Protein AF-A0A3M7L4L3-F1 (afdb_monomer_lite)

Radius of gyration: 28.76 Å; chains: 1; bounding box: 73×44×80 Å

InterPro domains:
  IPR001223 Glycoside hydrolase family 18, catalytic domain [PF00704] (30-172)
  IPR001223 Glycoside hydrolase family 18, catalytic domain [PF00704] (247-382)
  IPR001223 Glycoside hydrolase family 18, catalytic domain [PS51910] (1-250)
  IPR001579 Glycosyl hydrolase family 18, active site [PS01095] (72-80)
  IPR017853 Glycoside hydrolase superfamily [SSF51445] (16-234)
  IPR017853 Glycoside hydrolase superfamily [SSF51445] (239-391)
  IPR050314 Glycosyl hydrolase family 18 [PTHR11177] (242-382)

Sequence (401 aa):
SQYTAGQTDLANTGLLFEGTSAAQLTAGIQALQSKGTKVMLSIGGASNADRPVEWESWNVKAATDFVQDFGLDGIDIDFEPREPGCKVSQDTGNMACNTDEKFENIISGYRAGLDTLGSGKLLSAALWSSGAWGQAPWTGLGIGSPQTGLSINMLKATGCALDFIHVMSYDAGPNFPYRDAYQAYRSFYPGRILLGMEVAPEAFGGNVLTIDTVYDLGNTVKELGGAGLFLFSFTKRREFGARVQALRSRGTKVMISVGGASTPDNTVSWNSFNAAAAAAFVQDFGLDGIDIDFQPDKPVSPTTGLMTCAVDEQFQNIVLQYRSSLAATGCKLLSAALRSSGAWGQAPYENLGVGSPQTGLSINMLKAVGSNLDFINVLSYNGGPDFNYTAAYQAYKSFFP

pLDDT: mean 85.05, std 12.94, range [43.62, 98.62]

Secondary structure (DSSP, 8-state):
----TT----TTSS---TT--HHHHHHHHHHHHTTT---EEEEE---BTTB---GGG--HHHHHHHHHHTT-SEEEEE---S----EE-TTT--EE-TTHHHHHHHHHHHHHHHHTT-TT-EEEEEEETTTT-SSTTSTTSSTT-TTTTTTHHHHHHHGGG-SEEEEE-SSS-TT--HHHHHHHHHHH--SEEEEEEESSSPSSTT----HHHHHHHHHHHHHTT--EEEEE-S-SHHHHHHHHHHHHTTT---EEEEE--BTTTB---GGG--HHHHHHHHHHHT--EEEEE---SS---TTSS---HHHHHHHHHHHHHHHHHHHTTTS-EEEEEEEGGGG-SSTTSTTTTTT-TTTTHHHHHHHHHGGG-SEEEEE-TT--TT--HHHHHHHHHHH--

Foldseek 3Di:
DQADAPDFDCPPVLDPDPPATLVNLLVVCVVCVVVVHAFEAEQDDDDDPVRPSDLVDDDLQRRLSVCQRSVHQAYEYEDDDPAQQWDQDPVPRAIDTVCLVVVLCVLVSNLVSNVVVPPRRAYEYEAELQCLASGPPRNPPPPPPSNHVVNQRSLQRRLVSHQEYEYQQALQAPPRPSLSSVVSSVVRHVHAYAYEDEAPPTPHRRRGDDVVNVVVSQVSCVVVVHDYYHYHPPDPLVVLLVVQVVCVVVVHAFEEEDDDDDDPPDHPPLVPDDLLVRLVVCQSSVHQYYEYADDDPDFDDQPPLDDDVVSLVSLLVSLVSNLVNNVVRPRGAYEYEAELQCLACDPPRVVPQVRPSNHVNCQSSCQRCVVSHPYYHYPQPPCPPPRDPVVSVVSVVVSRD

Structure (mmCIF, N/CA/C/O backbone):
data_AF-A0A3M7L4L3-F1
#
_entry.id   AF-A0A3M7L4L3-F1
#
loop_
_atom_site.group_PDB
_atom_site.id
_atom_site.type_symbol
_atom_site.label_atom_id
_atom_site.label_alt_id
_atom_site.label_comp_id
_atom_site.label_asym_id
_atom_site.label_entity_id
_atom_site.label_seq_id
_atom_site.pdbx_PDB_ins_code
_atom_site.Cartn_x
_atom_site.Cartn_y
_atom_site.Cartn_z
_atom_site.occupancy
_atom_site.B_iso_or_equiv
_atom_site.auth_seq_id
_atom_site.auth_comp_id
_atom_site.auth_asym_id
_atom_site.auth_atom_id
_atom_site.pdbx_PDB_model_num
ATOM 1 N N . SER A 1 1 ? -21.222 4.690 2.749 1.00 66.12 1 SER A N 1
ATOM 2 C CA . SER A 1 1 ? -21.585 3.631 1.782 1.00 66.12 1 SER A CA 1
ATOM 3 C C . SER A 1 1 ? -23.098 3.558 1.671 1.00 66.12 1 SER A C 1
ATOM 5 O O . SER A 1 1 ? -23.768 3.677 2.694 1.00 66.12 1 SER A O 1
ATOM 7 N N . GLN A 1 2 ? -23.620 3.391 0.454 1.00 83.19 2 GLN A N 1
ATOM 8 C CA . GLN A 1 2 ? -25.046 3.158 0.169 1.00 83.19 2 GLN A CA 1
ATOM 9 C C . GLN A 1 2 ? -25.342 1.688 -0.183 1.00 83.19 2 GLN A C 1
ATOM 11 O O . GLN A 1 2 ? -26.404 1.383 -0.719 1.00 83.19 2 GLN A O 1
ATOM 16 N N . TYR A 1 3 ? -24.403 0.776 0.097 1.00 90.44 3 TYR A N 1
ATOM 17 C CA . TYR A 1 3 ? -24.606 -0.652 -0.134 1.00 90.44 3 TYR A CA 1
ATOM 18 C C . TYR A 1 3 ? -25.837 -1.175 0.614 1.00 90.44 3 TYR A C 1
ATOM 20 O O . TYR A 1 3 ? -26.041 -0.861 1.788 1.00 90.44 3 TYR A O 1
ATOM 28 N N . THR A 1 4 ? -26.628 -1.996 -0.072 1.00 91.88 4 THR A N 1
ATOM 29 C CA . THR A 1 4 ? -27.756 -2.730 0.506 1.00 91.88 4 THR A CA 1
ATOM 30 C C . THR A 1 4 ? -27.499 -4.226 0.384 1.00 91.88 4 THR A C 1
ATOM 32 O O . THR A 1 4 ? -27.005 -4.676 -0.649 1.00 91.88 4 THR A O 1
ATOM 35 N N . ALA A 1 5 ? -27.862 -4.994 1.414 1.00 94.50 5 ALA A N 1
ATOM 36 C CA . ALA A 1 5 ? -27.718 -6.447 1.413 1.00 94.50 5 ALA A CA 1
ATOM 37 C C . ALA A 1 5 ? -28.236 -7.108 0.118 1.00 94.50 5 ALA A C 1
ATOM 39 O O . ALA A 1 5 ? -29.329 -6.800 -0.366 1.00 94.50 5 ALA A O 1
ATOM 40 N N . GLY A 1 6 ? -27.447 -8.031 -0.429 1.00 91.81 6 GLY A N 1
ATOM 41 C CA . GLY A 1 6 ? -27.729 -8.793 -1.645 1.00 91.81 6 GLY A CA 1
ATOM 42 C C . GLY A 1 6 ? -27.529 -8.022 -2.953 1.00 91.81 6 GLY A C 1
ATOM 43 O O . GLY A 1 6 ? -27.750 -8.585 -4.027 1.00 91.81 6 GLY A O 1
ATOM 44 N N . GLN A 1 7 ? -27.116 -6.752 -2.906 1.00 89.62 7 GLN A N 1
ATOM 45 C CA . GLN A 1 7 ? -26.894 -5.951 -4.107 1.00 89.62 7 GLN A CA 1
ATOM 46 C C . GLN A 1 7 ? -25.685 -6.474 -4.901 1.00 89.62 7 GLN A C 1
ATOM 48 O O . GLN A 1 7 ? -24.579 -6.610 -4.376 1.00 89.62 7 GLN A O 1
ATOM 53 N N . THR A 1 8 ? -25.891 -6.738 -6.195 1.00 86.69 8 THR A N 1
ATOM 54 C CA . THR A 1 8 ? -24.857 -7.262 -7.107 1.00 86.69 8 THR A CA 1
ATOM 55 C C . THR A 1 8 ? -24.212 -6.195 -7.988 1.00 86.69 8 THR A C 1
ATOM 57 O O . THR A 1 8 ? -23.113 -6.404 -8.501 1.00 86.69 8 THR A O 1
ATOM 60 N N . ASP A 1 9 ? -24.900 -5.071 -8.197 1.00 86.25 9 ASP A N 1
ATOM 61 C CA . ASP A 1 9 ? -24.345 -3.904 -8.879 1.00 86.25 9 ASP A CA 1
ATOM 62 C C . ASP A 1 9 ? -23.641 -3.014 -7.856 1.00 86.25 9 ASP A C 1
ATOM 64 O O . ASP A 1 9 ? -24.282 -2.455 -6.973 1.00 86.25 9 ASP A O 1
ATOM 68 N N . LEU A 1 10 ? -22.320 -2.896 -7.952 1.00 85.38 10 LEU A N 1
ATOM 69 C CA . LEU A 1 10 ? -21.526 -2.120 -7.001 1.00 85.38 10 LEU A CA 1
ATOM 70 C C . LEU A 1 10 ? -21.399 -0.642 -7.393 1.00 85.38 10 LEU A C 1
ATOM 72 O O . LEU A 1 10 ? -20.798 0.134 -6.643 1.00 85.38 10 LEU A O 1
ATOM 76 N N . ALA A 1 11 ? -21.983 -0.228 -8.523 1.00 81.81 11 ALA A N 1
ATOM 77 C CA . ALA A 1 11 ? -22.023 1.170 -8.923 1.00 81.81 11 ALA A CA 1
ATOM 78 C C . ALA A 1 11 ? -22.742 2.030 -7.871 1.00 81.81 11 ALA A C 1
ATOM 80 O O . ALA A 1 11 ? -23.712 1.610 -7.243 1.00 81.81 11 ALA A O 1
ATOM 81 N N . ASN A 1 12 ? -22.257 3.259 -7.675 1.00 77.44 12 ASN A N 1
ATOM 82 C CA . ASN A 1 12 ? -22.838 4.260 -6.767 1.00 77.44 12 ASN A CA 1
ATOM 83 C C . ASN A 1 12 ? -22.935 3.850 -5.283 1.00 77.44 12 ASN A C 1
ATOM 85 O O . ASN A 1 12 ? -23.496 4.582 -4.475 1.00 77.44 12 ASN A O 1
ATOM 89 N N . THR A 1 13 ? -22.337 2.728 -4.878 1.00 79.62 13 THR A N 1
ATOM 90 C CA . THR A 1 13 ? -22.285 2.312 -3.463 1.00 79.62 13 THR A CA 1
ATOM 91 C C . THR A 1 13 ? -21.320 3.165 -2.628 1.00 79.62 13 THR A C 1
ATOM 93 O O . THR A 1 13 ? -21.368 3.142 -1.395 1.00 79.62 13 THR A O 1
ATOM 96 N N . GLY A 1 14 ? -20.447 3.932 -3.291 1.00 77.25 14 GLY A N 1
ATOM 97 C CA . GLY A 1 14 ? -19.296 4.614 -2.695 1.00 77.25 14 GLY A CA 1
ATOM 98 C C . GLY A 1 14 ? -18.038 3.740 -2.636 1.00 77.25 14 GLY A C 1
ATOM 99 O O . GLY A 1 14 ? -16.997 4.210 -2.193 1.00 77.25 14 GLY A O 1
ATOM 100 N N . LEU A 1 15 ? -18.116 2.484 -3.089 1.00 80.00 15 LEU A N 1
ATOM 101 C CA . LEU A 1 15 ? -16.965 1.596 -3.215 1.00 80.00 15 LEU A CA 1
ATOM 102 C C . LEU A 1 15 ? -16.249 1.830 -4.549 1.00 80.00 15 LEU A C 1
ATOM 104 O O . LEU A 1 15 ? -16.879 1.948 -5.598 1.00 80.00 15 LEU A O 1
ATOM 108 N N . LEU A 1 16 ? -14.917 1.834 -4.523 1.00 73.62 16 LEU A N 1
ATOM 109 C CA . LEU A 1 16 ? -14.073 2.097 -5.694 1.00 73.62 16 LEU A CA 1
ATOM 110 C C . LEU A 1 16 ? -13.772 0.817 -6.500 1.00 73.62 16 LEU A C 1
ATOM 112 O O . LEU A 1 16 ? -12.624 0.528 -6.840 1.00 73.62 16 LEU A O 1
ATOM 116 N N . PHE A 1 17 ? -14.810 0.035 -6.809 1.00 70.88 17 PHE A N 1
ATOM 117 C CA . PHE A 1 17 ? -14.722 -1.165 -7.650 1.00 70.88 17 PHE A CA 1
ATOM 118 C C . PHE A 1 17 ? -15.173 -0.859 -9.086 1.00 70.88 17 PHE A C 1
ATOM 120 O O . PHE A 1 17 ? -16.218 -1.319 -9.537 1.00 70.88 17 PHE A O 1
ATOM 127 N N . GLU A 1 18 ? -14.396 -0.068 -9.828 1.00 60.06 18 GLU A N 1
ATOM 128 C CA . GLU A 1 18 ? -14.689 0.163 -11.248 1.00 60.06 18 GLU A CA 1
ATOM 129 C C . GLU A 1 18 ? -14.454 -1.116 -12.069 1.00 60.06 18 GLU A C 1
ATOM 131 O O . GLU A 1 18 ? -13.361 -1.684 -12.051 1.00 60.06 18 GLU A O 1
ATOM 136 N N . GLY A 1 19 ? -15.482 -1.561 -12.800 1.00 62.69 19 GLY A N 1
ATOM 137 C CA . GLY A 1 19 ? -15.381 -2.661 -13.766 1.00 62.69 19 GLY A CA 1
ATOM 138 C C . GLY A 1 19 ? -15.332 -4.077 -13.177 1.00 62.69 19 GLY A C 1
ATOM 139 O O . GLY A 1 19 ? -15.129 -5.027 -13.931 1.00 62.69 19 GLY A O 1
ATOM 140 N N . THR A 1 20 ? -15.540 -4.241 -11.867 1.00 73.69 20 THR A N 1
ATOM 141 C CA . THR A 1 20 ? -15.571 -5.554 -11.201 1.00 73.69 20 THR A CA 1
ATOM 142 C C . THR A 1 20 ? -17.007 -5.941 -10.863 1.00 73.69 20 THR A C 1
ATOM 144 O O . THR A 1 20 ? -17.676 -5.252 -10.096 1.00 73.69 20 THR A O 1
ATOM 147 N N . SER A 1 21 ? -17.486 -7.066 -11.395 1.00 83.19 21 SER A N 1
ATOM 148 C CA . SER A 1 21 ? -18.776 -7.634 -10.976 1.00 83.19 21 SER A CA 1
ATOM 149 C C . SER A 1 21 ? -18.703 -8.205 -9.556 1.00 83.19 21 SER A C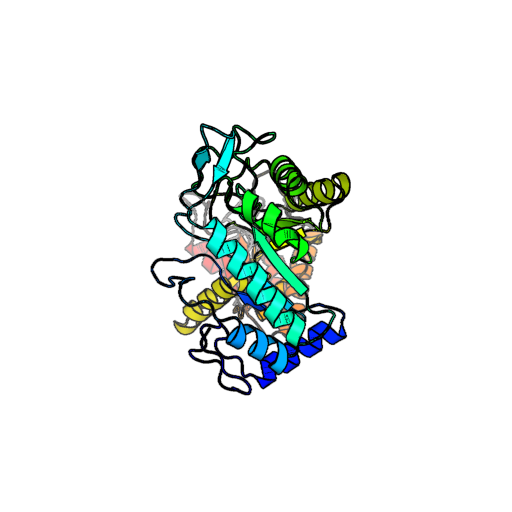 1
ATOM 151 O O . SER A 1 21 ? -17.646 -8.674 -9.126 1.00 83.19 21 SER A O 1
ATOM 153 N N . ALA A 1 22 ? -19.837 -8.261 -8.850 1.00 88.25 22 ALA A N 1
ATOM 154 C CA . ALA A 1 22 ? -19.912 -8.912 -7.539 1.00 88.25 22 ALA A CA 1
ATOM 155 C C . ALA A 1 22 ? -19.354 -10.350 -7.562 1.00 88.25 22 ALA A C 1
ATOM 157 O O . ALA A 1 22 ? -18.580 -10.723 -6.688 1.00 88.25 22 ALA A O 1
ATOM 158 N N . ALA A 1 23 ? -19.645 -11.128 -8.612 1.00 88.62 23 ALA A N 1
ATOM 159 C CA . ALA A 1 23 ? -19.127 -12.489 -8.759 1.00 88.62 23 ALA A CA 1
ATOM 160 C C . ALA A 1 23 ? -17.590 -12.540 -8.870 1.00 88.62 23 ALA A C 1
ATOM 162 O O . ALA A 1 23 ? -16.952 -13.386 -8.243 1.00 88.62 23 ALA A O 1
ATOM 163 N N . GLN A 1 24 ? -16.983 -11.627 -9.638 1.00 88.50 24 GLN A N 1
ATOM 164 C CA . GLN A 1 24 ? -15.522 -11.526 -9.736 1.00 88.50 24 GLN A CA 1
ATOM 165 C C . GLN A 1 24 ? -14.896 -11.111 -8.403 1.00 88.50 24 GLN A C 1
ATOM 167 O O . GLN A 1 24 ? -13.851 -11.646 -8.032 1.00 88.50 24 GLN A O 1
ATOM 172 N N . LEU A 1 25 ? -15.539 -10.193 -7.675 1.00 91.06 25 LEU A N 1
ATOM 173 C CA . LEU A 1 25 ? -15.085 -9.773 -6.354 1.00 91.06 25 LEU A CA 1
ATOM 174 C C . LEU A 1 25 ? -15.100 -10.950 -5.368 1.00 91.06 25 LEU A C 1
ATOM 176 O O . LEU A 1 25 ? -14.068 -11.245 -4.766 1.00 91.06 25 LEU A O 1
ATOM 180 N N . THR A 1 26 ? -16.219 -11.672 -5.264 1.00 93.81 26 THR A N 1
ATOM 181 C CA . THR A 1 26 ? -16.346 -12.858 -4.403 1.00 93.81 26 THR A CA 1
ATOM 182 C C . THR A 1 26 ? -15.307 -13.924 -4.751 1.00 93.81 26 THR A C 1
ATOM 184 O O . THR A 1 26 ? -14.639 -14.441 -3.857 1.00 93.81 26 THR A O 1
ATOM 187 N N . ALA A 1 27 ? -15.111 -14.224 -6.039 1.00 93.19 27 ALA A N 1
ATOM 188 C CA . ALA A 1 27 ? -14.116 -15.204 -6.471 1.00 93.19 27 ALA A CA 1
ATOM 189 C C . ALA A 1 27 ? -12.683 -14.783 -6.095 1.00 93.19 27 ALA A C 1
ATOM 191 O O . ALA A 1 27 ? -11.893 -15.611 -5.641 1.00 93.19 27 ALA A O 1
ATOM 192 N N . GLY A 1 28 ? -12.348 -13.496 -6.241 1.00 93.75 28 GLY A N 1
ATOM 193 C CA . GLY A 1 28 ? -11.051 -12.951 -5.837 1.00 93.75 28 GLY A CA 1
ATOM 194 C C . GLY A 1 28 ? -10.812 -13.047 -4.329 1.00 93.75 28 GLY A C 1
ATOM 195 O O . GLY A 1 28 ? -9.744 -13.488 -3.904 1.00 93.75 28 GLY A O 1
ATOM 196 N N . ILE A 1 29 ? -11.822 -12.703 -3.523 1.00 95.69 29 ILE A N 1
ATOM 197 C CA . ILE A 1 29 ? -11.783 -12.827 -2.058 1.00 95.69 29 ILE A CA 1
ATOM 198 C C . ILE A 1 29 ? -11.547 -14.287 -1.657 1.00 95.69 29 ILE A C 1
ATOM 200 O O . ILE A 1 29 ? -10.604 -14.580 -0.921 1.00 95.69 29 ILE A O 1
ATOM 204 N N . GLN A 1 30 ? -12.333 -15.216 -2.204 1.00 97.06 30 GLN A N 1
ATOM 205 C CA . GLN A 1 30 ? -12.214 -16.645 -1.906 1.00 97.06 30 GLN A CA 1
ATOM 206 C C . GLN A 1 30 ? -10.849 -17.214 -2.312 1.00 97.06 30 GLN A C 1
ATOM 208 O O . GLN A 1 30 ? -10.272 -18.007 -1.572 1.00 97.06 30 GLN A O 1
ATOM 213 N N . ALA A 1 31 ? -10.296 -16.786 -3.451 1.00 97.00 31 ALA A N 1
ATOM 214 C CA . ALA A 1 31 ? -8.978 -17.221 -3.913 1.00 97.00 31 ALA A CA 1
ATOM 215 C C . ALA A 1 31 ? -7.825 -16.738 -3.013 1.00 97.00 31 ALA A C 1
ATOM 217 O O . ALA A 1 31 ? -6.781 -17.393 -2.937 1.00 97.00 31 ALA A O 1
ATOM 218 N N . LEU A 1 32 ? -7.986 -15.593 -2.343 1.00 96.81 32 LEU A N 1
ATOM 219 C CA . LEU A 1 32 ? -7.043 -15.110 -1.330 1.00 96.81 32 LEU A CA 1
ATOM 220 C C . LEU A 1 32 ? -7.228 -15.871 -0.012 1.00 96.81 32 LEU A C 1
ATOM 222 O O . LEU A 1 32 ? -6.260 -16.381 0.556 1.00 96.81 32 LEU A O 1
ATOM 226 N N . GLN A 1 33 ? -8.472 -16.028 0.437 1.00 97.88 33 GLN A N 1
ATOM 227 C CA . GLN A 1 33 ? -8.797 -16.740 1.673 1.00 97.88 33 GLN A CA 1
ATOM 228 C C . GLN A 1 33 ? -8.395 -18.217 1.630 1.00 97.88 33 GLN A C 1
ATOM 230 O O . GLN A 1 33 ? -7.898 -18.742 2.626 1.00 97.88 33 GLN A O 1
ATOM 235 N N . SER A 1 34 ? -8.488 -18.880 0.472 1.00 97.50 34 SER A N 1
ATOM 236 C CA . SER A 1 34 ? -8.021 -20.264 0.300 1.00 97.50 34 SER A CA 1
ATOM 237 C C . SER A 1 34 ? -6.506 -20.420 0.486 1.00 97.50 34 SER A C 1
ATOM 239 O O . SER A 1 34 ? -6.021 -21.536 0.652 1.00 97.50 34 SER A O 1
ATOM 241 N N . LYS A 1 35 ? -5.749 -19.316 0.448 1.00 97.44 35 LYS A N 1
ATOM 242 C CA . LYS A 1 35 ? -4.303 -19.260 0.721 1.00 97.44 35 LYS A CA 1
ATOM 243 C C . LYS A 1 35 ? -3.993 -18.785 2.145 1.00 97.44 35 LYS A C 1
ATOM 245 O O . LYS A 1 35 ? -2.838 -18.519 2.461 1.00 97.44 35 LYS A O 1
ATOM 250 N N . GLY A 1 36 ? -5.010 -18.657 2.997 1.00 96.81 36 GLY A N 1
ATOM 251 C CA . GLY A 1 36 ? -4.879 -18.168 4.369 1.00 96.81 36 GLY A CA 1
ATOM 252 C C . GLY A 1 36 ? -4.783 -16.644 4.491 1.00 96.81 36 GLY A C 1
ATOM 253 O O . GLY A 1 36 ? -4.524 -16.146 5.584 1.00 96.81 36 GLY A O 1
ATOM 254 N N . THR A 1 37 ? -4.988 -15.889 3.406 1.00 97.31 37 THR A N 1
ATOM 255 C CA . THR A 1 37 ? -4.987 -14.421 3.444 1.00 97.31 37 THR A CA 1
ATOM 256 C C . THR A 1 37 ? -6.322 -13.896 3.960 1.00 97.31 37 THR A C 1
ATOM 258 O O . THR A 1 37 ? -7.379 -14.292 3.477 1.00 97.31 37 THR A O 1
ATOM 261 N N . LYS A 1 38 ? -6.270 -12.970 4.919 1.00 97.69 38 LYS A N 1
ATOM 262 C CA . LYS A 1 38 ? -7.445 -12.254 5.420 1.00 97.69 38 LYS A CA 1
ATOM 263 C C . LYS A 1 38 ? -7.770 -11.076 4.509 1.00 97.69 38 LYS A C 1
ATOM 265 O O . LYS A 1 38 ? -6.864 -10.338 4.131 1.00 97.69 38 LYS A O 1
ATOM 270 N N . VAL A 1 39 ? -9.044 -10.902 4.163 1.00 97.38 39 VAL A N 1
ATOM 271 C CA . VAL A 1 39 ? -9.507 -9.811 3.294 1.00 97.38 39 VAL A CA 1
ATOM 272 C C . VAL A 1 39 ? -10.504 -8.949 4.056 1.00 97.38 39 VAL A C 1
ATOM 274 O O . VAL A 1 39 ? -11.521 -9.449 4.526 1.00 97.38 39 VAL A O 1
ATOM 277 N N . MET A 1 40 ? -10.212 -7.658 4.195 1.00 97.62 40 MET A N 1
ATOM 278 C CA . MET A 1 40 ? -10.997 -6.716 4.998 1.00 97.62 40 MET A CA 1
ATOM 279 C C . MET A 1 40 ? -11.487 -5.548 4.139 1.00 97.62 40 MET A C 1
ATOM 281 O O . MET A 1 40 ? -10.849 -5.188 3.148 1.00 97.62 40 MET A O 1
ATOM 285 N N . LEU A 1 41 ? -12.623 -4.963 4.519 1.00 95.38 41 LEU A N 1
ATOM 286 C CA . LEU A 1 41 ? -13.155 -3.745 3.909 1.00 95.38 41 LEU A CA 1
ATOM 287 C C . LEU A 1 41 ? -12.543 -2.522 4.593 1.00 95.38 41 LEU A C 1
ATOM 289 O O . LEU A 1 41 ? -12.816 -2.301 5.767 1.00 95.38 41 LEU A O 1
ATOM 293 N N . SER A 1 42 ? -11.773 -1.710 3.871 1.00 93.50 42 SER A N 1
ATOM 294 C CA . SER A 1 42 ? -11.354 -0.403 4.388 1.00 93.50 42 SER A CA 1
ATOM 295 C C . SER A 1 42 ? -12.465 0.632 4.186 1.00 93.50 42 SER A C 1
ATOM 297 O O . SER A 1 42 ? -13.056 0.719 3.105 1.00 93.50 42 SER A O 1
ATOM 299 N N . ILE A 1 43 ? -12.775 1.384 5.240 1.00 91.19 43 ILE A N 1
ATOM 300 C CA . ILE A 1 43 ? -13.724 2.492 5.243 1.00 91.19 43 ILE A CA 1
ATOM 301 C C . ILE A 1 43 ? -12.952 3.765 5.559 1.00 91.19 43 ILE A C 1
ATOM 303 O O . ILE A 1 43 ? -12.469 3.914 6.679 1.00 91.19 43 ILE A O 1
ATOM 307 N N . GLY A 1 44 ? -12.908 4.697 4.611 1.00 88.19 44 GLY A N 1
ATOM 308 C CA . GLY A 1 44 ? -12.275 5.993 4.819 1.00 88.19 44 GLY A CA 1
ATOM 309 C C . GLY A 1 44 ? -11.354 6.398 3.682 1.00 88.19 44 GLY A C 1
ATOM 310 O O . GLY A 1 44 ? -11.726 6.258 2.512 1.00 88.19 44 GLY A O 1
ATOM 311 N N . GLY A 1 45 ? -10.185 6.908 4.063 1.00 82.19 45 GLY A N 1
ATOM 312 C CA . GLY A 1 45 ? -9.165 7.460 3.184 1.00 82.19 45 GLY A CA 1
ATOM 313 C C . GLY A 1 45 ? -9.229 8.984 3.081 1.00 82.19 45 GLY A C 1
ATOM 314 O O . GLY A 1 45 ? -10.266 9.613 3.330 1.00 82.19 45 GLY A O 1
ATOM 315 N N . ALA A 1 46 ? -8.107 9.575 2.678 1.00 70.56 46 ALA A N 1
ATOM 316 C CA . ALA A 1 46 ? -7.955 11.013 2.560 1.00 70.56 46 ALA A CA 1
ATOM 317 C C . ALA A 1 46 ? -8.994 11.625 1.609 1.00 70.56 46 ALA A C 1
ATOM 319 O O . ALA A 1 46 ? -9.115 11.262 0.434 1.00 70.56 46 ALA A O 1
ATOM 320 N N . SER A 1 47 ? -9.717 12.626 2.112 1.00 57.88 47 SER A N 1
ATOM 321 C CA . SER A 1 47 ? -10.589 13.458 1.295 1.00 57.88 47 SER A CA 1
ATOM 322 C C . SER A 1 47 ? -9.767 14.475 0.504 1.00 57.88 47 SER A C 1
ATOM 324 O O . SER A 1 47 ? -9.059 15.290 1.100 1.00 57.88 47 SER A O 1
ATOM 326 N N . ASN A 1 48 ? -9.899 14.501 -0.819 1.00 51.56 48 ASN A N 1
ATOM 327 C CA . ASN A 1 48 ? -9.455 15.633 -1.637 1.00 51.56 48 ASN A CA 1
ATOM 328 C C . ASN A 1 48 ? -10.669 16.421 -2.152 1.00 51.56 48 ASN A C 1
ATOM 330 O O . ASN A 1 48 ? -11.809 15.997 -1.969 1.00 51.56 48 ASN A O 1
ATOM 334 N N . ALA A 1 49 ? -10.440 17.595 -2.754 1.00 47.28 49 ALA A N 1
ATOM 335 C CA . ALA A 1 49 ? -11.519 18.482 -3.212 1.00 47.28 49 ALA A CA 1
ATOM 336 C C . ALA A 1 49 ? -12.533 17.776 -4.136 1.00 47.28 49 ALA A C 1
ATOM 338 O O . ALA A 1 49 ? -13.710 18.128 -4.135 1.00 47.28 49 ALA A O 1
ATOM 339 N N . ASP A 1 50 ? -12.082 16.746 -4.855 1.00 48.00 50 ASP A N 1
ATOM 340 C CA . ASP A 1 50 ? -12.887 15.972 -5.800 1.00 48.00 50 ASP A CA 1
ATOM 341 C C . ASP A 1 50 ? -13.531 14.719 -5.174 1.00 48.00 50 ASP A C 1
ATOM 343 O O . ASP A 1 50 ? -14.369 14.073 -5.805 1.00 48.00 50 ASP A O 1
ATOM 347 N N . ARG A 1 51 ? -13.145 14.346 -3.944 1.00 56.38 51 ARG A N 1
ATOM 348 C CA . ARG A 1 51 ? -13.663 13.189 -3.195 1.00 56.38 51 ARG A CA 1
ATOM 349 C C . ARG A 1 51 ? -13.753 13.509 -1.698 1.00 56.38 51 ARG A C 1
ATOM 351 O O . ARG A 1 51 ? -12.942 13.006 -0.918 1.00 56.38 51 ARG A O 1
ATOM 358 N N . PRO A 1 52 ? -14.721 14.334 -1.266 1.00 57.72 52 PRO A N 1
ATOM 359 C CA . PRO A 1 52 ? -14.958 14.546 0.154 1.00 57.72 52 PRO A CA 1
ATOM 360 C C . PRO A 1 52 ? -15.425 13.232 0.797 1.00 57.72 52 PRO A C 1
ATOM 362 O O . PRO A 1 52 ? -16.512 12.731 0.507 1.00 57.72 52 PRO A O 1
ATOM 365 N N . VAL A 1 53 ? -14.591 12.642 1.655 1.00 64.31 53 VAL A N 1
ATOM 366 C CA . VAL A 1 53 ? -15.000 11.529 2.517 1.00 64.31 53 VAL A CA 1
ATOM 367 C C . VAL A 1 53 ? -15.769 12.123 3.694 1.00 64.31 53 VAL A C 1
ATOM 369 O O . VAL A 1 53 ? -15.200 12.587 4.680 1.00 64.31 53 VAL A O 1
ATOM 372 N N . GLU A 1 54 ? -17.092 12.154 3.554 1.00 66.88 54 GLU A N 1
ATOM 373 C CA . GLU A 1 54 ? -18.003 12.714 4.551 1.00 66.88 54 GLU A CA 1
ATOM 374 C C . GLU A 1 54 ? -18.326 11.687 5.642 1.00 66.88 54 GLU A C 1
ATOM 376 O O . GLU A 1 54 ? -19.200 10.824 5.505 1.00 66.88 54 GLU A O 1
ATOM 381 N N . TRP A 1 55 ? -17.647 11.816 6.778 1.00 77.44 55 TRP A N 1
ATOM 382 C CA . TRP A 1 55 ? -17.868 10.969 7.952 1.00 77.44 55 TRP A CA 1
ATOM 383 C C . TRP A 1 55 ? -19.175 11.255 8.700 1.00 77.44 55 TRP A C 1
ATOM 385 O O . TRP A 1 55 ? -19.500 10.553 9.652 1.00 77.44 55 TRP A O 1
ATOM 395 N N . GLU A 1 56 ? -19.930 12.285 8.308 1.00 76.31 56 GLU A N 1
ATOM 396 C CA . GLU A 1 56 ? -21.267 12.566 8.859 1.00 76.31 56 GLU A CA 1
ATOM 397 C C . GLU A 1 56 ? -22.317 11.511 8.469 1.00 76.31 56 GLU A C 1
ATOM 399 O O . GLU A 1 56 ? -23.360 11.408 9.106 1.00 76.31 56 GLU A O 1
ATOM 404 N N . SER A 1 57 ? -22.043 10.694 7.447 1.00 77.56 57 SER A N 1
ATOM 405 C CA . SER A 1 57 ? -22.982 9.692 6.916 1.00 77.56 57 SER A CA 1
ATOM 406 C C . SER A 1 57 ? -22.434 8.259 6.940 1.00 77.56 57 SER A C 1
ATOM 408 O O . SER A 1 57 ? -22.800 7.416 6.113 1.00 77.56 57 SER A O 1
ATOM 410 N N . TRP A 1 58 ? -21.527 7.962 7.877 1.00 85.69 58 TRP A N 1
ATOM 411 C CA . TRP A 1 58 ? -21.015 6.603 8.054 1.00 85.69 58 TRP A CA 1
ATOM 412 C C . TRP A 1 58 ? -22.164 5.626 8.360 1.00 85.69 58 TRP A C 1
ATOM 414 O O . TRP A 1 58 ? -23.116 5.947 9.068 1.00 85.69 58 TRP A O 1
ATOM 424 N N . ASN A 1 59 ? -22.105 4.433 7.768 1.00 91.12 59 ASN A N 1
ATOM 425 C CA . ASN A 1 59 ? -23.223 3.495 7.766 1.00 91.12 59 ASN A CA 1
ATOM 426 C C . ASN A 1 59 ? -22.726 2.103 8.153 1.00 91.12 59 ASN A C 1
ATOM 428 O O . ASN A 1 59 ? -22.260 1.342 7.301 1.00 91.12 59 ASN A O 1
ATOM 432 N N . VAL A 1 60 ? -22.847 1.794 9.448 1.00 94.75 60 VAL A N 1
ATOM 433 C CA . VAL A 1 60 ? -22.469 0.495 10.022 1.00 94.75 60 VAL A CA 1
ATOM 434 C C . VAL A 1 60 ? -23.160 -0.640 9.283 1.00 94.75 60 VAL A C 1
ATOM 436 O O . VAL A 1 60 ? -22.489 -1.573 8.853 1.00 94.75 60 VAL A O 1
ATOM 439 N N . LYS A 1 61 ? -24.479 -0.531 9.074 1.00 95.38 61 LYS A N 1
ATOM 440 C CA . LYS A 1 61 ? -25.271 -1.598 8.460 1.00 95.38 61 LYS A CA 1
ATOM 441 C C . LYS A 1 61 ? -24.799 -1.906 7.040 1.00 95.38 61 LYS A C 1
ATOM 443 O O . LYS A 1 61 ? -24.604 -3.066 6.705 1.00 95.38 61 LYS A O 1
ATOM 448 N N . ALA A 1 62 ? -24.577 -0.881 6.218 1.00 94.38 62 ALA A N 1
ATOM 449 C CA . ALA A 1 62 ? -24.102 -1.078 4.850 1.00 94.38 62 ALA A CA 1
ATOM 450 C C . ALA A 1 62 ? -22.737 -1.786 4.813 1.00 94.38 62 ALA A C 1
ATOM 452 O O . ALA A 1 62 ? -22.515 -2.651 3.970 1.00 94.38 62 ALA A O 1
ATOM 453 N N . ALA A 1 63 ? -21.823 -1.445 5.726 1.00 94.81 63 ALA A N 1
ATOM 454 C CA . ALA A 1 63 ? -20.524 -2.108 5.796 1.00 94.81 63 ALA A CA 1
ATOM 455 C C . ALA A 1 63 ? -20.640 -3.558 6.288 1.00 94.81 63 ALA A C 1
ATOM 457 O O . ALA A 1 63 ? -19.992 -4.439 5.732 1.00 94.81 63 ALA A O 1
ATOM 458 N N . THR A 1 64 ? -21.470 -3.827 7.300 1.00 96.94 64 THR A N 1
ATOM 459 C CA . THR A 1 64 ? -21.658 -5.187 7.826 1.00 96.94 64 THR A CA 1
ATOM 460 C C . THR A 1 64 ? -22.392 -6.087 6.841 1.00 96.94 64 THR A C 1
ATOM 462 O O . THR A 1 64 ? -21.992 -7.236 6.680 1.00 96.94 64 THR A O 1
ATOM 465 N N . ASP A 1 65 ? -23.399 -5.562 6.136 1.00 96.69 65 ASP A N 1
ATOM 466 C CA . ASP A 1 65 ? -24.072 -6.266 5.040 1.00 96.69 65 ASP A CA 1
ATOM 467 C C . ASP A 1 65 ? -23.040 -6.636 3.958 1.00 96.69 65 ASP A C 1
ATOM 469 O O . ASP A 1 65 ? -22.964 -7.786 3.538 1.00 96.69 65 ASP A O 1
ATOM 473 N N . PHE A 1 66 ? -22.161 -5.700 3.574 1.00 95.94 66 PHE A N 1
ATOM 474 C CA . PHE A 1 66 ? -21.105 -5.966 2.592 1.00 95.94 66 PHE A CA 1
ATOM 475 C C . PHE A 1 66 ? -20.110 -7.034 3.070 1.00 95.94 66 PHE A C 1
ATOM 477 O O . PHE A 1 66 ? -19.741 -7.937 2.320 1.00 95.94 66 PHE A O 1
ATOM 484 N N . VAL A 1 67 ? -19.682 -6.964 4.334 1.00 97.19 67 VAL A N 1
ATOM 485 C CA . VAL A 1 67 ? -18.812 -7.983 4.942 1.00 97.19 67 VAL A CA 1
ATOM 486 C C . VAL A 1 67 ? -19.475 -9.358 4.917 1.00 97.19 67 VAL A C 1
ATOM 488 O O . VAL A 1 67 ? -18.798 -10.352 4.648 1.00 97.19 67 VAL A O 1
ATOM 491 N N . GLN A 1 68 ? -20.777 -9.422 5.189 1.00 97.25 68 GLN A N 1
ATOM 492 C CA . GLN A 1 68 ? -21.543 -10.661 5.173 1.00 97.25 68 GLN A CA 1
ATOM 493 C C . GLN A 1 68 ? -21.679 -11.226 3.756 1.00 97.25 68 GLN A C 1
ATOM 495 O O . GLN A 1 68 ? -21.318 -12.382 3.534 1.00 97.25 68 GLN A O 1
ATOM 500 N N . ASP A 1 69 ? -22.136 -10.416 2.802 1.00 95.88 69 ASP A N 1
ATOM 501 C CA . ASP A 1 69 ? -22.459 -10.859 1.443 1.00 95.88 69 ASP A CA 1
ATOM 502 C C . ASP A 1 69 ? -21.223 -11.289 0.646 1.00 95.88 69 ASP A C 1
ATOM 504 O O . ASP A 1 69 ? -21.275 -12.242 -0.134 1.00 95.88 69 ASP A O 1
ATOM 508 N N . PHE A 1 70 ? -20.082 -10.634 0.877 1.00 95.56 70 PHE A N 1
ATOM 509 C CA . PHE A 1 70 ? -18.820 -10.960 0.209 1.00 95.56 70 PHE A CA 1
ATOM 510 C C . PHE A 1 70 ? -17.900 -11.870 1.033 1.00 95.56 70 PHE A C 1
ATOM 512 O O . PHE A 1 70 ? -16.827 -12.242 0.557 1.00 95.56 70 PHE A O 1
ATOM 519 N N . GLY A 1 71 ? -18.307 -12.257 2.247 1.00 96.25 71 GLY A N 1
ATOM 520 C CA . GLY A 1 71 ? -17.548 -13.178 3.095 1.00 96.25 71 GLY A CA 1
ATOM 521 C C . GLY A 1 71 ? -16.217 -12.613 3.601 1.00 96.25 71 GLY A C 1
ATOM 522 O O . GLY A 1 71 ? -15.269 -13.369 3.805 1.00 96.25 71 GLY A O 1
ATOM 523 N N . LEU A 1 72 ? -16.126 -11.297 3.807 1.00 97.94 72 LEU A N 1
ATOM 524 C CA . LEU A 1 72 ? -14.904 -10.639 4.274 1.00 97.94 72 LEU A CA 1
ATOM 525 C C . LEU A 1 72 ? -14.569 -11.006 5.724 1.00 97.94 72 LEU A C 1
ATOM 527 O O . LEU A 1 72 ? -15.441 -11.324 6.536 1.00 97.94 72 LEU A O 1
ATOM 531 N N . ASP A 1 73 ? -13.291 -10.923 6.071 1.00 98.56 73 ASP A N 1
ATOM 532 C CA . ASP A 1 73 ? -12.775 -11.226 7.404 1.00 98.56 73 ASP A CA 1
ATOM 533 C C . ASP A 1 73 ? -12.940 -10.069 8.397 1.00 98.56 73 ASP A C 1
ATOM 535 O O . ASP A 1 73 ? -12.788 -10.288 9.596 1.00 98.56 73 ASP A O 1
ATOM 539 N N . GLY A 1 74 ? -13.255 -8.853 7.943 1.00 98.44 74 GLY A N 1
ATOM 540 C CA . GLY A 1 74 ? -13.335 -7.705 8.839 1.00 98.44 74 GLY A CA 1
ATOM 541 C C . GLY A 1 74 ? -13.446 -6.346 8.160 1.00 98.44 74 GLY A C 1
ATOM 542 O O . GLY A 1 74 ? -13.639 -6.257 6.945 1.00 98.44 74 GLY A O 1
ATOM 543 N N . ILE A 1 75 ? -13.301 -5.300 8.973 1.00 98.25 75 ILE A N 1
ATOM 544 C CA . ILE A 1 75 ? -13.317 -3.889 8.571 1.00 98.25 75 ILE A CA 1
ATOM 545 C C . ILE A 1 75 ? -12.043 -3.201 9.070 1.00 98.25 75 ILE A C 1
ATOM 547 O O . ILE A 1 75 ? -11.595 -3.448 10.186 1.00 98.25 75 ILE A O 1
ATOM 551 N N . ASP A 1 76 ? -11.481 -2.328 8.244 1.00 97.94 76 ASP A N 1
ATOM 552 C CA . ASP A 1 76 ? -10.406 -1.406 8.593 1.00 97.94 76 ASP A CA 1
ATOM 553 C C . ASP A 1 76 ? -10.934 0.036 8.561 1.00 97.94 76 ASP A C 1
ATOM 555 O O . ASP A 1 76 ? -11.628 0.422 7.620 1.00 97.94 76 ASP A O 1
ATOM 559 N N . ILE A 1 77 ? -10.656 0.817 9.602 1.00 96.62 77 ILE A N 1
ATOM 560 C CA . ILE A 1 77 ? -11.132 2.195 9.754 1.00 96.62 77 ILE A CA 1
ATOM 561 C C . ILE A 1 77 ? -10.001 3.166 9.444 1.00 96.62 77 ILE A C 1
ATOM 563 O O . ILE A 1 77 ? -9.050 3.275 10.212 1.00 96.62 77 ILE A O 1
ATOM 567 N N . ASP A 1 78 ? -10.149 3.918 8.362 1.00 94.12 78 ASP A N 1
ATOM 568 C CA . ASP A 1 78 ? -9.182 4.912 7.898 1.00 94.12 78 ASP A CA 1
ATOM 569 C C . ASP A 1 78 ? -9.741 6.332 8.092 1.00 94.12 78 ASP A C 1
ATOM 571 O O . ASP A 1 78 ? -10.071 7.055 7.147 1.00 94.12 78 ASP A O 1
ATOM 575 N N . PHE A 1 79 ? -9.999 6.677 9.361 1.00 92.88 79 PHE A N 1
ATOM 576 C CA . PHE A 1 79 ? -10.639 7.931 9.765 1.00 92.88 79 PHE A CA 1
ATOM 577 C C . PHE A 1 79 ? -9.652 9.099 9.748 1.00 92.88 79 PHE A C 1
ATOM 579 O O . PHE A 1 79 ? -8.871 9.299 10.680 1.00 92.88 79 PHE A O 1
ATOM 586 N N . GLU A 1 80 ? -9.748 9.915 8.699 1.00 89.88 80 GLU A N 1
ATOM 587 C CA . GLU A 1 80 ? -8.837 11.029 8.437 1.00 89.88 80 GLU A CA 1
ATOM 588 C C . GLU A 1 80 ? -9.543 12.401 8.460 1.00 89.88 80 GLU A C 1
ATOM 590 O O . GLU A 1 80 ? -9.749 13.027 7.416 1.00 89.88 80 GLU A O 1
ATOM 595 N N . PRO A 1 81 ? -9.955 12.913 9.637 1.00 87.94 81 PRO A N 1
ATOM 596 C CA . PRO A 1 81 ? -10.562 14.232 9.730 1.00 87.94 81 PRO A CA 1
ATOM 597 C C . PRO A 1 81 ? -9.535 15.310 9.369 1.00 87.94 81 PRO A C 1
ATOM 599 O O . PRO A 1 81 ? -8.426 15.347 9.903 1.00 87.94 81 PRO A O 1
ATOM 602 N N . ARG A 1 82 ? -9.931 16.239 8.494 1.00 82.56 82 ARG A N 1
ATOM 603 C CA . ARG A 1 82 ? -9.061 17.338 8.052 1.00 82.56 82 ARG A CA 1
ATOM 604 C C . ARG A 1 82 ? -8.655 18.266 9.200 1.00 82.56 82 ARG A C 1
ATOM 606 O O . ARG A 1 82 ? -7.498 18.648 9.293 1.00 82.56 82 ARG A O 1
ATOM 613 N N . GLU A 1 83 ? -9.612 18.607 10.062 1.00 85.81 83 GLU A N 1
ATOM 614 C CA . GLU A 1 83 ? -9.443 19.569 11.157 1.00 85.81 83 GLU A CA 1
ATOM 615 C C . GLU A 1 83 ? -10.028 18.997 12.458 1.00 85.81 83 GLU A C 1
ATOM 617 O O . GLU A 1 83 ? -11.143 19.350 12.852 1.00 85.81 83 GLU A O 1
ATOM 622 N N . PRO A 1 84 ? -9.320 18.086 13.146 1.00 90.19 84 PRO A N 1
ATOM 623 C CA . PRO A 1 84 ? -9.854 17.453 14.351 1.00 90.19 84 PRO A CA 1
ATOM 624 C C . PRO A 1 84 ? -9.909 18.395 15.567 1.00 90.19 84 PRO A C 1
ATOM 626 O O . PRO A 1 84 ? -10.544 18.075 16.572 1.00 90.19 84 PRO A O 1
ATOM 629 N N . GLY A 1 85 ? -9.267 19.569 15.499 1.00 92.56 85 GLY A N 1
ATOM 630 C CA . GLY A 1 85 ? -9.318 20.582 16.560 1.00 92.56 85 GLY A CA 1
ATOM 631 C C . GLY A 1 85 ? -8.649 20.143 17.865 1.00 92.56 85 GLY A C 1
ATOM 632 O O . GLY A 1 85 ? -9.082 20.548 18.945 1.00 92.56 85 GLY A O 1
ATOM 633 N N . CYS A 1 86 ? -7.628 19.292 17.767 1.00 93.31 86 CYS A N 1
ATOM 634 C CA . CYS A 1 86 ? -6.916 18.734 18.907 1.00 93.31 86 CYS A CA 1
ATOM 635 C C . CYS A 1 86 ? -6.141 19.799 19.695 1.00 93.31 86 CYS A C 1
ATOM 637 O O . CYS A 1 86 ? -5.422 20.622 19.126 1.00 93.31 86 CYS A O 1
ATOM 639 N N . LYS A 1 87 ? -6.267 19.771 21.025 1.00 92.31 87 LYS A N 1
ATOM 640 C CA . LYS A 1 87 ? -5.597 20.693 21.950 1.00 92.31 87 LYS A CA 1
ATOM 641 C C . LYS A 1 87 ? -5.263 20.021 23.277 1.00 92.31 87 LYS A C 1
ATOM 643 O O . LYS A 1 87 ? -6.012 19.177 23.764 1.00 92.31 87 LYS A O 1
ATOM 648 N N . VAL A 1 88 ? -4.170 20.457 23.898 1.00 89.75 88 VAL A N 1
ATOM 649 C CA . VAL A 1 88 ? -3.845 20.086 25.281 1.00 89.75 88 VAL A CA 1
ATOM 650 C C . VAL A 1 88 ? -4.724 20.906 26.228 1.00 89.75 88 VAL A C 1
ATOM 652 O O . VAL A 1 88 ? -4.733 22.138 26.172 1.00 89.75 88 VAL A O 1
ATOM 655 N N . SER A 1 89 ? -5.458 20.238 27.116 1.00 87.19 89 SER A N 1
ATOM 656 C CA . SER A 1 89 ? -6.150 20.868 28.242 1.00 87.19 89 SER A CA 1
ATOM 657 C C . SER A 1 89 ? -5.132 21.508 29.184 1.00 87.19 89 SER A C 1
ATOM 659 O O . SER A 1 89 ? -4.237 20.832 29.687 1.00 87.19 89 SER A O 1
ATOM 661 N N . GLN A 1 90 ? -5.295 22.802 29.463 1.00 83.75 90 GLN A N 1
ATOM 662 C CA . GLN A 1 90 ? -4.429 23.524 30.403 1.00 83.75 90 GLN A CA 1
ATOM 663 C C . GLN A 1 90 ? -4.588 23.026 31.848 1.00 83.75 90 GLN A C 1
ATOM 665 O O . GLN A 1 90 ? -3.615 23.015 32.594 1.00 83.75 90 GLN A O 1
ATOM 670 N N . ASP A 1 91 ? -5.782 22.560 32.217 1.00 84.44 91 ASP A N 1
ATOM 671 C CA . ASP A 1 91 ? -6.078 22.108 33.580 1.00 84.44 91 ASP A CA 1
ATOM 672 C C . ASP A 1 91 ? -5.565 20.691 33.866 1.00 84.44 91 ASP A C 1
ATOM 674 O O . ASP A 1 91 ? -5.144 20.391 34.981 1.00 84.44 91 ASP A O 1
ATOM 678 N N . THR A 1 92 ? -5.615 19.800 32.870 1.00 86.69 92 THR A N 1
ATOM 679 C CA . THR A 1 92 ? -5.314 18.368 33.068 1.00 86.69 92 THR A CA 1
ATOM 680 C C . THR A 1 92 ? -4.050 17.893 32.359 1.00 86.69 92 THR A C 1
ATOM 682 O O . THR A 1 92 ? -3.572 16.797 32.641 1.00 86.69 92 THR A O 1
ATOM 685 N N . GLY A 1 93 ? -3.523 18.669 31.407 1.00 85.94 93 GLY A N 1
ATOM 686 C CA . GLY A 1 93 ? -2.437 18.243 30.522 1.00 85.94 93 GLY A CA 1
ATOM 687 C C . GLY A 1 93 ? -2.827 17.136 29.533 1.00 85.94 93 GLY A C 1
ATOM 688 O O . GLY A 1 93 ? -1.965 16.634 28.813 1.00 85.94 93 GLY A O 1
ATOM 689 N N . ASN A 1 94 ? -4.103 16.736 29.489 1.00 91.69 94 ASN A N 1
ATOM 690 C CA . ASN A 1 94 ? -4.597 15.721 28.564 1.00 91.69 94 ASN A CA 1
ATOM 691 C C . ASN A 1 94 ? -4.934 16.324 27.202 1.00 91.69 94 ASN A C 1
ATOM 693 O O . ASN A 1 94 ? -5.407 17.457 27.119 1.00 91.69 94 ASN A O 1
ATOM 697 N N . MET A 1 95 ? -4.743 15.545 26.143 1.00 93.38 95 MET A N 1
ATOM 698 C CA . MET A 1 95 ? -5.244 15.892 24.818 1.00 93.38 95 MET A CA 1
ATOM 699 C C . MET A 1 95 ? -6.767 15.779 24.770 1.00 93.38 95 MET A C 1
ATOM 701 O O . MET A 1 95 ? -7.349 14.910 25.416 1.00 93.38 95 MET A O 1
ATOM 705 N N . ALA A 1 96 ? -7.399 16.669 24.013 1.00 93.75 96 ALA A N 1
ATOM 706 C CA . ALA A 1 96 ? -8.814 16.628 23.671 1.00 93.75 96 ALA A CA 1
ATOM 707 C C . ALA A 1 96 ? -9.006 17.152 22.246 1.00 93.75 96 ALA A C 1
ATOM 709 O O . ALA A 1 96 ? -8.455 18.199 21.896 1.00 93.75 96 ALA A O 1
ATOM 710 N N . CYS A 1 97 ? -9.798 16.454 21.443 1.00 94.56 97 CYS A N 1
ATOM 711 C CA . CYS A 1 97 ? -10.127 16.827 20.073 1.00 94.56 97 CYS A CA 1
ATOM 712 C C . CYS A 1 97 ? -11.644 16.966 19.913 1.00 94.56 97 CYS A C 1
ATOM 714 O O . CYS A 1 97 ? -12.424 16.293 20.584 1.00 94.56 97 CYS A O 1
ATOM 716 N N . ASN A 1 98 ? -12.089 17.800 18.971 1.00 95.25 98 ASN A N 1
ATOM 717 C CA . ASN A 1 98 ? -13.518 17.935 18.661 1.00 95.25 98 ASN A CA 1
ATOM 718 C C . ASN A 1 98 ? -14.104 16.645 18.054 1.00 95.25 98 ASN A C 1
ATOM 720 O O . ASN A 1 98 ? -15.317 16.470 18.015 1.00 95.25 98 ASN A O 1
ATOM 724 N N . THR A 1 99 ? -13.243 15.757 17.552 1.00 93.81 99 THR A N 1
ATOM 725 C CA . THR A 1 99 ? -13.611 14.498 16.897 1.00 93.81 99 THR A CA 1
ATOM 726 C C . THR A 1 99 ? -13.535 13.274 17.807 1.00 93.81 99 THR A C 1
ATOM 728 O O . THR A 1 99 ? -13.803 12.182 17.313 1.00 93.81 99 THR A O 1
ATOM 731 N N . ASP A 1 100 ? -13.182 13.421 19.090 1.00 95.69 100 ASP A N 1
ATOM 732 C CA . ASP A 1 100 ? -12.974 12.284 20.006 1.00 95.69 100 ASP A CA 1
ATOM 733 C C . ASP A 1 100 ? -14.215 11.385 20.080 1.00 95.69 100 ASP A C 1
ATOM 735 O O . ASP A 1 100 ? -14.164 10.227 19.667 1.00 95.69 100 ASP A O 1
ATOM 739 N N . GLU A 1 101 ? -15.362 11.949 20.474 1.00 96.25 101 GLU A N 1
ATOM 740 C CA . GLU A 1 101 ? -16.633 11.215 20.575 1.00 96.25 101 GLU A CA 1
ATOM 741 C C . GLU A 1 101 ? -17.033 10.579 19.234 1.00 96.25 101 GLU A C 1
ATOM 743 O O . GLU A 1 101 ? -17.505 9.443 19.178 1.00 96.25 101 GLU A O 1
ATOM 748 N N . LYS A 1 102 ? -16.813 11.287 18.121 1.00 95.12 102 LYS A N 1
ATOM 749 C CA . LYS A 1 102 ? -17.135 10.770 16.788 1.00 95.12 102 LYS A CA 1
ATOM 750 C C . LYS A 1 102 ? -16.287 9.547 16.446 1.00 95.12 102 LYS A C 1
ATOM 752 O O . LYS A 1 102 ? -16.828 8.558 15.957 1.00 95.12 102 LYS A O 1
ATOM 757 N N . PHE A 1 103 ? -14.982 9.598 16.699 1.00 95.38 103 PHE A N 1
ATOM 758 C CA . PHE A 1 103 ? -14.084 8.485 16.407 1.00 95.38 103 PHE A CA 1
ATOM 759 C C . PHE A 1 103 ? -14.375 7.292 17.335 1.00 95.38 103 PHE A C 1
ATOM 761 O O . PHE A 1 103 ? -14.484 6.159 16.868 1.00 95.38 103 PHE A O 1
ATOM 768 N N . GLU A 1 104 ? -14.623 7.538 18.623 1.00 97.69 104 GLU A N 1
ATOM 769 C CA . GLU A 1 104 ? -15.062 6.510 19.578 1.00 97.69 104 GLU A CA 1
ATOM 770 C C . GLU A 1 104 ? -16.360 5.816 19.133 1.00 97.69 104 GLU A C 1
ATOM 772 O O . GLU A 1 104 ? -16.450 4.582 19.138 1.00 97.69 104 GLU A O 1
ATOM 777 N N . ASN A 1 105 ? -17.347 6.595 18.681 1.00 96.81 105 ASN A N 1
ATOM 778 C CA . ASN A 1 105 ? -18.607 6.076 18.155 1.00 96.81 105 ASN A CA 1
ATOM 779 C C . ASN A 1 105 ? -18.395 5.249 16.884 1.00 96.81 105 ASN A C 1
ATOM 781 O O . ASN A 1 105 ? -19.005 4.188 16.757 1.00 96.81 105 ASN A O 1
ATOM 785 N N . ILE A 1 106 ? -17.509 5.686 15.981 1.00 96.19 106 ILE A N 1
ATOM 786 C CA . ILE A 1 106 ? -17.149 4.942 14.766 1.00 96.19 106 ILE A CA 1
ATOM 787 C C . ILE A 1 106 ? -16.606 3.554 15.119 1.00 96.19 106 ILE A C 1
ATOM 789 O O . ILE A 1 106 ? -17.128 2.546 14.637 1.00 96.19 106 ILE A O 1
ATOM 793 N N . ILE A 1 107 ? -15.594 3.489 15.990 1.00 97.75 107 ILE A N 1
ATOM 794 C CA . ILE A 1 107 ? -14.984 2.218 16.401 1.00 97.75 107 ILE A CA 1
ATOM 795 C C . ILE A 1 107 ? -16.017 1.317 17.081 1.00 97.75 107 ILE A C 1
ATOM 797 O O . ILE A 1 107 ? -16.181 0.155 16.700 1.00 97.75 107 ILE A O 1
ATOM 801 N N . SER A 1 108 ? -16.757 1.861 18.048 1.00 97.88 108 SER A N 1
ATOM 802 C CA . SER A 1 108 ? -17.731 1.094 18.828 1.00 97.88 108 SER A CA 1
ATOM 803 C C . SER A 1 108 ? -18.867 0.553 17.960 1.00 97.88 108 SER A C 1
ATOM 805 O O . SER A 1 108 ? -19.241 -0.613 18.089 1.00 97.88 108 SER A O 1
ATOM 807 N N . GLY A 1 109 ? -19.401 1.363 17.041 1.00 97.44 109 GLY A N 1
ATOM 808 C CA . GLY A 1 109 ? -20.495 0.930 16.177 1.00 97.44 109 GLY A CA 1
ATOM 809 C C . GLY A 1 109 ? -20.063 -0.110 15.147 1.00 97.44 109 GLY A C 1
ATOM 810 O O . GLY A 1 109 ? -20.796 -1.078 14.946 1.00 97.44 109 GLY A O 1
ATOM 811 N N . TYR A 1 110 ? -18.872 0.008 14.546 1.00 97.75 110 TYR A N 1
ATOM 812 C CA . TYR A 1 110 ? -18.376 -1.046 13.653 1.00 97.75 110 TYR A CA 1
ATOM 813 C C . TYR A 1 110 ? -18.048 -2.341 14.398 1.00 97.75 110 TYR A C 1
ATOM 815 O O . TYR A 1 110 ? -18.369 -3.411 13.881 1.00 97.75 110 TYR A O 1
ATOM 823 N N . ARG A 1 111 ? -17.492 -2.275 15.617 1.00 98.31 111 ARG A N 1
ATOM 824 C CA . ARG A 1 111 ? -17.292 -3.471 16.451 1.00 98.31 111 ARG A CA 1
ATOM 825 C C . ARG A 1 111 ? -18.617 -4.166 16.745 1.00 98.31 111 ARG A C 1
ATOM 827 O O . ARG A 1 111 ? -18.755 -5.348 16.439 1.00 98.31 111 ARG A O 1
ATOM 834 N N . ALA A 1 112 ? -19.603 -3.421 17.246 1.00 97.88 112 ALA A N 1
ATOM 835 C CA . ALA A 1 112 ? -20.931 -3.951 17.544 1.00 97.88 112 ALA A CA 1
ATOM 836 C C . ALA A 1 112 ? -21.600 -4.548 16.297 1.00 97.88 112 ALA A C 1
ATOM 838 O O . ALA A 1 112 ? -22.188 -5.624 16.362 1.00 97.88 112 ALA A O 1
ATOM 839 N N . GLY A 1 113 ? -21.472 -3.881 15.146 1.00 97.81 113 GLY A N 1
ATOM 840 C CA . GLY A 1 113 ? -21.966 -4.379 13.869 1.00 97.81 113 GLY A CA 1
ATOM 841 C C . GLY A 1 113 ? -21.311 -5.699 13.453 1.00 97.81 113 GLY A C 1
ATOM 842 O O . GLY A 1 113 ? -22.013 -6.652 13.121 1.00 97.81 113 GLY A O 1
ATOM 843 N N . LEU A 1 114 ? -19.981 -5.789 13.512 1.00 98.44 114 LEU A N 1
ATOM 844 C CA . LEU A 1 114 ? -19.247 -7.018 13.198 1.00 98.44 114 LEU A CA 1
ATOM 845 C C . LEU A 1 114 ? -19.585 -8.168 14.154 1.00 98.44 114 LEU A C 1
ATOM 847 O O . LEU A 1 114 ? -19.660 -9.311 13.708 1.00 98.44 114 LEU A O 1
ATOM 851 N N . ASP A 1 115 ? -19.842 -7.880 15.431 1.00 97.44 115 ASP A N 1
ATOM 852 C CA . ASP A 1 115 ? -20.227 -8.894 16.421 1.00 97.44 115 ASP A CA 1
ATOM 853 C C . ASP A 1 115 ? -21.567 -9.565 16.084 1.00 97.44 115 ASP A C 1
ATOM 855 O O . ASP A 1 115 ? -21.754 -10.747 16.379 1.00 97.44 115 ASP A O 1
ATOM 859 N N . THR A 1 116 ? -22.472 -8.868 15.382 1.00 97.44 116 THR A N 1
ATOM 860 C CA . THR A 1 116 ? -23.722 -9.476 14.883 1.00 97.44 116 THR A CA 1
ATOM 861 C C . THR A 1 116 ? -23.490 -10.549 13.817 1.00 97.44 116 THR A C 1
ATOM 863 O O . THR A 1 116 ? -24.336 -11.424 13.636 1.00 97.44 116 THR A O 1
ATOM 866 N N . LEU A 1 117 ? -22.336 -10.523 13.139 1.00 97.19 117 LEU A N 1
ATOM 867 C CA . LEU A 1 117 ? -21.956 -11.495 12.109 1.00 97.19 117 LEU A CA 1
ATOM 868 C C . LEU A 1 117 ? -21.262 -12.739 12.693 1.00 97.19 117 LEU A C 1
ATOM 870 O O . LEU A 1 117 ? -20.928 -13.662 11.947 1.00 97.19 117 LEU A O 1
ATOM 874 N N . GLY A 1 118 ? -21.038 -12.766 14.011 1.00 91.25 118 GLY A N 1
ATOM 875 C CA . GLY A 1 118 ? -20.398 -13.860 14.736 1.00 91.25 118 GLY A CA 1
ATOM 876 C C . GLY A 1 118 ? -18.937 -13.601 15.118 1.00 91.25 118 GLY A C 1
ATOM 877 O O . GLY A 1 118 ? -18.300 -12.629 14.711 1.00 91.25 118 GLY A O 1
ATOM 878 N N . SER A 1 119 ? -18.387 -14.505 15.932 1.00 86.81 119 SER A N 1
ATOM 879 C CA . SER A 1 119 ? -17.011 -14.412 16.427 1.00 86.81 119 SER A CA 1
ATOM 880 C C . SER A 1 119 ? -15.978 -14.540 15.303 1.00 86.81 119 SER A C 1
ATOM 882 O O . SER A 1 119 ? -16.131 -15.372 14.409 1.00 86.81 119 SER A O 1
ATOM 884 N N . GLY A 1 120 ? -14.876 -13.793 15.405 1.00 90.56 120 GLY A N 1
ATOM 885 C CA . GLY A 1 120 ? -13.719 -13.921 14.510 1.00 90.56 120 GLY A CA 1
ATOM 886 C C . GLY A 1 120 ? -13.639 -12.880 13.393 1.00 90.56 120 GLY A C 1
ATOM 887 O O . GLY A 1 120 ? -12.707 -12.942 12.591 1.00 90.56 120 GLY A O 1
ATOM 888 N N . LYS A 1 121 ? -14.573 -11.920 13.343 1.00 98.06 121 LYS A N 1
ATOM 889 C CA . LYS A 1 121 ? -14.444 -10.733 12.490 1.00 98.06 121 LYS A CA 1
ATOM 890 C C . LYS A 1 121 ? -13.443 -9.744 13.078 1.00 98.06 121 LYS A C 1
ATOM 892 O O . LYS A 1 121 ? -13.564 -9.373 14.248 1.00 98.06 121 LYS A O 1
ATOM 897 N N . LEU A 1 122 ? -12.502 -9.315 12.244 1.00 98.38 122 LEU A N 1
ATOM 898 C CA . LEU A 1 122 ? -11.433 -8.389 12.596 1.00 98.38 122 LEU A CA 1
ATOM 899 C C . LEU A 1 122 ? -11.898 -6.935 12.468 1.00 98.38 122 LEU A C 1
ATOM 901 O O . LEU A 1 122 ? -12.564 -6.578 11.496 1.00 98.38 122 LEU A O 1
ATOM 905 N N . LEU A 1 123 ? -11.497 -6.094 13.411 1.00 98.56 123 LEU A N 1
ATOM 906 C CA . LEU A 1 123 ? -11.594 -4.645 13.314 1.00 98.56 123 LEU A CA 1
ATOM 907 C C . LEU A 1 123 ? -10.205 -4.030 13.486 1.00 98.56 123 LEU A C 1
ATOM 909 O O . LEU A 1 123 ? -9.537 -4.275 14.492 1.00 98.56 123 LEU A O 1
ATOM 913 N N . SER A 1 124 ? -9.778 -3.223 12.521 1.00 98.62 124 SER A N 1
ATOM 914 C CA . SER A 1 124 ? -8.528 -2.463 12.594 1.00 98.62 124 SER A CA 1
ATOM 915 C C . SER A 1 124 ? -8.735 -0.981 12.333 1.00 98.62 124 SER A C 1
ATOM 917 O O . SER A 1 124 ? -9.814 -0.564 11.914 1.00 98.62 124 SER A O 1
ATOM 919 N N . ALA A 1 125 ? -7.703 -0.185 12.609 1.00 98.25 125 ALA A N 1
ATOM 920 C CA . ALA A 1 125 ? -7.686 1.228 12.266 1.00 98.25 125 ALA A CA 1
ATOM 921 C C . ALA A 1 125 ? -6.315 1.675 11.742 1.00 98.25 125 ALA A C 1
ATOM 923 O O . ALA A 1 125 ? -5.281 1.316 12.322 1.00 98.25 125 ALA A O 1
ATOM 924 N N . ALA A 1 126 ? -6.346 2.486 10.684 1.00 97.19 126 ALA A N 1
ATOM 925 C CA . ALA A 1 126 ? -5.228 3.259 10.161 1.00 97.19 126 ALA A CA 1
ATOM 926 C C . ALA A 1 126 ? -5.141 4.575 10.935 1.00 97.19 126 ALA A C 1
ATOM 928 O O . ALA A 1 126 ? -6.095 5.353 10.957 1.00 97.19 126 ALA A O 1
ATOM 929 N N . LEU A 1 127 ? -4.028 4.817 11.625 1.00 96.94 127 LEU A N 1
ATOM 930 C CA . LEU A 1 127 ? -3.893 5.970 12.514 1.00 96.94 127 LEU A CA 1
ATOM 931 C C . LEU A 1 127 ? -2.756 6.885 12.060 1.00 96.94 127 LEU A C 1
ATOM 933 O O . LEU A 1 127 ? -1.690 6.420 11.657 1.00 96.94 127 LEU A O 1
ATOM 937 N N . TRP A 1 128 ? -2.975 8.197 12.154 1.00 93.88 128 TRP A N 1
ATOM 938 C CA . TRP A 1 128 ? -2.036 9.228 11.708 1.00 93.88 128 TRP A CA 1
ATOM 939 C C . TRP A 1 128 ? -0.646 9.099 12.332 1.00 93.88 128 TRP A C 1
ATOM 941 O O . TRP A 1 128 ? -0.509 8.806 13.518 1.00 93.88 128 TRP A O 1
ATOM 951 N N . SER A 1 129 ? 0.396 9.417 11.569 1.00 93.38 129 SER A N 1
ATOM 952 C CA . SER A 1 129 ? 1.791 9.437 12.033 1.00 93.38 129 SER A CA 1
ATOM 953 C C . SER A 1 129 ? 1.986 10.152 13.385 1.00 93.38 129 SER A C 1
ATOM 955 O O . SER A 1 129 ? 2.644 9.625 14.281 1.00 93.38 129 SER A O 1
ATOM 957 N N . SER A 1 130 ? 1.353 11.315 13.564 1.00 93.75 130 SER A N 1
ATOM 958 C CA . SER A 1 130 ? 1.410 12.163 14.766 1.00 93.75 130 SER A CA 1
ATOM 959 C C . SER A 1 130 ? 0.293 11.911 15.790 1.00 93.75 130 SER A C 1
ATOM 961 O O . SER A 1 130 ? 0.259 12.550 16.846 1.00 93.75 130 SER A O 1
ATOM 963 N N . GLY A 1 131 ? -0.624 10.978 15.515 1.00 95.88 131 GLY A N 1
ATOM 964 C CA . GLY A 1 131 ? -1.875 10.819 16.263 1.00 95.88 131 GLY A CA 1
ATOM 965 C C . GLY A 1 131 ? -1.705 10.480 17.746 1.00 95.88 131 GLY A C 1
ATOM 966 O O . GLY A 1 131 ? -2.585 10.793 18.540 1.00 95.88 131 GLY A O 1
ATOM 967 N N . ALA A 1 132 ? -0.574 9.901 18.155 1.00 96.69 132 ALA A N 1
ATOM 968 C CA . ALA A 1 132 ? -0.293 9.555 19.552 1.00 96.69 132 ALA A CA 1
ATOM 969 C C . ALA A 1 132 ? 0.628 10.554 20.286 1.00 96.69 132 ALA A C 1
ATOM 971 O O . ALA A 1 132 ? 1.057 10.287 21.408 1.00 96.69 132 ALA A O 1
ATOM 972 N N . TRP A 1 133 ? 0.957 11.696 19.677 1.00 95.31 133 TRP A N 1
ATOM 973 C CA . TRP A 1 133 ? 1.812 12.727 20.279 1.00 95.31 133 TRP A CA 1
ATOM 974 C C . TRP A 1 133 ? 1.014 13.842 20.967 1.00 95.31 133 TRP A C 1
ATOM 976 O O . TRP A 1 133 ? -0.210 13.888 20.911 1.00 95.31 133 TRP A O 1
ATOM 986 N N . GLY A 1 134 ? 1.711 14.766 21.630 1.00 91.25 134 GLY A N 1
ATOM 987 C CA . GLY A 1 134 ? 1.111 15.970 22.220 1.00 91.25 134 GLY A CA 1
ATOM 988 C C . GLY A 1 134 ? 0.659 15.811 23.673 1.00 91.25 134 GLY A C 1
ATOM 989 O O . GLY A 1 134 ? 0.467 16.814 24.354 1.00 91.25 134 GLY A O 1
ATOM 990 N N . GLN A 1 135 ? 0.586 14.582 24.190 1.00 91.75 135 GLN A N 1
ATOM 991 C CA . GLN A 1 135 ? 0.363 14.295 25.610 1.00 91.75 135 GLN A CA 1
ATOM 992 C C . GLN A 1 135 ? 1.591 13.631 26.234 1.00 91.75 135 GLN A C 1
ATOM 994 O O . GLN A 1 135 ? 2.271 12.847 25.577 1.00 91.75 135 GLN A O 1
ATOM 999 N N . ALA A 1 136 ? 1.835 13.876 27.526 1.00 89.94 136 ALA A N 1
ATOM 1000 C CA . ALA A 1 136 ? 2.869 13.175 28.284 1.00 89.94 136 ALA A CA 1
ATOM 1001 C C . ALA A 1 136 ? 2.735 11.635 28.175 1.00 89.94 136 ALA A C 1
ATOM 1003 O O . ALA A 1 136 ? 1.615 11.119 28.241 1.00 89.94 136 ALA A O 1
ATOM 1004 N N . PRO A 1 137 ? 3.857 10.897 28.034 1.00 91.56 137 PRO A N 1
ATOM 1005 C CA . PRO A 1 137 ? 5.245 11.387 28.036 1.00 91.56 137 PRO A CA 1
ATOM 1006 C C . PRO A 1 137 ? 5.738 11.935 26.678 1.00 91.56 137 PRO A C 1
ATOM 1008 O O . PRO A 1 137 ? 6.863 12.412 26.587 1.00 91.56 137 PRO A O 1
ATOM 1011 N N . TRP A 1 138 ? 4.905 11.920 25.638 1.00 93.50 138 TRP A N 1
ATOM 1012 C CA . TRP A 1 138 ? 5.237 12.289 24.255 1.00 93.50 138 TRP A CA 1
ATOM 1013 C C . TRP A 1 138 ? 4.914 13.755 23.935 1.00 93.50 138 TRP A C 1
ATOM 1015 O O . TRP A 1 138 ? 4.292 14.084 22.920 1.00 93.50 138 TRP A O 1
ATOM 1025 N N . THR A 1 139 ? 5.323 14.658 24.827 1.00 88.62 139 THR A N 1
ATOM 1026 C CA . THR A 1 139 ? 5.195 16.109 24.628 1.00 88.62 139 THR A CA 1
ATOM 1027 C C . THR A 1 139 ? 6.296 16.640 23.713 1.00 88.62 139 THR A C 1
ATOM 1029 O O . THR A 1 139 ? 7.435 16.191 23.797 1.00 88.62 139 THR A O 1
ATOM 1032 N N . GLY A 1 140 ? 5.991 17.644 22.886 1.00 80.38 140 GLY A N 1
ATOM 1033 C CA . GLY A 1 140 ? 6.980 18.322 22.033 1.00 80.38 140 GLY A CA 1
ATOM 1034 C C . GLY A 1 140 ? 7.221 17.672 20.664 1.00 80.38 140 GLY A C 1
ATOM 1035 O O . GLY A 1 140 ? 7.852 18.292 19.813 1.00 80.38 140 GLY A O 1
ATOM 1036 N N . LEU A 1 141 ? 6.673 16.479 20.417 1.00 81.56 141 LEU A N 1
ATOM 1037 C CA . LEU A 1 141 ? 6.577 15.880 19.083 1.00 81.56 141 LEU A CA 1
ATOM 1038 C C . LEU A 1 141 ? 5.261 16.289 18.401 1.00 81.56 141 LEU A C 1
ATOM 1040 O O . LEU A 1 141 ? 4.276 16.600 19.072 1.00 81.56 141 LEU A O 1
ATOM 1044 N N . GLY A 1 142 ? 5.243 16.307 17.064 1.00 75.06 142 GLY A N 1
ATOM 1045 C CA . GLY A 1 142 ? 4.039 16.636 16.283 1.00 75.06 142 GLY A CA 1
ATOM 1046 C C . GLY A 1 142 ? 3.704 18.122 16.178 1.00 75.06 142 GLY A C 1
ATOM 1047 O O . GLY A 1 142 ? 2.588 18.478 15.798 1.00 75.06 142 GLY A O 1
ATOM 1048 N N . ILE A 1 143 ? 4.639 19.010 16.521 1.00 65.94 143 ILE A N 1
ATOM 1049 C CA . ILE A 1 143 ? 4.414 20.457 16.450 1.00 65.94 143 ILE A CA 1
ATOM 1050 C C . ILE A 1 143 ? 4.049 20.849 15.009 1.00 65.94 143 ILE A C 1
ATOM 1052 O O . ILE A 1 143 ? 4.817 20.614 14.081 1.00 65.94 143 ILE A O 1
ATOM 1056 N N . GLY A 1 144 ? 2.870 21.454 14.839 1.00 70.75 144 GLY A N 1
ATOM 1057 C CA . GLY A 1 144 ? 2.376 21.958 13.553 1.00 70.75 144 GLY A CA 1
ATOM 1058 C C . GLY A 1 144 ? 1.502 20.990 12.747 1.00 70.75 144 GLY A C 1
ATOM 1059 O O . GLY A 1 144 ? 0.901 21.430 11.771 1.00 70.75 144 GLY A O 1
ATOM 1060 N N . SER A 1 145 ? 1.372 19.718 13.148 1.00 86.19 145 SER A N 1
ATOM 1061 C CA . SER A 1 145 ? 0.391 18.804 12.542 1.00 86.19 145 SER A CA 1
ATOM 1062 C C . SER A 1 145 ? -0.984 18.988 13.204 1.00 86.19 145 SER A C 1
ATOM 1064 O O . SER A 1 145 ? -1.075 18.868 14.429 1.00 86.19 145 SER A O 1
ATOM 1066 N N . PRO A 1 146 ? -2.064 19.236 12.435 1.00 88.19 146 PRO A N 1
ATOM 1067 C CA . PRO A 1 146 ? -3.416 19.302 12.991 1.00 88.19 146 PRO A CA 1
ATOM 1068 C C . PRO A 1 146 ? -3.887 17.964 13.579 1.00 88.19 146 PRO A C 1
ATOM 1070 O O . PRO A 1 146 ? -4.796 17.952 14.401 1.00 88.19 146 PRO A O 1
ATOM 1073 N N . GLN A 1 147 ? -3.253 16.848 13.205 1.00 91.69 147 GLN A N 1
ATOM 1074 C CA . GLN A 1 147 ? -3.586 15.496 13.660 1.00 91.69 147 GLN A CA 1
ATOM 1075 C C . GLN A 1 147 ? -2.880 15.083 14.955 1.00 91.69 147 GLN A C 1
ATOM 1077 O O . GLN A 1 147 ? -3.121 13.988 15.462 1.00 91.69 147 GLN A O 1
ATOM 1082 N N . THR A 1 148 ? -2.033 15.941 15.524 1.00 94.38 148 THR A N 1
ATOM 1083 C CA . THR A 1 148 ? -1.336 15.637 16.775 1.00 94.38 148 THR A CA 1
ATOM 1084 C C . THR A 1 148 ? -2.319 15.345 17.904 1.00 94.38 148 THR A C 1
ATOM 1086 O O . THR A 1 148 ? -3.189 16.155 18.217 1.00 94.38 148 THR A O 1
ATOM 1089 N N . GLY A 1 149 ? -2.160 14.172 18.519 1.00 95.25 149 GLY A N 1
ATOM 1090 C CA . GLY A 1 149 ? -2.985 13.685 19.627 1.00 95.25 149 GLY A CA 1
ATOM 1091 C C . GLY A 1 149 ? -4.364 13.159 19.236 1.00 95.25 149 GLY A C 1
ATOM 1092 O O . GLY A 1 149 ? -5.086 12.700 20.122 1.00 95.25 149 GLY A O 1
ATOM 1093 N N . LEU A 1 150 ? -4.703 13.165 17.938 1.00 95.88 150 LEU A N 1
ATOM 1094 C CA . LEU A 1 150 ? -5.978 12.672 17.416 1.00 95.88 150 LEU A CA 1
ATOM 1095 C C . LEU A 1 150 ? -6.310 11.276 17.932 1.00 95.88 150 LEU A C 1
ATOM 1097 O O . LEU A 1 150 ? -7.460 11.023 18.247 1.00 95.88 150 LEU A O 1
ATOM 1101 N N . SER A 1 151 ? -5.318 10.391 18.036 1.00 97.69 151 SER A N 1
ATOM 1102 C CA . SER A 1 151 ? -5.500 8.982 18.378 1.00 97.69 151 SER A CA 1
ATOM 1103 C C . SER A 1 151 ? -5.550 8.679 19.874 1.00 97.69 151 SER A C 1
ATOM 1105 O O . SER A 1 151 ? -5.821 7.550 20.270 1.00 97.69 151 SER A O 1
ATOM 1107 N N . ILE A 1 152 ? -5.274 9.650 20.741 1.00 97.19 152 ILE A N 1
ATOM 1108 C CA . ILE A 1 152 ? -5.038 9.355 22.158 1.00 97.19 152 ILE A CA 1
ATOM 1109 C C . ILE A 1 152 ? -6.323 8.931 22.870 1.00 97.19 152 ILE A C 1
ATOM 1111 O O . ILE A 1 152 ? -6.333 7.907 23.559 1.00 97.19 152 ILE A O 1
ATOM 1115 N N . ASN A 1 153 ? -7.400 9.704 22.731 1.00 96.56 153 ASN A N 1
ATOM 1116 C CA . ASN A 1 153 ? -8.608 9.470 23.520 1.00 96.56 153 ASN A CA 1
ATOM 1117 C C . ASN A 1 153 ? -9.399 8.262 23.022 1.00 96.56 153 ASN A C 1
ATOM 1119 O O . ASN A 1 153 ? -9.739 7.412 23.848 1.00 96.56 153 ASN A O 1
ATOM 1123 N N . MET A 1 154 ? -9.560 8.069 21.704 1.00 96.81 154 MET A N 1
ATOM 1124 C CA . MET A 1 154 ? -10.255 6.860 21.244 1.00 96.81 154 MET A CA 1
ATOM 1125 C C . MET A 1 154 ? -9.480 5.576 21.529 1.00 96.81 154 MET A C 1
ATOM 1127 O O . MET A 1 154 ? -10.115 4.560 21.795 1.00 96.81 154 MET A O 1
ATOM 1131 N N . LEU A 1 155 ? -8.141 5.580 21.540 1.00 98.31 155 LEU A N 1
ATOM 1132 C CA . LEU A 1 155 ? -7.385 4.388 21.939 1.00 98.31 155 LEU A CA 1
ATOM 1133 C C . LEU A 1 155 ? -7.599 4.057 23.418 1.00 98.31 155 LEU A C 1
ATOM 1135 O O . LEU A 1 155 ? -7.785 2.888 23.756 1.00 98.31 155 LEU A O 1
ATOM 1139 N N . LYS A 1 156 ? -7.651 5.070 24.291 1.00 96.38 156 LYS A N 1
ATOM 1140 C CA . LYS A 1 156 ? -7.970 4.877 25.714 1.00 96.38 156 LYS A CA 1
ATOM 1141 C C . LYS A 1 156 ? -9.397 4.362 25.920 1.00 96.38 156 LYS A C 1
ATOM 1143 O O . LYS A 1 156 ? -9.598 3.467 26.735 1.00 96.38 156 LYS A O 1
ATOM 1148 N N . ALA A 1 157 ? -10.371 4.927 25.207 1.00 97.44 157 ALA A N 1
ATOM 1149 C CA . ALA A 1 157 ? -11.789 4.628 25.398 1.00 97.44 157 ALA A CA 1
ATOM 1150 C C . ALA A 1 157 ? -12.231 3.334 24.697 1.00 97.44 157 ALA A C 1
ATOM 1152 O O . ALA A 1 157 ? -12.963 2.528 25.266 1.00 97.44 157 ALA A O 1
ATOM 1153 N N . THR A 1 158 ? -11.773 3.126 23.463 1.00 97.75 158 THR A N 1
ATOM 1154 C CA . THR A 1 158 ? -12.285 2.093 22.545 1.00 97.75 158 THR A CA 1
ATOM 1155 C C . THR A 1 158 ? -11.202 1.181 21.978 1.00 97.75 158 THR A C 1
ATOM 1157 O O . THR A 1 158 ? -11.502 0.287 21.193 1.00 97.75 158 THR A O 1
ATOM 1160 N N . GLY A 1 159 ? -9.941 1.324 22.401 1.00 97.31 159 GLY A N 1
ATOM 1161 C CA . GLY A 1 159 ? -8.842 0.499 21.897 1.00 97.31 159 GLY A CA 1
ATOM 1162 C C . GLY A 1 159 ? -9.073 -1.003 22.080 1.00 97.31 159 GLY A C 1
ATOM 1163 O O . GLY A 1 159 ? -8.700 -1.787 21.219 1.00 97.31 159 GLY A O 1
ATOM 1164 N N . CYS A 1 160 ? -9.760 -1.436 23.140 1.00 97.00 160 CYS A N 1
ATOM 1165 C CA . CYS A 1 160 ? -10.081 -2.854 23.345 1.00 97.00 160 CYS A CA 1
ATOM 1166 C C . CYS A 1 160 ? -11.013 -3.457 22.275 1.00 97.00 160 CYS A C 1
ATOM 1168 O O . CYS A 1 160 ? -11.076 -4.678 22.161 1.00 97.00 160 CYS A O 1
ATOM 1170 N N . ALA A 1 161 ? -11.708 -2.629 21.490 1.00 97.62 161 ALA A N 1
ATOM 1171 C CA . ALA A 1 161 ? -12.531 -3.066 20.367 1.00 97.62 161 ALA A CA 1
ATOM 1172 C C . ALA A 1 161 ? -11.711 -3.369 19.096 1.00 97.62 161 ALA A C 1
ATOM 1174 O O . ALA A 1 161 ? -12.237 -3.988 18.170 1.00 97.62 161 ALA A O 1
ATOM 1175 N N . LEU A 1 162 ? -10.446 -2.933 19.042 1.00 98.50 162 LEU A N 1
ATOM 1176 C CA . LEU A 1 162 ? -9.550 -3.089 17.896 1.00 98.50 162 LEU A CA 1
ATOM 1177 C C . LEU A 1 162 ? -8.676 -4.338 18.041 1.00 98.50 162 LEU A C 1
ATOM 1179 O O . LEU A 1 162 ? -7.946 -4.497 19.023 1.00 98.50 162 LEU A O 1
ATOM 1183 N N . ASP A 1 163 ? -8.663 -5.174 17.007 1.00 98.12 163 ASP A N 1
ATOM 1184 C CA . ASP A 1 163 ? -7.820 -6.367 16.916 1.00 98.12 163 ASP A CA 1
ATOM 1185 C C . ASP A 1 163 ? -6.347 -6.031 16.641 1.00 98.12 163 ASP A C 1
ATOM 1187 O O . ASP A 1 163 ? -5.443 -6.784 17.039 1.00 98.12 163 ASP A O 1
ATOM 1191 N N . PHE A 1 164 ? -6.109 -4.942 15.909 1.00 98.31 164 PHE A N 1
ATOM 1192 C CA . PHE A 1 164 ? -4.803 -4.339 15.659 1.00 98.31 164 PHE A CA 1
ATOM 1193 C C . PHE A 1 164 ? -4.961 -2.906 15.136 1.00 98.31 164 PHE A C 1
ATOM 1195 O O . PHE A 1 164 ? -6.017 -2.526 14.634 1.00 98.31 164 PHE A O 1
ATOM 1202 N N . ILE A 1 165 ? -3.886 -2.128 15.209 1.00 98.50 165 ILE A N 1
ATOM 1203 C CA . ILE A 1 165 ? -3.770 -0.822 14.554 1.00 98.50 165 ILE A CA 1
ATOM 1204 C C . ILE A 1 165 ? -2.568 -0.823 13.624 1.00 98.50 165 ILE A C 1
ATOM 1206 O O . ILE A 1 165 ? -1.599 -1.558 13.845 1.00 98.50 165 ILE A O 1
ATOM 1210 N N . HIS A 1 166 ? -2.603 0.034 12.616 1.00 96.81 166 HIS A N 1
ATOM 1211 C CA . HIS A 1 166 ? -1.434 0.345 11.808 1.00 96.81 166 HIS A CA 1
ATOM 12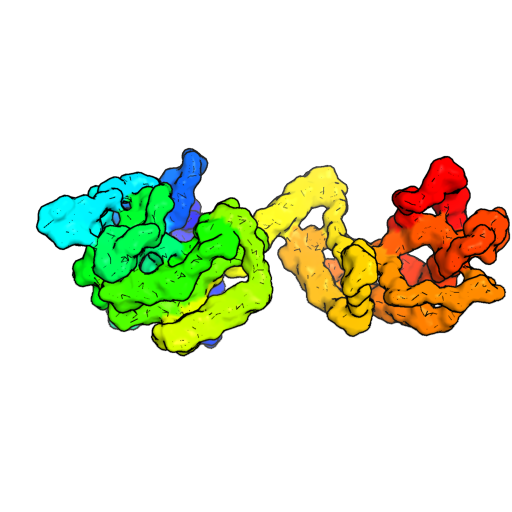12 C C . HIS A 1 166 ? -1.199 1.852 11.797 1.00 96.81 166 HIS A C 1
ATOM 1214 O O . HIS A 1 166 ? -2.116 2.648 11.627 1.00 96.81 166 HIS A O 1
ATOM 1220 N N . VAL A 1 167 ? 0.044 2.238 12.074 1.00 96.94 167 VAL A N 1
ATOM 1221 C CA . VAL A 1 167 ? 0.459 3.640 12.135 1.00 96.94 167 VAL A CA 1
ATOM 1222 C C . VAL A 1 167 ? 0.905 4.054 10.745 1.00 96.94 167 VAL A C 1
ATOM 1224 O O . VAL A 1 167 ? 1.841 3.464 10.214 1.00 96.94 167 VAL A O 1
ATOM 1227 N N . MET A 1 168 ? 0.280 5.071 10.166 1.00 95.12 168 MET A N 1
ATOM 1228 C CA . MET A 1 168 ? 0.649 5.629 8.866 1.00 95.12 168 MET A CA 1
ATOM 1229 C C . MET A 1 168 ? 1.967 6.406 8.977 1.00 95.12 168 MET A C 1
ATOM 1231 O O . MET A 1 168 ? 1.975 7.627 8.997 1.00 95.12 168 MET A O 1
ATOM 1235 N N . SER A 1 169 ? 3.097 5.704 9.113 1.00 93.12 169 SER A N 1
ATOM 1236 C CA . SER A 1 169 ? 4.447 6.282 9.248 1.00 93.12 169 SER A CA 1
ATOM 1237 C C . SER A 1 169 ? 5.093 6.702 7.916 1.00 93.12 169 SER A C 1
ATOM 1239 O O . SER A 1 169 ? 6.309 6.858 7.844 1.00 93.12 169 SER A O 1
ATOM 1241 N N . TYR A 1 170 ? 4.273 6.893 6.886 1.00 91.62 170 TYR A N 1
ATOM 1242 C CA . TYR A 1 170 ? 4.605 7.467 5.581 1.00 91.62 170 TYR A CA 1
ATOM 1243 C C . TYR A 1 170 ? 3.964 8.858 5.452 1.00 91.62 170 TYR A C 1
ATOM 1245 O O . TYR A 1 170 ? 3.248 9.295 6.354 1.00 91.62 170 TYR A O 1
ATOM 1253 N N . ASP A 1 171 ? 4.266 9.588 4.378 1.00 88.81 171 ASP A N 1
ATOM 1254 C CA . ASP A 1 171 ? 3.796 10.952 4.090 1.00 88.81 171 ASP A CA 1
ATOM 1255 C C . ASP A 1 171 ? 4.198 12.010 5.138 1.00 88.81 171 ASP A C 1
ATOM 1257 O O . ASP A 1 171 ? 3.844 13.187 5.045 1.00 88.81 171 ASP A O 1
ATOM 1261 N N . ALA A 1 172 ? 5.006 11.615 6.124 1.00 87.69 172 ALA A N 1
ATOM 1262 C CA . ALA A 1 172 ? 5.397 12.421 7.277 1.00 87.69 172 ALA A CA 1
ATOM 1263 C C . ALA A 1 172 ? 6.781 13.086 7.124 1.00 87.69 172 ALA A C 1
ATOM 1265 O O . ALA A 1 172 ? 7.274 13.743 8.043 1.00 87.69 172 ALA A O 1
ATOM 1266 N N . GLY A 1 173 ? 7.394 12.940 5.946 1.00 86.00 173 GLY A N 1
ATOM 1267 C CA . GLY A 1 173 ? 8.684 13.524 5.588 1.00 86.00 173 GLY A CA 1
ATOM 1268 C C . GLY A 1 173 ? 9.892 12.619 5.863 1.00 86.00 173 GLY A C 1
ATOM 1269 O O . GLY A 1 173 ? 9.795 11.643 6.603 1.00 86.00 173 GLY A O 1
ATOM 1270 N N . PRO A 1 174 ? 11.066 12.943 5.287 1.00 83.94 174 PRO A N 1
ATOM 1271 C CA . PRO A 1 174 ? 12.236 12.056 5.276 1.00 83.94 174 PRO A CA 1
ATOM 1272 C C . PRO A 1 174 ? 12.883 11.839 6.652 1.00 83.94 174 PRO A C 1
ATOM 1274 O O . PRO A 1 174 ? 13.622 10.881 6.838 1.00 83.94 174 PRO A O 1
ATOM 1277 N N . ASN A 1 175 ? 12.615 12.723 7.619 1.00 86.50 175 ASN A N 1
ATOM 1278 C CA . ASN A 1 175 ? 13.185 12.664 8.969 1.00 86.50 175 ASN A CA 1
ATOM 1279 C C . ASN A 1 175 ? 12.154 12.225 10.021 1.00 86.50 175 ASN A C 1
ATOM 1281 O O . ASN A 1 175 ? 12.309 12.534 11.203 1.00 86.50 175 ASN A O 1
ATOM 1285 N N . PHE A 1 176 ? 11.064 11.578 9.603 1.00 89.62 176 PHE A N 1
ATOM 1286 C CA . PHE A 1 176 ? 10.005 11.178 10.519 1.00 89.62 176 PHE A CA 1
ATOM 1287 C C . PHE A 1 176 ? 10.495 10.119 11.532 1.00 89.62 176 PHE A C 1
ATOM 1289 O O . PHE A 1 176 ? 10.986 9.062 11.124 1.00 89.62 176 PHE A O 1
ATOM 1296 N N . PRO A 1 177 ? 10.341 10.344 12.853 1.00 92.06 177 PRO A N 1
ATOM 1297 C CA . PRO A 1 177 ? 10.808 9.414 13.878 1.00 92.06 177 PRO A CA 1
ATOM 1298 C C . PRO A 1 177 ? 9.793 8.280 14.109 1.00 92.06 177 PRO A C 1
ATOM 1300 O O . PRO A 1 177 ? 9.083 8.242 15.116 1.00 92.06 177 PRO A O 1
ATOM 1303 N N . TYR A 1 178 ? 9.722 7.318 13.185 1.00 91.75 178 TYR A N 1
ATOM 1304 C CA . TYR A 1 178 ? 8.758 6.205 13.254 1.00 91.75 178 TYR A CA 1
ATOM 1305 C C . TYR A 1 178 ? 8.917 5.332 14.519 1.00 91.75 178 TYR A C 1
ATOM 1307 O O . TYR A 1 178 ? 7.942 4.741 14.990 1.00 91.75 178 TYR A O 1
ATOM 1315 N N . ARG A 1 179 ? 10.121 5.281 15.114 1.00 94.31 179 ARG A N 1
ATOM 1316 C CA . ARG A 1 179 ? 10.379 4.583 16.386 1.00 94.31 179 ARG A CA 1
ATOM 1317 C C . ARG A 1 179 ? 9.627 5.239 17.548 1.00 94.31 179 ARG A C 1
ATOM 1319 O O . ARG A 1 179 ? 8.943 4.545 18.300 1.00 94.31 179 ARG A O 1
ATOM 1326 N N . ASP A 1 180 ? 9.698 6.565 17.640 1.00 95.25 180 ASP A N 1
ATOM 1327 C CA . ASP A 1 180 ? 8.995 7.348 18.661 1.00 95.25 180 ASP A CA 1
ATOM 1328 C C . ASP A 1 180 ? 7.483 7.295 18.438 1.00 95.25 180 ASP A C 1
ATOM 1330 O O . ASP A 1 180 ? 6.717 7.173 19.391 1.00 95.25 180 ASP A O 1
ATOM 1334 N N . ALA A 1 181 ? 7.036 7.312 17.178 1.00 95.00 181 ALA A N 1
ATOM 1335 C CA . ALA A 1 181 ? 5.627 7.119 16.846 1.00 95.00 181 ALA A CA 1
ATOM 1336 C C . ALA A 1 181 ? 5.111 5.762 17.357 1.00 95.00 181 ALA A C 1
ATOM 1338 O O . ALA A 1 181 ? 4.103 5.719 18.063 1.00 95.00 181 ALA A O 1
ATOM 1339 N N . TYR A 1 182 ? 5.826 4.660 17.093 1.00 96.25 182 TYR A N 1
ATOM 1340 C CA . TYR A 1 182 ? 5.449 3.341 17.614 1.00 96.25 182 TYR A CA 1
ATOM 1341 C C . TYR A 1 182 ? 5.323 3.344 19.143 1.00 96.25 182 TYR A C 1
ATOM 1343 O O . TYR A 1 182 ? 4.336 2.851 19.692 1.00 96.25 182 TYR A O 1
ATOM 1351 N N . GLN A 1 183 ? 6.321 3.885 19.847 1.00 96.62 183 GLN A N 1
ATOM 1352 C CA . GLN A 1 183 ? 6.333 3.904 21.312 1.00 96.62 183 GLN A CA 1
ATOM 1353 C C . GLN A 1 183 ? 5.230 4.807 21.891 1.00 96.62 183 GLN A C 1
ATOM 1355 O O . GLN A 1 183 ? 4.618 4.460 22.909 1.00 96.62 183 GLN A O 1
ATOM 1360 N N . ALA A 1 184 ? 4.909 5.909 21.211 1.00 97.06 184 ALA A N 1
ATOM 1361 C CA . ALA A 1 184 ? 3.770 6.754 21.540 1.00 97.06 184 ALA A CA 1
ATOM 1362 C C . ALA A 1 184 ? 2.451 5.988 21.443 1.00 97.06 184 ALA A C 1
ATOM 1364 O O . ALA A 1 184 ? 1.711 5.913 22.424 1.00 97.06 184 ALA A O 1
ATOM 1365 N N . TYR A 1 185 ? 2.199 5.312 20.321 1.00 97.81 185 TYR A N 1
ATOM 1366 C CA . TYR A 1 185 ? 1.013 4.468 20.165 1.00 97.81 185 TYR A CA 1
ATOM 1367 C C . TYR A 1 185 ? 0.950 3.345 21.201 1.00 97.81 185 TYR A C 1
ATOM 1369 O O . TYR A 1 185 ? -0.091 3.126 21.821 1.00 97.81 185 TYR A O 1
ATOM 1377 N N . ARG A 1 186 ? 2.077 2.680 21.466 1.00 96.38 186 ARG A N 1
ATOM 1378 C CA . ARG A 1 186 ? 2.189 1.635 22.492 1.00 96.38 186 ARG A CA 1
ATOM 1379 C C . ARG A 1 186 ? 1.822 2.127 23.895 1.00 96.38 186 ARG A C 1
ATOM 1381 O O . ARG A 1 186 ? 1.331 1.335 24.694 1.00 96.38 186 ARG A O 1
ATOM 1388 N N . SER A 1 187 ? 2.025 3.411 24.189 1.00 96.31 187 SER A N 1
ATOM 1389 C CA . SER A 1 187 ? 1.684 4.006 25.489 1.00 96.31 187 SER A CA 1
ATOM 1390 C C . SER A 1 187 ? 0.172 4.099 25.727 1.00 96.31 187 SER A C 1
ATOM 1392 O O . SER A 1 187 ? -0.257 4.158 26.877 1.00 96.31 187 SER A O 1
ATOM 1394 N N . PHE A 1 188 ? -0.635 4.089 24.660 1.00 96.25 188 PHE A N 1
ATOM 1395 C CA . PHE A 1 188 ? -2.096 4.205 24.732 1.00 96.25 188 PHE A CA 1
ATOM 1396 C C . PHE A 1 188 ? -2.836 2.961 24.231 1.00 96.25 188 PHE A C 1
ATOM 1398 O O . PHE A 1 188 ? -4.016 2.799 24.531 1.00 96.25 188 PHE A O 1
ATOM 1405 N N . TYR A 1 189 ? -2.158 2.067 23.505 1.00 97.38 189 TYR A N 1
ATOM 1406 C CA . TYR A 1 189 ? -2.750 0.862 22.940 1.00 97.38 189 TYR A CA 1
ATOM 1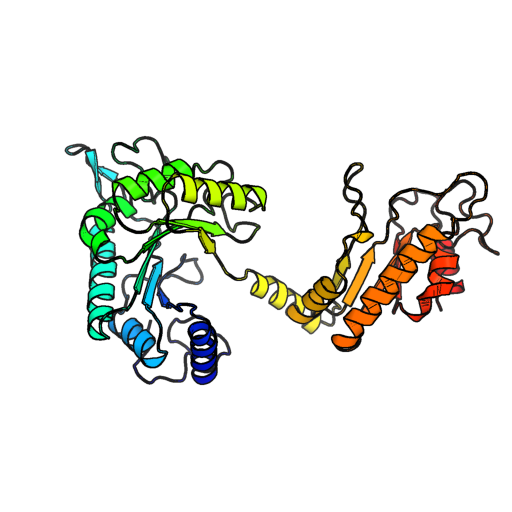407 C C . TYR A 1 189 ? -1.954 -0.407 23.299 1.00 97.38 189 TYR A C 1
ATOM 1409 O O . TYR A 1 189 ? -0.823 -0.605 22.834 1.00 97.38 189 TYR A O 1
ATOM 1417 N N . PRO A 1 190 ? -2.538 -1.322 24.097 1.00 92.81 190 PRO A N 1
ATOM 1418 C CA . PRO A 1 190 ? -1.869 -2.558 24.494 1.00 92.81 190 PRO A CA 1
ATOM 1419 C C . PRO A 1 190 ? -1.899 -3.644 23.406 1.00 92.81 190 PRO A C 1
ATOM 1421 O O . PRO A 1 190 ? -1.177 -4.631 23.521 1.00 92.81 190 PRO A O 1
ATOM 1424 N N . GLY A 1 191 ? -2.703 -3.487 22.349 1.00 95.50 191 GLY A N 1
ATOM 1425 C CA . GLY A 1 191 ? -2.887 -4.506 21.313 1.00 95.50 191 GLY A CA 1
ATOM 1426 C C . GLY A 1 191 ? -1.764 -4.577 20.271 1.00 95.50 191 GLY A C 1
ATOM 1427 O O . GLY A 1 191 ? -0.621 -4.173 20.491 1.00 95.50 191 GLY A O 1
ATOM 1428 N N . ARG A 1 192 ? -2.069 -5.145 19.104 1.00 97.44 192 ARG A N 1
ATOM 1429 C CA . ARG A 1 192 ? -1.087 -5.358 18.028 1.00 97.44 192 ARG A CA 1
ATOM 1430 C C . ARG A 1 192 ? -0.876 -4.083 17.213 1.00 97.44 192 ARG A C 1
ATOM 1432 O O . ARG A 1 192 ? -1.831 -3.551 16.665 1.00 97.44 192 ARG A O 1
ATOM 1439 N N . ILE A 1 193 ? 0.369 -3.629 17.097 1.00 97.81 193 ILE A N 1
ATOM 1440 C CA . ILE A 1 193 ? 0.727 -2.414 16.350 1.00 97.81 193 ILE A CA 1
ATOM 1441 C C . ILE A 1 193 ? 1.569 -2.803 15.143 1.00 97.81 193 ILE A C 1
ATOM 1443 O O . ILE A 1 193 ? 2.560 -3.524 15.294 1.00 97.81 193 ILE A O 1
ATOM 1447 N N . LEU A 1 194 ? 1.181 -2.314 13.971 1.00 97.62 194 LEU A N 1
ATOM 1448 C CA . LEU A 1 194 ? 1.962 -2.384 12.743 1.00 97.62 194 LEU A CA 1
ATOM 1449 C C . LEU A 1 194 ? 2.487 -0.987 12.390 1.00 97.62 194 LEU A C 1
ATOM 1451 O O . LEU A 1 194 ? 1.813 0.010 12.651 1.00 97.62 194 LEU A O 1
ATOM 1455 N N . LEU A 1 195 ? 3.671 -0.914 11.779 1.00 96.31 195 LEU A N 1
ATOM 1456 C CA . LEU A 1 195 ? 4.180 0.326 11.181 1.00 96.31 195 LEU A CA 1
ATOM 1457 C C . LEU A 1 195 ? 3.919 0.346 9.677 1.00 96.31 195 LEU A C 1
ATOM 1459 O O . LEU A 1 195 ? 4.192 -0.628 8.978 1.00 96.31 195 LEU A O 1
ATOM 1463 N N . GLY A 1 196 ? 3.376 1.455 9.194 1.00 94.50 196 GLY A N 1
ATOM 1464 C CA . GLY A 1 196 ? 3.010 1.680 7.806 1.00 94.50 196 GLY A CA 1
ATOM 1465 C C . GLY A 1 196 ? 4.158 2.240 6.976 1.00 94.50 196 GLY A C 1
ATOM 1466 O O . GLY A 1 196 ? 4.923 3.090 7.422 1.00 94.50 196 GLY A O 1
ATOM 1467 N N . MET A 1 197 ? 4.232 1.811 5.730 1.00 93.00 197 MET A N 1
ATOM 1468 C CA . MET A 1 197 ? 5.097 2.367 4.691 1.00 93.00 197 MET A CA 1
ATOM 1469 C C . MET A 1 197 ? 4.272 2.593 3.431 1.00 93.00 197 MET A C 1
ATOM 1471 O O . MET A 1 197 ? 3.284 1.885 3.224 1.00 93.00 197 MET A O 1
ATOM 1475 N N . GLU A 1 198 ? 4.689 3.526 2.577 1.00 90.56 198 GLU A N 1
ATOM 1476 C CA . GLU A 1 198 ? 4.051 3.739 1.283 1.00 90.56 198 GLU A CA 1
ATOM 1477 C C . GLU A 1 198 ? 4.957 3.322 0.113 1.00 90.56 198 GLU A C 1
ATOM 1479 O O . GLU A 1 198 ? 6.161 3.573 0.107 1.00 90.56 198 GLU A O 1
ATOM 1484 N N . VAL A 1 199 ? 4.386 2.671 -0.906 1.00 86.94 199 VAL A N 1
ATOM 1485 C CA . VAL A 1 199 ? 5.093 2.336 -2.148 1.0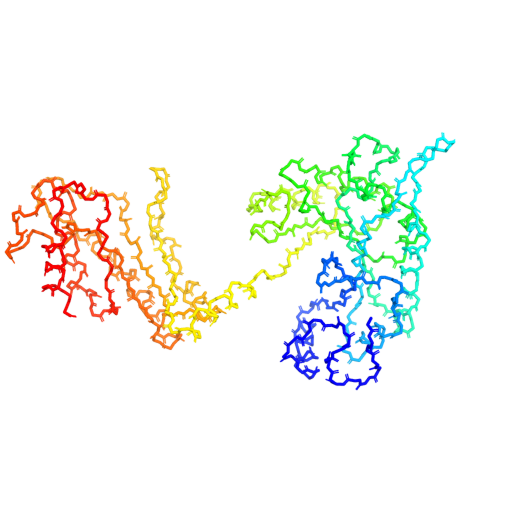0 86.94 199 VAL A CA 1
ATOM 1486 C C . VAL A 1 199 ? 5.659 3.611 -2.774 1.00 86.94 199 VAL A C 1
ATOM 1488 O O . VAL A 1 199 ? 4.917 4.543 -3.082 1.00 86.94 199 VAL A O 1
ATOM 1491 N N . ALA A 1 200 ? 6.970 3.613 -3.014 1.00 81.75 200 ALA A N 1
ATOM 1492 C CA . ALA A 1 200 ? 7.692 4.766 -3.534 1.00 81.75 200 ALA A CA 1
ATOM 1493 C C . ALA A 1 200 ? 7.195 5.255 -4.917 1.00 81.75 200 ALA A C 1
ATOM 1495 O O . ALA A 1 200 ? 6.778 4.439 -5.751 1.00 81.75 200 ALA A O 1
ATOM 1496 N N . PRO A 1 201 ? 7.342 6.565 -5.209 1.00 79.75 201 PRO A N 1
ATOM 1497 C CA . PRO A 1 201 ? 7.618 7.636 -4.236 1.00 79.75 201 PRO A CA 1
ATOM 1498 C C . PRO A 1 201 ? 6.395 7.869 -3.341 1.00 79.75 201 PRO A C 1
ATOM 1500 O O . PRO A 1 201 ? 5.289 7.589 -3.792 1.00 79.75 201 PRO A O 1
ATOM 1503 N N . GLU A 1 202 ? 6.565 8.369 -2.116 1.00 82.06 202 GLU A N 1
ATOM 1504 C CA . GLU A 1 202 ? 5.420 8.720 -1.257 1.00 82.06 202 GLU A CA 1
ATOM 1505 C C . GLU A 1 202 ? 4.592 9.869 -1.866 1.00 82.06 202 GLU A C 1
ATOM 1507 O O . GLU A 1 202 ? 5.082 10.612 -2.726 1.00 82.06 202 GLU A O 1
ATOM 1512 N N . ALA A 1 203 ? 3.316 9.977 -1.495 1.00 80.56 203 ALA A N 1
ATOM 1513 C CA . ALA A 1 203 ? 2.406 10.985 -2.039 1.00 80.56 203 ALA A CA 1
ATOM 1514 C C . ALA A 1 203 ? 2.719 12.397 -1.514 1.00 80.56 203 ALA A C 1
ATOM 1516 O O . ALA A 1 203 ? 2.592 13.384 -2.246 1.00 80.56 203 ALA A O 1
ATOM 1517 N N . PHE A 1 204 ? 3.169 12.487 -0.265 1.00 78.50 204 PHE A N 1
ATOM 1518 C CA . PHE A 1 204 ? 3.483 13.709 0.461 1.00 78.50 204 PHE A CA 1
ATOM 1519 C C . PHE A 1 204 ? 4.797 13.563 1.244 1.00 78.50 204 PHE A C 1
ATOM 1521 O O . PHE A 1 204 ? 5.482 12.545 1.210 1.00 78.50 204 PHE A O 1
ATOM 1528 N N . GLY A 1 205 ? 5.235 14.647 1.888 1.00 78.12 205 GLY A N 1
ATOM 1529 C CA . GLY A 1 205 ? 6.449 14.659 2.715 1.00 78.12 205 GLY A CA 1
ATOM 1530 C C . GLY A 1 205 ? 7.776 14.568 1.946 1.00 78.12 205 GLY A C 1
ATOM 1531 O O . GLY A 1 205 ? 8.813 14.938 2.491 1.00 78.12 205 GLY A O 1
ATOM 1532 N N . GLY A 1 206 ? 7.766 14.146 0.678 1.00 77.88 206 GLY A N 1
ATOM 1533 C CA . GLY A 1 206 ? 8.953 14.081 -0.180 1.00 77.88 206 GLY A CA 1
ATOM 1534 C C . GLY A 1 206 ? 9.894 12.916 0.135 1.00 77.88 206 GLY A C 1
ATOM 1535 O O . GLY A 1 206 ? 11.047 12.941 -0.293 1.00 77.88 206 GLY A O 1
ATOM 1536 N N . ASN A 1 207 ? 9.427 11.913 0.884 1.00 83.31 207 ASN A N 1
ATOM 1537 C CA . ASN A 1 207 ? 10.199 10.710 1.165 1.00 83.31 207 ASN A CA 1
ATOM 1538 C C . ASN A 1 207 ? 10.105 9.705 0.000 1.00 83.31 207 ASN A C 1
ATOM 1540 O O . ASN A 1 207 ? 9.112 9.632 -0.728 1.00 83.31 207 ASN A O 1
ATOM 1544 N N . VAL A 1 208 ? 11.160 8.915 -0.187 1.00 85.00 208 VAL A N 1
ATOM 1545 C CA . VAL A 1 208 ? 11.209 7.838 -1.182 1.00 85.00 208 VAL A CA 1
ATOM 1546 C C . VAL A 1 208 ? 11.576 6.561 -0.447 1.00 85.00 208 VAL A C 1
ATOM 1548 O O . VAL A 1 208 ? 12.706 6.415 0.013 1.00 85.00 208 VAL A O 1
ATOM 1551 N N . LEU A 1 209 ? 10.622 5.632 -0.341 1.00 84.44 209 LEU A N 1
ATOM 1552 C CA . LEU A 1 209 ? 10.853 4.352 0.320 1.00 84.44 209 LEU A CA 1
ATOM 1553 C C . LEU A 1 209 ? 11.986 3.583 -0.380 1.00 84.44 209 LEU A C 1
ATOM 1555 O O . LEU A 1 209 ? 11.903 3.271 -1.570 1.00 84.44 209 LEU A O 1
ATOM 1559 N N . THR A 1 210 ? 13.027 3.247 0.378 1.00 84.88 210 THR A N 1
ATOM 1560 C CA . THR A 1 210 ? 14.134 2.390 -0.069 1.00 84.88 210 THR A CA 1
ATOM 1561 C C . THR A 1 210 ? 14.056 1.023 0.600 1.00 84.88 210 THR A C 1
ATOM 1563 O O . THR A 1 210 ? 13.401 0.866 1.631 1.00 84.88 210 THR A O 1
ATOM 1566 N N . ILE A 1 211 ? 14.752 0.024 0.049 1.00 85.38 211 ILE A N 1
ATOM 1567 C CA . ILE A 1 211 ? 14.806 -1.299 0.681 1.00 85.38 211 ILE A CA 1
ATOM 1568 C C . ILE A 1 211 ? 15.481 -1.252 2.061 1.00 85.38 211 ILE A C 1
ATOM 1570 O O . ILE A 1 211 ? 15.050 -1.956 2.971 1.00 85.38 211 ILE A O 1
ATOM 1574 N N . ASP A 1 212 ? 16.466 -0.371 2.245 1.00 85.50 212 ASP A N 1
ATOM 1575 C CA . ASP A 1 212 ? 17.139 -0.175 3.531 1.00 85.50 212 ASP A CA 1
ATOM 1576 C C . ASP A 1 212 ? 16.166 0.376 4.577 1.00 85.50 212 ASP A C 1
ATOM 1578 O O . ASP A 1 212 ? 16.102 -0.139 5.691 1.00 85.50 212 ASP A O 1
ATOM 1582 N N . THR A 1 213 ? 15.321 1.340 4.197 1.00 86.69 213 THR A N 1
ATOM 1583 C CA . THR A 1 213 ? 14.246 1.852 5.062 1.00 86.69 213 THR A CA 1
ATOM 1584 C C . THR A 1 213 ? 13.245 0.755 5.438 1.00 86.69 213 THR A C 1
ATOM 1586 O O . THR A 1 213 ? 12.798 0.697 6.582 1.00 86.69 213 THR A O 1
ATOM 1589 N N . VAL A 1 214 ? 12.908 -0.154 4.512 1.00 89.69 214 VAL A N 1
ATOM 1590 C CA . VAL A 1 214 ? 12.029 -1.302 4.807 1.00 89.69 214 VAL A CA 1
ATOM 1591 C C . VAL A 1 214 ? 12.671 -2.238 5.834 1.00 89.69 214 VAL A C 1
ATOM 1593 O O . VAL A 1 214 ? 11.993 -2.684 6.764 1.00 89.69 214 VAL A O 1
ATOM 1596 N N . TYR A 1 215 ? 13.970 -2.528 5.701 1.00 90.06 215 TYR A N 1
ATOM 1597 C CA . TYR A 1 215 ? 14.695 -3.336 6.684 1.00 90.06 215 TYR A CA 1
ATOM 1598 C C . TYR A 1 215 ? 14.752 -2.661 8.054 1.00 90.06 215 TYR A C 1
ATOM 1600 O O . TYR A 1 215 ? 14.539 -3.325 9.067 1.00 90.06 215 TYR A O 1
ATOM 1608 N N . ASP A 1 216 ? 14.993 -1.356 8.088 1.00 90.94 216 ASP A N 1
ATOM 1609 C CA . ASP A 1 216 ? 15.073 -0.567 9.315 1.00 90.94 216 ASP A CA 1
ATOM 1610 C C . ASP A 1 216 ? 13.727 -0.510 10.064 1.00 90.94 216 ASP A C 1
ATOM 1612 O O . ASP A 1 216 ? 13.650 -0.803 11.262 1.00 90.94 216 ASP A O 1
ATOM 1616 N N . LEU A 1 217 ? 12.626 -0.281 9.337 1.00 92.00 217 LEU A N 1
ATOM 1617 C CA . LEU A 1 217 ? 11.264 -0.394 9.869 1.00 92.00 217 LEU A CA 1
ATOM 1618 C C . LEU A 1 217 ? 10.985 -1.803 10.408 1.00 92.00 217 LEU A C 1
ATOM 1620 O O . LEU A 1 217 ? 10.482 -1.956 11.523 1.00 92.00 217 LEU A O 1
ATOM 1624 N N . GLY A 1 218 ? 11.338 -2.842 9.646 1.00 92.94 218 GLY A N 1
ATOM 1625 C CA . GLY A 1 218 ? 11.157 -4.235 10.057 1.00 92.94 218 GLY A CA 1
ATOM 1626 C C . GLY A 1 218 ? 11.938 -4.590 11.327 1.00 92.94 218 GLY A C 1
ATOM 1627 O O . GLY A 1 218 ? 11.392 -5.226 12.233 1.00 92.94 218 GLY A O 1
ATOM 1628 N N . ASN A 1 219 ? 13.190 -4.138 11.427 1.00 94.12 219 ASN A N 1
ATOM 1629 C CA . ASN A 1 219 ? 14.021 -4.310 12.618 1.00 94.12 219 ASN A CA 1
ATOM 1630 C C . ASN A 1 219 ? 13.430 -3.566 13.816 1.00 94.12 219 ASN A C 1
ATOM 1632 O O . ASN A 1 219 ? 13.309 -4.147 14.892 1.00 94.12 219 ASN A O 1
ATOM 1636 N N . THR A 1 220 ? 12.969 -2.332 13.617 1.00 93.19 220 THR A N 1
ATOM 1637 C CA . THR A 1 220 ? 12.324 -1.534 14.664 1.00 93.19 220 THR A CA 1
ATOM 1638 C C . THR A 1 220 ? 11.069 -2.211 15.210 1.00 93.19 220 THR A C 1
ATOM 1640 O O . THR A 1 220 ? 10.923 -2.351 16.425 1.00 93.19 220 THR A O 1
ATOM 1643 N N . VAL A 1 221 ? 10.182 -2.697 14.336 1.00 93.81 221 VAL A N 1
ATOM 1644 C CA . VAL A 1 221 ? 8.990 -3.453 14.753 1.00 93.81 221 VAL A CA 1
ATOM 1645 C C . VAL A 1 221 ? 9.397 -4.684 15.560 1.00 93.81 221 VAL A C 1
ATOM 1647 O O . VAL A 1 221 ? 8.831 -4.929 16.623 1.00 93.81 221 VAL A O 1
ATOM 1650 N N . LYS A 1 222 ? 10.399 -5.439 15.102 1.00 94.00 222 LYS A N 1
ATOM 1651 C CA . LYS A 1 222 ? 10.880 -6.636 15.801 1.00 94.00 222 LYS A CA 1
ATOM 1652 C C . LYS A 1 222 ? 11.456 -6.313 17.184 1.00 94.00 222 LYS A C 1
ATOM 1654 O O . LYS A 1 222 ? 11.129 -7.002 18.147 1.00 94.00 222 LYS A O 1
ATOM 1659 N N . GLU A 1 223 ? 12.281 -5.276 17.293 1.00 96.00 223 GLU A N 1
ATOM 1660 C CA . GLU A 1 223 ? 12.893 -4.832 18.552 1.00 96.00 223 GLU A CA 1
ATOM 1661 C C . GLU A 1 223 ? 11.860 -4.343 19.570 1.00 96.00 223 GLU A C 1
ATOM 1663 O O . GLU A 1 223 ? 12.004 -4.585 20.767 1.00 96.00 223 GLU A O 1
ATOM 1668 N N . LEU A 1 224 ? 10.805 -3.675 19.100 1.00 94.19 224 LEU A N 1
ATOM 1669 C CA . LEU A 1 224 ? 9.754 -3.108 19.945 1.00 94.19 224 LEU A CA 1
ATOM 1670 C C . LEU A 1 224 ? 8.557 -4.055 20.157 1.00 94.19 224 LEU A C 1
ATOM 1672 O O . LEU A 1 224 ? 7.510 -3.629 20.660 1.00 94.19 224 LEU A O 1
ATOM 1676 N N . GLY A 1 225 ? 8.682 -5.328 19.763 1.00 89.94 225 GLY A N 1
ATOM 1677 C CA . GLY A 1 225 ? 7.638 -6.344 19.936 1.00 89.94 225 GLY A CA 1
ATOM 1678 C C . GLY A 1 225 ? 6.351 -6.053 19.155 1.00 89.94 225 GLY A C 1
ATOM 1679 O O . GLY A 1 225 ? 5.254 -6.355 19.626 1.00 89.94 225 GLY A O 1
ATOM 1680 N N . GLY A 1 226 ? 6.466 -5.402 17.999 1.00 88.81 226 GLY A N 1
ATOM 1681 C CA . GLY A 1 226 ? 5.350 -5.087 17.113 1.00 88.81 226 GLY A CA 1
ATOM 1682 C C . GLY A 1 226 ? 4.875 -6.276 16.284 1.00 88.81 226 GLY A C 1
ATOM 1683 O O . GLY A 1 226 ? 5.512 -7.325 16.217 1.00 88.81 226 GLY A O 1
ATOM 1684 N N . ALA A 1 227 ? 3.708 -6.109 15.665 1.00 93.69 227 ALA A N 1
ATOM 1685 C CA . ALA A 1 227 ? 2.995 -7.186 14.984 1.00 93.69 227 ALA A CA 1
ATOM 1686 C C . ALA A 1 227 ? 3.363 -7.334 13.499 1.00 93.69 227 ALA A C 1
ATOM 1688 O O . ALA A 1 227 ? 3.053 -8.364 12.904 1.00 93.69 227 ALA A O 1
ATOM 1689 N N . GLY A 1 228 ? 4.011 -6.332 12.900 1.00 95.19 228 GLY A N 1
ATOM 1690 C CA . GLY A 1 228 ? 4.441 -6.379 11.505 1.00 95.19 228 GLY A CA 1
ATOM 1691 C C . GLY A 1 228 ? 4.486 -5.010 10.836 1.00 95.19 228 GLY A C 1
ATOM 1692 O O . GLY A 1 228 ? 4.497 -3.972 11.499 1.00 95.19 228 GLY A O 1
ATOM 1693 N N . LEU A 1 229 ? 4.502 -5.036 9.505 1.00 95.31 229 LEU A N 1
ATOM 1694 C CA . LEU A 1 229 ? 4.460 -3.854 8.653 1.00 95.31 229 LEU A CA 1
ATOM 1695 C C . LEU A 1 229 ? 3.138 -3.794 7.884 1.00 95.31 229 LEU A C 1
ATOM 1697 O O . LEU A 1 229 ? 2.568 -4.829 7.536 1.00 95.31 229 LEU A O 1
ATOM 1701 N N . PHE A 1 230 ? 2.690 -2.581 7.588 1.00 95.06 230 PHE A N 1
ATOM 1702 C CA . PHE A 1 230 ? 1.573 -2.276 6.701 1.00 95.06 230 PHE A CA 1
ATOM 1703 C C . PHE A 1 230 ? 2.101 -1.557 5.452 1.00 95.06 230 PHE A C 1
ATOM 1705 O O . PHE A 1 230 ? 3.041 -0.774 5.552 1.00 95.06 230 PHE A O 1
ATOM 1712 N N . LEU A 1 231 ? 1.528 -1.823 4.275 1.00 92.56 231 LEU A N 1
ATOM 1713 C CA . LEU A 1 231 ? 1.962 -1.219 3.011 1.00 92.56 231 LEU A CA 1
ATOM 1714 C C . LEU A 1 231 ? 0.797 -0.496 2.330 1.00 92.56 231 LEU A C 1
ATOM 1716 O O . LEU A 1 231 ? -0.117 -1.141 1.809 1.00 92.56 231 LEU A O 1
ATOM 1720 N N . PHE A 1 232 ? 0.879 0.829 2.265 1.00 89.50 232 PHE A N 1
ATOM 1721 C CA . PHE A 1 232 ? 0.002 1.657 1.455 1.00 89.50 232 PHE A CA 1
ATOM 1722 C C . PHE A 1 232 ? 0.610 1.881 0.061 1.00 89.50 232 PHE A C 1
ATOM 1724 O O . PHE A 1 232 ? 1.767 2.206 -0.109 1.00 89.50 232 PHE A O 1
ATOM 1731 N N . SER A 1 233 ? -0.078 1.673 -1.038 1.00 85.62 233 SER A N 1
ATOM 1732 C CA . SER A 1 233 ? -1.012 0.574 -1.219 1.00 85.62 233 SER A CA 1
ATOM 1733 C C . SER A 1 233 ? -0.296 -0.591 -1.903 1.00 85.62 233 SER A C 1
ATOM 1735 O O . SER A 1 233 ? 0.800 -0.439 -2.442 1.00 85.62 233 SER A O 1
ATOM 1737 N N . PHE A 1 234 ? -0.943 -1.759 -1.961 1.00 75.94 234 PHE A N 1
ATOM 1738 C CA . PHE A 1 234 ? -0.437 -2.933 -2.686 1.00 75.94 234 PHE A CA 1
ATOM 1739 C C . PHE A 1 234 ? 0.035 -2.606 -4.117 1.00 75.94 234 PHE A C 1
ATOM 1741 O O . PHE A 1 234 ? 0.974 -3.221 -4.625 1.00 75.94 234 PHE A O 1
ATOM 1748 N N . THR A 1 235 ? -0.576 -1.607 -4.768 1.00 68.25 235 THR A N 1
ATOM 1749 C CA . THR A 1 235 ? -0.110 -1.097 -6.055 1.00 68.25 235 THR A CA 1
ATOM 1750 C C . THR A 1 235 ? -0.385 0.400 -6.243 1.00 68.25 235 THR A C 1
ATOM 1752 O O . THR A 1 235 ? -1.543 0.785 -6.370 1.00 68.25 235 THR A O 1
ATOM 1755 N N . LYS A 1 236 ? 0.653 1.202 -6.526 1.00 65.88 236 LYS A N 1
ATOM 1756 C CA . LYS A 1 236 ? 0.508 2.452 -7.318 1.00 65.88 236 LYS A CA 1
ATOM 1757 C C . LYS A 1 236 ? 0.358 2.188 -8.832 1.00 65.88 236 LYS A C 1
ATOM 1759 O O . LYS A 1 236 ? 0.157 3.092 -9.638 1.00 65.88 236 LYS A O 1
ATOM 1764 N N . ARG A 1 237 ? 0.418 0.905 -9.226 1.00 56.34 237 ARG A N 1
ATOM 1765 C CA . ARG A 1 237 ? 0.465 0.383 -10.607 1.00 56.34 237 ARG A CA 1
ATOM 1766 C C . ARG A 1 237 ? -0.689 0.837 -11.508 1.00 56.34 237 ARG A C 1
ATOM 1768 O O . ARG A 1 237 ? -0.478 0.953 -12.714 1.00 56.34 237 ARG A O 1
ATOM 1775 N N . ARG A 1 238 ? -1.884 1.109 -10.963 1.00 58.88 238 ARG A N 1
ATOM 1776 C CA . ARG A 1 238 ? -3.034 1.535 -11.784 1.00 58.88 238 ARG A CA 1
ATOM 1777 C C . ARG A 1 238 ? -2.777 2.857 -12.499 1.00 58.88 238 ARG A C 1
ATOM 1779 O O . ARG A 1 238 ? -3.162 2.972 -13.655 1.00 58.88 238 ARG A O 1
ATOM 1786 N N . GLU A 1 239 ? -2.092 3.814 -11.876 1.00 67.44 239 GLU A N 1
ATOM 1787 C CA . GLU A 1 239 ? -1.825 5.100 -12.529 1.00 67.44 239 GLU A CA 1
ATOM 1788 C C . GLU A 1 239 ? -0.853 4.965 -13.697 1.00 67.44 239 GLU A C 1
ATOM 1790 O O . GLU A 1 239 ? -1.107 5.499 -14.776 1.00 67.44 239 GLU A O 1
ATOM 1795 N N . PHE A 1 240 ? 0.242 4.223 -13.511 1.00 73.44 240 PHE A N 1
ATOM 1796 C CA . PHE A 1 240 ? 1.203 3.987 -14.586 1.00 73.44 240 PHE A CA 1
ATOM 1797 C C . PHE A 1 240 ? 0.548 3.218 -15.741 1.00 73.44 240 PHE A C 1
ATOM 1799 O O . PHE A 1 240 ? 0.609 3.672 -16.883 1.00 73.44 240 PHE A O 1
ATOM 1806 N N . GLY A 1 241 ? -0.173 2.130 -15.444 1.00 76.75 241 GLY A N 1
ATOM 1807 C CA . GLY A 1 241 ? -0.927 1.381 -16.451 1.00 76.75 241 GLY A CA 1
ATOM 1808 C C . GLY A 1 241 ? -1.961 2.245 -17.183 1.00 76.75 241 GLY A C 1
ATOM 1809 O O . GLY A 1 241 ? -2.010 2.232 -18.410 1.00 76.75 241 GLY A O 1
ATOM 1810 N N . ALA A 1 242 ? -2.740 3.061 -16.466 1.00 76.12 242 ALA A N 1
ATOM 1811 C CA . ALA A 1 242 ? -3.727 3.959 -17.067 1.00 76.12 242 ALA A CA 1
ATOM 1812 C C . ALA A 1 242 ? -3.081 5.008 -17.986 1.00 76.12 242 ALA A C 1
ATOM 1814 O O . ALA A 1 242 ? -3.575 5.251 -19.087 1.00 76.12 242 ALA A O 1
ATOM 1815 N N . ARG A 1 243 ? -1.942 5.589 -17.583 1.00 81.12 243 ARG A N 1
ATOM 1816 C CA . ARG A 1 243 ? -1.174 6.526 -18.421 1.00 81.12 243 ARG A CA 1
ATOM 1817 C C . ARG A 1 243 ? -0.628 5.847 -19.677 1.00 81.12 243 ARG A C 1
ATOM 1819 O O . ARG A 1 243 ? -0.725 6.424 -20.758 1.00 81.12 243 ARG A O 1
ATOM 1826 N N . VAL A 1 244 ? -0.118 4.617 -19.560 1.00 84.94 244 VAL A N 1
ATOM 1827 C CA . VAL A 1 244 ? 0.301 3.802 -20.712 1.00 84.94 244 VAL A CA 1
ATOM 1828 C C . VAL A 1 244 ? -0.872 3.594 -21.671 1.00 84.94 244 VAL A C 1
ATOM 1830 O O . VAL A 1 244 ? -0.736 3.864 -22.863 1.00 84.94 244 VAL A O 1
ATOM 1833 N N . GLN A 1 245 ? -2.043 3.182 -21.174 1.00 84.31 245 GLN A N 1
ATOM 1834 C CA . GLN A 1 245 ? -3.214 2.978 -22.033 1.00 84.31 245 GLN A CA 1
ATOM 1835 C C . GLN A 1 245 ? -3.698 4.282 -22.685 1.00 84.31 245 GLN A C 1
ATOM 1837 O O . GLN A 1 245 ? -4.047 4.268 -23.862 1.00 84.31 245 GLN A O 1
ATOM 1842 N N . ALA A 1 246 ? -3.653 5.414 -21.976 1.00 84.00 246 ALA A N 1
ATOM 1843 C CA . ALA A 1 246 ? -4.021 6.723 -22.523 1.00 84.00 246 ALA A CA 1
ATOM 1844 C C . ALA A 1 246 ? -3.069 7.208 -23.634 1.00 84.00 246 ALA A C 1
ATOM 1846 O O . ALA A 1 246 ? -3.495 7.888 -24.567 1.00 84.00 246 ALA A O 1
ATOM 1847 N N . LEU A 1 247 ? -1.778 6.871 -23.554 1.00 87.19 247 LEU A N 1
ATOM 1848 C CA . LEU A 1 247 ? -0.826 7.116 -24.642 1.00 87.19 247 LEU A CA 1
ATOM 1849 C C . LEU A 1 247 ? -1.108 6.189 -25.829 1.00 87.19 247 LEU A C 1
ATOM 1851 O O . LEU A 1 247 ? -1.203 6.647 -26.968 1.00 87.19 247 LEU A O 1
ATOM 1855 N N . ARG A 1 248 ? -1.331 4.899 -25.566 1.00 91.31 248 ARG A N 1
ATOM 1856 C CA . ARG A 1 248 ? -1.623 3.905 -26.608 1.00 91.31 248 ARG A CA 1
ATOM 1857 C C . ARG A 1 248 ? -2.928 4.187 -27.346 1.00 91.31 248 ARG A C 1
ATOM 1859 O O . ARG A 1 248 ? -2.975 4.024 -28.563 1.00 91.31 248 ARG A O 1
ATOM 1866 N N . SER A 1 249 ? -3.958 4.693 -26.666 1.00 89.38 249 SER A N 1
ATOM 1867 C CA . SER A 1 249 ? -5.218 5.100 -27.304 1.00 89.38 249 SER A CA 1
ATOM 1868 C C . SER A 1 249 ? -5.057 6.292 -28.255 1.00 89.38 249 SER A C 1
ATOM 1870 O O . SER A 1 249 ? -5.918 6.517 -29.100 1.00 89.38 249 SER A O 1
ATOM 1872 N N . ARG A 1 250 ? -3.957 7.049 -28.143 1.00 94.44 250 ARG A N 1
ATOM 1873 C CA . ARG A 1 250 ? -3.574 8.130 -29.070 1.00 94.44 250 ARG A CA 1
ATOM 1874 C C . ARG A 1 250 ? -2.661 7.645 -30.202 1.00 94.44 250 ARG A C 1
ATOM 1876 O O . ARG A 1 250 ? -2.156 8.460 -30.965 1.00 94.44 250 ARG A O 1
ATOM 1883 N N . GLY A 1 251 ? -2.429 6.335 -30.304 1.00 91.69 251 GLY A N 1
ATOM 1884 C CA . GLY A 1 251 ? -1.531 5.735 -31.291 1.00 91.69 251 GLY A CA 1
ATOM 1885 C C . GLY A 1 251 ? -0.051 5.754 -30.894 1.00 91.69 251 GLY A C 1
ATOM 1886 O O . GLY A 1 251 ? 0.788 5.344 -31.693 1.00 91.69 251 GLY A O 1
ATOM 1887 N N . THR A 1 252 ? 0.291 6.189 -29.678 1.00 93.75 252 THR A N 1
ATOM 1888 C CA . THR A 1 252 ? 1.680 6.224 -29.205 1.00 93.75 252 THR A CA 1
ATOM 1889 C C . THR A 1 252 ? 2.126 4.848 -28.720 1.00 93.75 252 THR A C 1
ATOM 1891 O O . THR A 1 252 ? 1.467 4.237 -27.880 1.00 93.75 252 THR A O 1
ATOM 1894 N N . LYS A 1 253 ? 3.276 4.377 -29.209 1.00 93.75 253 LYS A N 1
ATOM 1895 C CA . LYS A 1 253 ? 3.946 3.182 -28.685 1.00 93.75 253 LYS A CA 1
ATOM 1896 C C . LYS A 1 253 ? 4.712 3.520 -27.413 1.00 93.75 253 LYS A C 1
ATOM 1898 O O . LYS A 1 253 ? 5.431 4.515 -27.383 1.00 93.75 253 LYS A O 1
ATOM 1903 N N . VAL A 1 254 ? 4.564 2.700 -26.376 1.00 93.31 254 VAL A N 1
ATOM 1904 C CA . VAL A 1 254 ? 5.252 2.902 -25.093 1.00 93.31 254 VAL A CA 1
ATOM 1905 C C . VAL A 1 254 ? 6.128 1.697 -24.797 1.00 93.31 254 VAL A C 1
ATOM 1907 O O . VAL A 1 254 ? 5.639 0.572 -24.728 1.00 93.31 254 VAL A O 1
ATOM 1910 N N . MET A 1 255 ? 7.421 1.929 -24.614 1.00 93.50 255 MET A N 1
ATOM 1911 C CA . MET A 1 255 ? 8.411 0.893 -24.323 1.00 93.50 255 MET A CA 1
ATOM 1912 C C . MET A 1 255 ? 9.161 1.244 -23.042 1.00 93.50 255 MET A C 1
ATOM 1914 O O . MET A 1 255 ? 9.248 2.416 -22.674 1.00 93.50 255 MET A O 1
ATOM 1918 N N . ILE A 1 256 ? 9.687 0.228 -22.364 1.00 90.69 256 ILE A N 1
ATOM 1919 C CA . ILE A 1 256 ? 10.616 0.412 -21.246 1.00 90.69 256 ILE A CA 1
ATOM 1920 C C . ILE A 1 256 ? 12.046 0.285 -21.763 1.00 90.69 256 ILE A C 1
ATOM 1922 O O . ILE A 1 256 ? 12.342 -0.664 -22.483 1.00 90.69 256 ILE A O 1
ATOM 1926 N N . SER A 1 257 ? 12.924 1.216 -21.392 1.00 88.81 257 SER A N 1
ATOM 1927 C CA . SER A 1 257 ? 14.360 1.065 -21.631 1.00 88.81 257 SER A CA 1
ATOM 1928 C C . SER A 1 257 ? 15.016 0.408 -20.418 1.00 88.81 257 SER A C 1
ATOM 1930 O O . SER A 1 257 ? 14.714 0.766 -19.276 1.00 88.81 257 SER A O 1
ATOM 1932 N N . VAL A 1 258 ? 15.859 -0.593 -20.659 1.00 86.12 258 VAL A N 1
ATOM 1933 C CA . VAL A 1 258 ? 16.611 -1.330 -19.639 1.00 86.12 258 VAL A CA 1
ATOM 1934 C C . VAL A 1 258 ? 18.105 -1.109 -19.861 1.00 86.12 258 VAL A C 1
ATOM 1936 O O . VAL A 1 258 ? 18.593 -1.270 -20.978 1.00 86.12 258 VAL A O 1
ATOM 1939 N N . GLY A 1 259 ? 18.828 -0.754 -18.797 1.00 81.00 259 GLY A N 1
ATOM 1940 C CA . GLY A 1 259 ? 20.260 -0.449 -18.852 1.00 81.00 259 GLY A CA 1
ATOM 1941 C C . GLY A 1 259 ? 20.573 1.043 -18.778 1.00 81.00 259 GLY A C 1
ATOM 1942 O O . GLY A 1 259 ? 19.929 1.777 -18.029 1.00 81.00 259 GLY A O 1
ATOM 1943 N N . GLY A 1 260 ? 21.586 1.458 -19.540 1.00 74.62 260 GLY A N 1
ATOM 1944 C CA . GLY A 1 260 ? 22.106 2.822 -19.570 1.00 74.62 260 GLY A CA 1
ATOM 1945 C C . GLY A 1 260 ? 23.177 3.127 -18.520 1.00 74.62 260 GLY A C 1
ATOM 1946 O O . GLY A 1 260 ? 23.326 2.440 -17.511 1.00 74.62 260 GLY A O 1
ATOM 1947 N N . ALA A 1 261 ? 23.965 4.175 -18.774 1.00 65.69 261 ALA A N 1
ATOM 1948 C CA . ALA A 1 261 ? 24.974 4.655 -17.833 1.00 65.69 261 ALA A CA 1
ATOM 1949 C C . ALA A 1 261 ? 24.324 5.475 -16.711 1.00 65.69 261 ALA A C 1
ATOM 1951 O O . ALA A 1 261 ? 23.943 6.629 -16.911 1.00 65.69 261 ALA A O 1
ATOM 1952 N N . SER A 1 262 ? 24.256 4.906 -15.510 1.00 54.34 262 SER A N 1
ATOM 1953 C CA . SER A 1 262 ? 23.933 5.641 -14.288 1.00 54.34 262 SER A CA 1
ATOM 1954 C C . SER A 1 262 ? 25.226 5.984 -13.546 1.00 54.34 262 SER A C 1
ATOM 1956 O O . SER A 1 262 ? 25.717 5.164 -12.786 1.00 54.34 262 SER A O 1
ATOM 1958 N N . THR A 1 263 ? 25.760 7.187 -13.797 1.00 49.41 263 THR A N 1
ATOM 1959 C CA . THR A 1 263 ? 26.947 7.796 -13.148 1.00 49.41 263 THR A CA 1
ATOM 1960 C C . THR A 1 263 ? 28.272 6.995 -13.250 1.00 49.41 263 THR A C 1
ATOM 1962 O O . THR A 1 263 ? 28.276 5.827 -13.626 1.00 49.41 263 THR A O 1
ATOM 1965 N N . PRO A 1 264 ? 29.445 7.617 -12.994 1.00 49.84 264 PRO A N 1
ATOM 1966 C CA . PRO A 1 264 ? 30.750 6.956 -13.155 1.00 49.84 264 PRO A CA 1
ATOM 1967 C C . PRO A 1 264 ? 30.986 5.728 -12.258 1.00 49.84 264 PRO A C 1
ATOM 1969 O O . PRO A 1 264 ? 31.871 4.935 -12.565 1.00 49.84 264 PRO A O 1
ATOM 1972 N N . ASP A 1 265 ? 30.198 5.562 -11.189 1.00 46.94 265 ASP A N 1
ATOM 1973 C CA . ASP A 1 265 ? 30.426 4.555 -10.142 1.00 46.94 265 ASP A CA 1
ATOM 1974 C C . ASP A 1 265 ? 29.399 3.411 -10.115 1.00 46.94 265 ASP A C 1
ATOM 1976 O O . ASP A 1 265 ? 29.536 2.496 -9.305 1.00 46.94 265 ASP A O 1
ATOM 1980 N N . ASN A 1 266 ? 28.390 3.406 -10.994 1.00 49.09 266 ASN A N 1
ATOM 1981 C CA . ASN A 1 266 ? 27.370 2.356 -11.013 1.00 49.09 266 ASN A CA 1
ATOM 1982 C C . ASN A 1 266 ? 27.352 1.654 -12.378 1.00 49.09 266 ASN A C 1
ATOM 1984 O O . ASN A 1 266 ? 26.551 1.955 -13.263 1.00 49.09 266 ASN A O 1
ATOM 1988 N N . THR A 1 267 ? 28.269 0.700 -12.552 1.00 52.34 267 THR A N 1
ATOM 1989 C CA . THR A 1 267 ? 28.182 -0.266 -13.655 1.00 52.34 267 THR A CA 1
ATOM 1990 C C . THR A 1 267 ? 27.015 -1.199 -13.360 1.00 52.34 267 THR A C 1
ATOM 1992 O O . THR A 1 267 ? 27.070 -2.034 -12.455 1.00 52.34 267 THR A O 1
ATOM 1995 N N . VAL A 1 268 ? 25.904 -1.015 -14.073 1.00 57.28 268 VAL A N 1
ATOM 1996 C CA . VAL A 1 268 ? 24.795 -1.961 -14.000 1.00 57.28 268 VAL A CA 1
ATOM 1997 C C . VAL A 1 268 ? 25.299 -3.280 -14.575 1.00 57.28 268 VAL A C 1
ATOM 1999 O O . VAL A 1 268 ? 25.536 -3.382 -15.774 1.00 57.28 268 VAL A O 1
ATOM 2002 N N . SER A 1 269 ? 25.484 -4.291 -13.723 1.00 67.00 269 SER A N 1
ATOM 2003 C CA . SER A 1 269 ? 25.983 -5.584 -14.187 1.00 67.00 269 SER A CA 1
ATOM 2004 C C . SER A 1 269 ? 24.974 -6.216 -15.139 1.00 67.00 269 SER A C 1
ATOM 2006 O O . SER A 1 269 ? 23.915 -6.687 -14.728 1.00 67.00 269 SER A O 1
ATOM 2008 N N . TRP A 1 270 ? 25.324 -6.298 -16.420 1.00 69.69 270 TRP A N 1
ATOM 2009 C CA . TRP A 1 270 ? 24.466 -6.930 -17.422 1.00 69.69 270 TRP A CA 1
ATOM 2010 C C . TRP A 1 270 ? 24.160 -8.405 -17.134 1.00 69.69 270 TRP A C 1
ATOM 2012 O O . TRP A 1 270 ? 23.158 -8.939 -17.604 1.00 69.69 270 TRP A O 1
ATOM 2022 N N . ASN A 1 271 ? 24.978 -9.041 -16.294 1.00 66.25 271 ASN A N 1
ATOM 2023 C CA . ASN A 1 271 ? 24.807 -10.425 -15.865 1.00 66.25 271 ASN A CA 1
ATOM 2024 C C . ASN A 1 271 ? 23.704 -10.610 -14.804 1.00 66.25 271 ASN A C 1
ATOM 2026 O O . ASN A 1 271 ? 23.335 -11.749 -14.529 1.00 66.25 271 ASN A O 1
ATOM 2030 N N . SER A 1 272 ? 23.183 -9.535 -14.195 1.00 66.12 272 SER A N 1
ATOM 2031 C CA . SER A 1 272 ? 22.105 -9.605 -13.195 1.00 66.12 272 SER A CA 1
ATOM 2032 C C . SER A 1 272 ? 20.719 -9.243 -13.746 1.00 66.12 272 SER A C 1
ATOM 2034 O O . SER A 1 272 ? 19.728 -9.352 -13.019 1.00 66.12 272 SER A O 1
ATOM 2036 N N . PHE A 1 273 ? 20.611 -8.844 -15.020 1.00 73.81 273 PHE A N 1
ATOM 2037 C CA . PHE A 1 273 ? 19.319 -8.516 -15.621 1.00 73.81 273 PHE A CA 1
ATOM 2038 C C . PHE A 1 273 ? 18.452 -9.756 -15.847 1.00 73.81 273 PHE A C 1
ATOM 2040 O O . PHE A 1 273 ? 18.875 -10.754 -16.425 1.00 73.81 273 PHE A O 1
ATOM 2047 N N . ASN A 1 274 ? 17.187 -9.649 -15.445 1.00 83.88 274 ASN A N 1
ATOM 2048 C CA . ASN A 1 274 ? 16.193 -10.702 -15.592 1.00 83.88 274 ASN A CA 1
ATOM 2049 C C . ASN A 1 274 ? 15.226 -10.371 -16.741 1.00 83.88 274 ASN A C 1
ATOM 2051 O O . ASN A 1 274 ? 14.245 -9.647 -16.557 1.00 83.88 274 ASN A O 1
ATOM 2055 N N . ALA A 1 275 ? 15.494 -10.928 -17.926 1.00 88.81 275 ALA A N 1
ATOM 2056 C CA . ALA A 1 275 ? 14.671 -10.724 -19.120 1.00 88.81 275 ALA A CA 1
ATOM 2057 C C . ALA A 1 275 ? 13.202 -11.150 -18.923 1.00 88.81 275 ALA A C 1
ATOM 2059 O O . ALA A 1 275 ? 12.293 -10.488 -19.427 1.00 88.81 275 ALA A O 1
ATOM 2060 N N . ALA A 1 276 ? 12.952 -12.206 -18.142 1.00 89.44 276 ALA A N 1
ATOM 2061 C CA . ALA A 1 276 ? 11.598 -12.665 -17.842 1.00 89.44 276 ALA A CA 1
ATOM 2062 C C . ALA A 1 276 ? 10.834 -11.654 -16.974 1.00 89.44 276 ALA A C 1
ATOM 2064 O O . ALA A 1 276 ? 9.663 -11.385 -17.235 1.00 89.44 276 ALA A O 1
ATOM 2065 N N . ALA A 1 277 ? 11.495 -11.041 -15.988 1.00 86.06 277 ALA A N 1
ATOM 2066 C CA . ALA A 1 277 ? 10.886 -9.998 -15.163 1.00 86.06 277 ALA A CA 1
ATOM 2067 C C . ALA A 1 277 ? 10.535 -8.748 -15.988 1.00 86.06 277 ALA A C 1
ATOM 2069 O O . ALA A 1 277 ? 9.450 -8.188 -15.831 1.00 86.06 277 ALA A O 1
ATOM 2070 N N . ALA A 1 278 ? 11.412 -8.340 -16.908 1.00 88.69 278 ALA A N 1
ATOM 2071 C CA . ALA A 1 278 ? 11.137 -7.221 -17.806 1.00 88.69 278 ALA A CA 1
ATOM 2072 C C . ALA A 1 278 ? 9.985 -7.527 -18.784 1.00 88.69 278 ALA A C 1
ATOM 2074 O O . ALA A 1 278 ? 9.121 -6.679 -19.010 1.00 88.69 278 ALA A O 1
ATOM 2075 N N . ALA A 1 279 ? 9.916 -8.750 -19.322 1.00 90.81 279 ALA A N 1
ATOM 2076 C CA . ALA A 1 279 ? 8.804 -9.180 -20.170 1.00 90.81 279 ALA A CA 1
ATOM 2077 C C . ALA A 1 279 ? 7.472 -9.234 -19.400 1.00 90.81 279 ALA A C 1
ATOM 2079 O O . ALA A 1 279 ? 6.451 -8.776 -19.916 1.00 90.81 279 ALA A O 1
ATOM 2080 N N . ALA A 1 280 ? 7.488 -9.718 -18.154 1.00 88.06 280 ALA A N 1
ATOM 2081 C CA . ALA A 1 280 ? 6.325 -9.686 -17.271 1.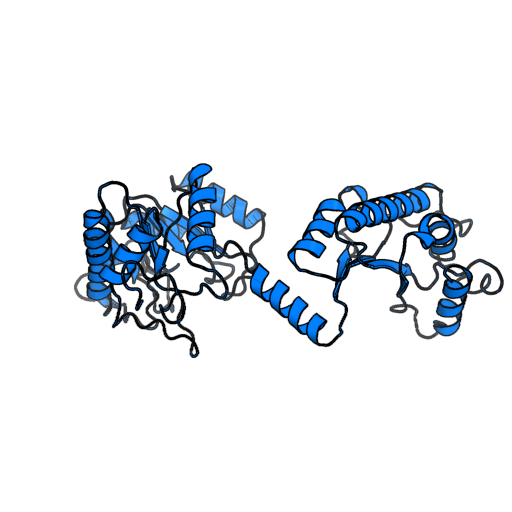00 88.06 280 ALA A CA 1
ATOM 2082 C C . ALA A 1 280 ? 5.868 -8.244 -17.003 1.00 88.06 280 ALA A C 1
ATOM 2084 O O . ALA A 1 280 ? 4.683 -7.955 -17.104 1.00 88.06 280 ALA A O 1
ATOM 2085 N N . PHE A 1 281 ? 6.797 -7.309 -16.777 1.00 87.25 281 PHE A N 1
ATOM 2086 C CA . PHE A 1 281 ? 6.470 -5.887 -16.638 1.00 87.25 281 PHE A CA 1
ATOM 2087 C C . PHE A 1 281 ? 5.793 -5.326 -17.901 1.00 87.25 281 PHE A C 1
ATOM 2089 O O . PHE A 1 281 ? 4.767 -4.651 -17.820 1.00 87.25 281 PHE A O 1
ATOM 2096 N N . VAL A 1 282 ? 6.315 -5.644 -19.091 1.00 90.81 282 VAL A N 1
ATOM 2097 C CA . VAL A 1 282 ? 5.683 -5.254 -20.363 1.00 90.81 282 VAL A CA 1
ATOM 2098 C C . VAL A 1 282 ? 4.258 -5.789 -20.477 1.00 90.81 282 VAL A C 1
ATOM 2100 O O . VAL A 1 282 ? 3.366 -5.059 -20.915 1.00 90.81 282 VAL A O 1
ATOM 2103 N N . GLN A 1 283 ? 4.033 -7.040 -20.075 1.00 88.88 283 GLN A N 1
ATOM 2104 C CA . GLN A 1 283 ? 2.712 -7.658 -20.086 1.00 88.88 283 GLN A CA 1
ATOM 2105 C C . GLN A 1 283 ? 1.765 -7.003 -19.071 1.00 88.88 283 GLN A C 1
ATOM 2107 O O . GLN A 1 283 ? 0.682 -6.568 -19.460 1.00 88.88 283 GLN A O 1
ATOM 2112 N N . ASP A 1 284 ? 2.193 -6.879 -17.814 1.00 84.75 284 ASP A N 1
ATOM 2113 C CA . ASP A 1 284 ? 1.408 -6.352 -16.691 1.00 84.75 284 ASP A CA 1
ATOM 2114 C C . ASP A 1 284 ? 0.895 -4.932 -16.951 1.00 84.75 284 ASP A C 1
ATOM 2116 O O . ASP A 1 284 ? -0.227 -4.587 -16.578 1.00 84.75 284 ASP A O 1
ATOM 2120 N N . PHE A 1 285 ? 1.704 -4.101 -17.613 1.00 85.62 285 PHE A N 1
ATOM 2121 C CA . PHE A 1 285 ? 1.362 -2.706 -17.894 1.00 85.62 285 PHE A CA 1
ATOM 2122 C C . PHE A 1 285 ? 0.858 -2.466 -19.317 1.00 85.62 285 PHE A C 1
ATOM 2124 O O . PHE A 1 285 ? 0.478 -1.346 -19.662 1.00 85.62 285 PHE A O 1
ATOM 2131 N N . GLY A 1 286 ? 0.814 -3.510 -20.148 1.00 88.31 286 GLY A N 1
ATOM 2132 C CA . GLY A 1 286 ? 0.383 -3.413 -21.537 1.00 88.31 286 GLY A CA 1
ATOM 2133 C C . GLY A 1 286 ? 1.285 -2.514 -22.384 1.00 88.31 286 GLY A C 1
ATOM 2134 O O . GLY A 1 286 ? 0.783 -1.831 -23.277 1.00 88.31 286 GLY A O 1
ATOM 2135 N N . LEU A 1 287 ? 2.592 -2.514 -22.107 1.00 92.56 287 LEU A N 1
ATOM 2136 C CA . LEU A 1 287 ? 3.591 -1.838 -22.932 1.00 92.56 287 LEU A CA 1
ATOM 2137 C C . LEU A 1 287 ? 3.705 -2.518 -24.306 1.00 92.56 287 LEU A C 1
ATOM 2139 O O . LEU A 1 287 ? 3.257 -3.652 -24.533 1.00 92.56 287 LEU A O 1
ATOM 2143 N N . ASP A 1 288 ? 4.305 -1.804 -25.248 1.00 94.69 288 ASP A N 1
ATOM 2144 C CA . ASP A 1 288 ? 4.538 -2.272 -26.608 1.00 94.69 288 ASP A CA 1
ATOM 2145 C C . ASP A 1 288 ? 5.874 -3.006 -26.762 1.00 94.69 288 ASP A C 1
ATOM 2147 O O . ASP A 1 288 ? 6.013 -3.751 -27.729 1.00 94.69 288 ASP A O 1
ATOM 2151 N N . GLY A 1 289 ? 6.821 -2.864 -25.824 1.00 95.31 289 GLY A N 1
ATOM 2152 C CA . GLY A 1 289 ? 8.123 -3.519 -25.939 1.00 95.31 289 GLY A CA 1
ATOM 2153 C C . GLY A 1 289 ? 9.209 -3.070 -24.963 1.00 95.31 289 GLY A C 1
ATOM 2154 O O . GLY A 1 289 ? 8.943 -2.338 -24.007 1.00 95.31 289 GLY A O 1
ATOM 2155 N N . ILE A 1 290 ? 10.431 -3.531 -25.239 1.00 94.88 290 ILE A N 1
ATOM 2156 C CA . ILE A 1 290 ? 11.653 -3.278 -24.464 1.00 94.88 290 ILE A CA 1
ATOM 2157 C C . ILE A 1 290 ? 12.718 -2.663 -25.372 1.00 94.88 290 ILE A C 1
ATOM 2159 O O . ILE A 1 290 ? 12.914 -3.119 -26.495 1.00 94.88 290 ILE A O 1
ATOM 2163 N N . ASP A 1 291 ? 13.417 -1.653 -24.873 1.00 93.38 291 ASP A N 1
ATOM 2164 C CA . ASP A 1 291 ? 14.613 -1.079 -25.478 1.00 93.38 291 ASP A CA 1
ATOM 2165 C C . ASP A 1 291 ? 15.843 -1.444 -24.638 1.00 93.38 291 ASP A C 1
ATOM 2167 O O . ASP A 1 291 ? 15.858 -1.233 -23.429 1.00 93.38 291 ASP A O 1
ATOM 2171 N N . ILE A 1 292 ? 16.862 -2.030 -25.260 1.00 91.06 292 ILE A N 1
ATOM 2172 C CA . ILE A 1 292 ? 18.113 -2.402 -24.597 1.00 91.06 292 ILE A CA 1
ATOM 2173 C C . ILE A 1 292 ? 19.106 -1.240 -24.753 1.00 91.06 292 ILE A C 1
ATOM 2175 O O . ILE A 1 292 ? 19.722 -1.103 -25.810 1.00 91.06 292 ILE A O 1
ATOM 2179 N N . ASP A 1 293 ? 19.318 -0.435 -23.709 1.00 85.81 293 ASP A N 1
ATOM 2180 C CA . ASP A 1 293 ? 20.382 0.586 -23.663 1.00 85.81 293 ASP A CA 1
ATOM 2181 C C . ASP A 1 293 ? 21.697 -0.058 -23.211 1.00 85.81 293 ASP A C 1
ATOM 2183 O O . ASP A 1 293 ? 22.161 0.117 -22.081 1.00 85.81 293 ASP A O 1
ATOM 2187 N N . PHE A 1 294 ? 22.260 -0.891 -24.094 1.00 80.31 294 PHE A N 1
ATOM 2188 C CA . PHE A 1 294 ? 23.461 -1.667 -23.808 1.00 80.31 294 PHE A CA 1
ATOM 2189 C C . PHE A 1 294 ? 24.710 -0.785 -23.758 1.00 80.31 294 PHE A C 1
ATOM 2191 O O . PHE A 1 294 ? 25.170 -0.248 -24.769 1.00 80.31 294 PHE A O 1
ATOM 2198 N N . GLN A 1 295 ? 25.319 -0.704 -22.576 1.00 72.50 295 GLN A N 1
ATOM 2199 C CA . GLN A 1 295 ? 26.599 -0.034 -22.364 1.00 72.50 295 GLN A CA 1
ATOM 2200 C C . GLN A 1 295 ? 27.542 -1.012 -21.647 1.00 72.50 295 GLN A C 1
ATOM 2202 O O . GLN A 1 295 ? 27.335 -1.264 -20.462 1.00 72.50 295 GLN A O 1
ATOM 2207 N N . PRO A 1 296 ? 28.529 -1.611 -22.344 1.00 66.88 296 PRO A N 1
ATOM 2208 C CA . PRO A 1 296 ? 29.380 -2.647 -21.762 1.00 66.88 296 PRO A CA 1
ATOM 2209 C C . PRO A 1 296 ? 30.325 -2.079 -20.696 1.00 66.88 296 PRO A C 1
ATOM 2211 O O . PRO A 1 296 ? 30.849 -0.973 -20.844 1.00 66.88 296 PRO A O 1
ATOM 2214 N N . ASP A 1 297 ? 30.595 -2.878 -19.660 1.00 55.28 297 ASP A N 1
ATOM 2215 C CA . ASP A 1 297 ? 31.255 -2.442 -18.419 1.00 55.28 297 ASP A CA 1
ATOM 2216 C C . ASP A 1 297 ? 32.735 -2.034 -18.572 1.00 55.28 297 ASP A C 1
ATOM 2218 O O . ASP A 1 297 ? 33.285 -1.410 -17.665 1.00 55.28 297 ASP A O 1
ATOM 2222 N N . LYS A 1 298 ? 33.412 -2.344 -19.692 1.00 54.69 298 LYS A N 1
ATOM 2223 C CA . LYS A 1 298 ? 34.798 -1.906 -19.973 1.00 54.69 298 LYS A CA 1
ATOM 2224 C C . LYS A 1 298 ? 35.069 -1.778 -21.480 1.00 54.69 298 LYS A C 1
ATOM 2226 O O . LYS A 1 298 ? 34.814 -2.735 -22.212 1.00 54.69 298 LYS A O 1
ATOM 2231 N N . PRO A 1 299 ? 35.640 -0.661 -21.968 1.00 51.12 299 PRO A N 1
ATOM 2232 C CA . PRO A 1 299 ? 36.076 -0.563 -23.353 1.00 51.12 299 PRO A CA 1
ATOM 2233 C C . PRO A 1 299 ? 37.356 -1.381 -23.600 1.00 51.12 299 PRO A C 1
ATOM 2235 O O . PRO A 1 299 ? 38.348 -1.274 -22.887 1.00 51.12 299 PRO A O 1
ATOM 2238 N N . VAL A 1 300 ? 37.261 -2.219 -24.627 1.00 51.19 300 VAL A N 1
ATOM 2239 C CA . VAL A 1 300 ? 38.230 -2.571 -25.681 1.00 51.19 300 VAL A CA 1
ATOM 2240 C C . VAL A 1 300 ? 39.681 -2.085 -25.554 1.00 51.19 300 VAL A C 1
ATOM 2242 O O . VAL A 1 300 ? 39.952 -0.911 -25.314 1.00 51.19 300 VAL A O 1
ATOM 2245 N N . SER A 1 301 ? 40.619 -2.982 -25.882 1.00 43.75 301 SER A N 1
ATOM 2246 C CA . SER A 1 301 ? 42.033 -2.654 -26.111 1.00 43.75 301 SER A CA 1
ATOM 2247 C C . SER A 1 301 ? 42.197 -1.582 -27.212 1.00 43.75 301 SER A C 1
ATOM 2249 O O . SER A 1 301 ? 41.665 -1.754 -28.310 1.00 43.75 301 SER A O 1
ATOM 2251 N N . PRO A 1 302 ? 42.972 -0.508 -26.977 1.00 43.62 302 PRO A N 1
ATOM 2252 C CA . PRO A 1 302 ? 43.062 0.660 -27.861 1.00 43.62 302 PRO A CA 1
ATOM 2253 C C . PRO A 1 302 ? 43.861 0.446 -29.162 1.00 43.62 302 PRO A C 1
ATOM 2255 O O . PRO A 1 302 ? 44.064 1.397 -29.909 1.00 43.62 302 PRO A O 1
ATOM 2258 N N . THR A 1 303 ? 44.349 -0.765 -29.453 1.00 44.31 303 THR A N 1
ATOM 2259 C CA . THR A 1 303 ? 45.354 -0.995 -30.513 1.00 44.31 303 THR A CA 1
ATOM 2260 C C . THR A 1 303 ? 44.822 -1.524 -31.847 1.00 44.31 303 THR A C 1
ATOM 2262 O O . THR A 1 303 ? 45.565 -1.483 -32.822 1.00 44.31 303 THR A O 1
ATOM 2265 N N . THR A 1 304 ? 43.567 -1.981 -31.947 1.00 48.47 304 THR A N 1
ATOM 2266 C CA . THR A 1 304 ? 43.031 -2.556 -33.206 1.00 48.47 304 THR A CA 1
ATOM 2267 C C . THR A 1 304 ? 41.671 -2.016 -33.646 1.00 48.47 304 THR A C 1
ATOM 2269 O O . THR A 1 304 ? 41.232 -2.354 -34.741 1.00 48.47 304 THR A O 1
ATOM 2272 N N . GLY A 1 305 ? 40.981 -1.209 -32.829 1.00 46.19 305 GLY A N 1
ATOM 2273 C CA . GLY A 1 305 ? 39.622 -0.739 -33.151 1.00 46.19 305 GLY A CA 1
ATOM 2274 C C . GLY A 1 305 ? 38.593 -1.867 -33.335 1.00 46.19 305 GLY A C 1
ATOM 2275 O O . GLY A 1 305 ? 37.531 -1.639 -33.899 1.00 46.19 305 GLY A O 1
ATOM 2276 N N . LEU A 1 306 ? 38.905 -3.085 -32.880 1.00 48.72 306 LEU A N 1
ATOM 2277 C CA . LEU A 1 306 ? 38.040 -4.263 -32.948 1.00 48.72 306 LEU A CA 1
ATOM 2278 C C . LEU A 1 306 ? 37.874 -4.836 -31.539 1.00 48.72 306 LEU A C 1
ATOM 2280 O O . LEU A 1 306 ? 38.864 -5.058 -30.836 1.00 48.72 306 LEU A O 1
ATOM 2284 N N . MET A 1 307 ? 36.623 -5.064 -31.127 1.00 53.41 307 MET A N 1
ATOM 2285 C CA . MET A 1 307 ? 36.314 -5.688 -29.841 1.00 53.41 307 MET A CA 1
ATOM 2286 C C . MET A 1 307 ? 36.726 -7.151 -29.759 1.00 53.41 307 MET A C 1
ATOM 2288 O O . MET A 1 307 ? 36.853 -7.851 -30.761 1.00 53.41 307 MET A O 1
ATOM 2292 N N . THR A 1 308 ? 36.941 -7.599 -28.522 1.00 56.06 308 THR A N 1
ATOM 2293 C CA . THR A 1 308 ? 37.116 -9.010 -28.187 1.00 56.06 308 THR A CA 1
ATOM 2294 C C . THR A 1 308 ? 35.767 -9.729 -28.277 1.00 56.06 308 THR A C 1
ATOM 2296 O O . THR A 1 308 ? 34.727 -9.142 -27.984 1.00 56.06 308 THR A O 1
ATOM 2299 N N . CYS A 1 309 ? 35.778 -11.022 -28.615 1.00 53.69 309 CYS A N 1
ATOM 2300 C CA . CYS A 1 309 ? 34.570 -11.845 -28.776 1.00 53.69 309 CYS A CA 1
ATOM 2301 C C . CYS A 1 309 ? 33.604 -11.824 -27.568 1.00 53.69 309 CYS A C 1
ATOM 2303 O O . CYS A 1 309 ? 32.428 -12.126 -27.725 1.00 53.69 309 CYS A O 1
ATOM 2305 N N . ALA A 1 310 ? 34.078 -11.459 -26.371 1.00 59.72 310 ALA A N 1
ATOM 2306 C CA . ALA A 1 310 ? 33.306 -11.516 -25.129 1.00 59.72 310 ALA A CA 1
ATOM 2307 C C . ALA A 1 310 ? 32.189 -10.455 -25.019 1.00 59.72 310 ALA A C 1
ATOM 2309 O O . ALA A 1 310 ? 31.136 -10.743 -24.456 1.00 59.72 310 ALA A O 1
ATOM 2310 N N . VAL A 1 311 ? 32.386 -9.236 -25.541 1.00 69.12 311 VAL A N 1
ATOM 2311 C CA . VAL A 1 311 ? 31.333 -8.195 -25.507 1.00 69.12 311 VAL A CA 1
ATOM 2312 C C . VAL A 1 311 ? 30.256 -8.481 -26.551 1.00 69.12 311 VAL A C 1
ATOM 2314 O O . VAL A 1 311 ? 29.066 -8.323 -26.272 1.00 69.12 311 VAL A O 1
ATOM 2317 N N . ASP A 1 312 ? 30.673 -8.971 -27.721 1.00 73.31 312 ASP A N 1
ATOM 2318 C CA . ASP A 1 312 ? 29.761 -9.43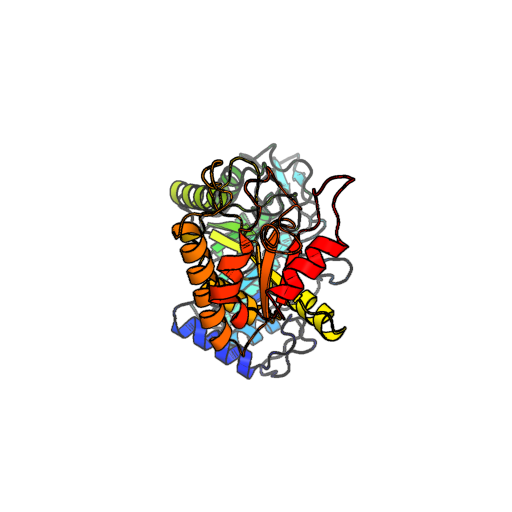4 -28.765 1.00 73.31 312 ASP A CA 1
ATOM 2319 C C . ASP A 1 312 ? 28.866 -10.559 -28.222 1.00 73.31 312 ASP A C 1
ATOM 2321 O O . ASP A 1 312 ? 27.648 -10.498 -28.369 1.00 73.31 312 ASP A O 1
ATOM 2325 N N . GLU A 1 313 ? 29.445 -11.543 -27.525 1.00 79.56 313 GLU A N 1
ATOM 2326 C CA . GLU A 1 313 ? 28.705 -12.647 -26.904 1.00 79.56 313 GLU A CA 1
ATOM 2327 C C . GLU A 1 313 ? 27.730 -12.167 -25.815 1.00 79.56 313 GLU A C 1
ATOM 2329 O O . GLU A 1 313 ? 26.586 -12.622 -25.765 1.00 79.56 313 GLU A O 1
ATOM 2334 N N . GLN A 1 314 ? 28.134 -11.212 -24.968 1.00 81.31 314 GLN A N 1
ATOM 2335 C CA . GLN A 1 314 ? 27.257 -10.663 -23.931 1.00 81.31 314 GLN A CA 1
ATOM 2336 C C . GLN A 1 314 ? 26.018 -9.987 -24.535 1.00 81.31 314 GLN A C 1
ATOM 2338 O O . GLN A 1 314 ? 24.896 -10.292 -24.125 1.00 81.31 314 GLN A O 1
ATOM 2343 N N . PHE A 1 315 ? 26.196 -9.116 -25.534 1.00 85.38 315 PHE A N 1
ATOM 2344 C CA . PHE A 1 315 ? 25.068 -8.468 -26.207 1.00 85.38 315 PHE A CA 1
ATOM 2345 C C . PHE A 1 315 ? 24.162 -9.480 -26.910 1.00 85.38 315 PHE A C 1
ATOM 2347 O O . PHE A 1 315 ? 22.939 -9.405 -26.785 1.00 85.38 315 PHE A O 1
ATOM 2354 N N . GLN A 1 316 ? 24.751 -10.451 -27.613 1.00 88.81 316 GLN A N 1
ATOM 2355 C CA . GLN A 1 316 ? 23.995 -11.512 -28.277 1.00 88.81 316 GLN A CA 1
ATOM 2356 C C . GLN A 1 316 ? 23.121 -12.276 -27.279 1.00 88.81 316 GLN A C 1
ATOM 2358 O O . GLN A 1 316 ? 21.918 -12.418 -27.495 1.00 88.81 316 GLN A O 1
ATOM 2363 N N . ASN A 1 317 ? 23.698 -12.699 -26.152 1.00 88.44 317 ASN A N 1
ATOM 2364 C CA . ASN A 1 317 ? 22.975 -13.413 -25.105 1.00 88.44 317 ASN A CA 1
ATOM 2365 C C . ASN A 1 317 ? 21.812 -12.586 -24.545 1.00 88.44 317 ASN A C 1
ATOM 2367 O O . ASN A 1 317 ? 20.710 -13.114 -24.392 1.00 88.44 317 ASN A O 1
ATOM 2371 N N . ILE A 1 318 ? 22.021 -11.290 -24.303 1.00 89.56 318 ILE A N 1
ATOM 2372 C CA . ILE A 1 318 ? 20.968 -10.378 -23.838 1.00 89.56 318 ILE A CA 1
ATOM 2373 C C . ILE A 1 318 ? 19.830 -10.314 -24.863 1.00 89.56 318 ILE A C 1
ATOM 2375 O O . ILE A 1 318 ? 18.682 -10.602 -24.522 1.00 89.56 318 ILE A O 1
ATOM 2379 N N . VAL A 1 319 ? 20.128 -9.996 -26.126 1.00 92.75 319 VAL A N 1
ATOM 2380 C CA . VAL A 1 319 ? 19.101 -9.865 -27.175 1.00 92.75 319 VAL A CA 1
ATOM 2381 C C . VAL A 1 319 ? 18.297 -11.157 -27.325 1.00 92.75 319 VAL A C 1
ATOM 2383 O O . VAL A 1 319 ? 17.066 -11.115 -27.393 1.00 92.75 319 VAL A O 1
ATOM 2386 N N . LEU A 1 320 ? 18.963 -12.314 -27.321 1.00 92.94 320 LEU A N 1
ATOM 2387 C CA . LEU A 1 320 ? 18.300 -13.613 -27.431 1.00 92.94 320 LEU A CA 1
ATOM 2388 C C . LEU A 1 320 ? 17.397 -13.913 -26.226 1.00 92.94 320 LEU A C 1
ATOM 2390 O O . LEU A 1 320 ? 16.268 -14.375 -26.412 1.00 92.94 320 LEU A O 1
ATOM 2394 N N . GLN A 1 321 ? 17.842 -13.613 -25.003 1.00 92.25 321 GLN A N 1
ATOM 2395 C CA . GLN A 1 321 ? 17.041 -13.811 -23.790 1.00 92.25 321 GLN A CA 1
ATOM 2396 C C . GLN A 1 321 ? 15.796 -12.918 -23.764 1.00 92.25 321 GLN A C 1
ATOM 2398 O O . GLN A 1 321 ? 14.696 -13.401 -23.477 1.00 92.25 321 GLN A O 1
ATOM 2403 N N . TYR A 1 322 ? 15.944 -11.633 -24.096 1.00 93.12 322 TYR A N 1
ATOM 2404 C CA . TYR A 1 322 ? 14.821 -10.698 -24.168 1.00 93.12 322 TYR A CA 1
ATOM 2405 C C . TYR A 1 322 ? 13.846 -11.069 -25.283 1.00 93.12 322 TYR A C 1
ATOM 2407 O O . TYR A 1 322 ? 12.638 -11.102 -25.045 1.00 93.12 322 TYR A O 1
ATOM 2415 N N . ARG A 1 323 ? 14.338 -11.434 -26.474 1.00 94.25 323 ARG A N 1
ATOM 2416 C CA . ARG A 1 323 ? 13.467 -11.863 -27.575 1.00 94.25 323 ARG A CA 1
ATOM 2417 C C . ARG A 1 323 ? 12.684 -13.126 -27.222 1.00 94.25 323 ARG A C 1
ATOM 2419 O O . ARG A 1 323 ? 11.482 -13.174 -27.467 1.00 94.25 323 ARG A O 1
ATOM 2426 N N . SER A 1 324 ? 13.344 -14.114 -26.618 1.00 92.62 324 SER A N 1
ATOM 2427 C CA . SER A 1 324 ? 12.693 -15.341 -26.146 1.00 92.62 324 SER A CA 1
ATOM 2428 C C . SER A 1 324 ? 11.612 -15.036 -25.101 1.00 92.62 324 SER A C 1
ATOM 2430 O O . SER A 1 324 ? 10.478 -15.496 -25.220 1.00 92.62 324 SER A O 1
ATOM 2432 N N . SER A 1 325 ? 11.919 -14.172 -24.130 1.00 92.56 325 SER A N 1
ATOM 2433 C CA . SER A 1 325 ? 10.973 -13.788 -23.072 1.00 92.56 325 SER A CA 1
ATOM 2434 C C . SER A 1 325 ? 9.760 -13.016 -23.615 1.00 92.56 325 SER A C 1
ATOM 2436 O O . SER A 1 325 ? 8.637 -13.240 -23.171 1.00 92.56 325 SER A O 1
ATOM 2438 N N . LEU A 1 326 ? 9.953 -12.142 -24.611 1.00 92.00 326 LEU A N 1
ATOM 2439 C CA . LEU A 1 326 ? 8.868 -11.388 -25.256 1.00 92.00 326 LEU A CA 1
ATOM 2440 C C . LEU A 1 326 ? 8.038 -12.216 -26.248 1.00 92.00 326 LEU A C 1
ATOM 2442 O O . LEU A 1 326 ? 6.898 -11.854 -26.541 1.00 92.00 326 LEU A O 1
ATOM 2446 N N . ALA A 1 327 ? 8.555 -13.337 -26.757 1.00 87.94 327 ALA A N 1
ATOM 2447 C CA . ALA A 1 327 ? 7.764 -14.239 -27.596 1.00 87.94 327 ALA A CA 1
ATOM 2448 C C . ALA A 1 327 ? 6.538 -14.779 -26.835 1.00 87.94 327 ALA A C 1
ATOM 2450 O O . ALA A 1 327 ? 5.459 -14.913 -27.411 1.00 87.94 327 ALA A O 1
ATOM 2451 N N . ALA A 1 328 ? 6.669 -14.985 -25.519 1.00 79.31 328 ALA A N 1
ATOM 2452 C CA . ALA A 1 328 ? 5.575 -15.407 -24.646 1.00 79.31 328 ALA A CA 1
ATOM 2453 C C . ALA A 1 328 ? 4.501 -14.321 -24.414 1.00 79.31 328 ALA A C 1
ATOM 2455 O O . ALA A 1 328 ? 3.416 -14.635 -23.929 1.00 79.31 328 ALA A O 1
ATOM 2456 N N . THR A 1 329 ? 4.766 -13.058 -24.772 1.00 78.38 329 THR A N 1
ATOM 2457 C CA . THR A 1 329 ? 3.876 -11.910 -24.505 1.00 78.38 329 THR A CA 1
ATOM 2458 C C . THR A 1 329 ? 3.190 -11.357 -25.763 1.00 78.38 329 THR A C 1
ATOM 2460 O O . THR A 1 329 ? 2.610 -10.267 -25.735 1.00 78.38 329 THR A O 1
ATOM 2463 N N . GLY A 1 330 ? 3.213 -12.118 -26.866 1.00 79.25 330 GLY A N 1
ATOM 2464 C CA . GLY A 1 330 ? 2.544 -11.770 -28.124 1.00 79.25 330 GLY A CA 1
ATOM 2465 C C . GLY A 1 330 ? 3.406 -10.961 -29.097 1.00 79.25 330 GLY A C 1
ATOM 2466 O O . GLY A 1 330 ? 2.888 -10.053 -29.742 1.00 79.25 330 GLY A O 1
ATOM 2467 N N . CYS A 1 331 ? 4.705 -11.278 -29.194 1.00 70.56 331 CYS A N 1
ATOM 2468 C CA . CYS A 1 331 ? 5.661 -10.664 -30.131 1.00 70.56 331 CYS A CA 1
ATOM 2469 C C . CYS A 1 331 ? 5.751 -9.134 -30.004 1.00 70.56 331 CYS A C 1
ATOM 2471 O O . CYS A 1 331 ? 5.591 -8.389 -30.969 1.00 70.56 331 CYS A O 1
ATOM 2473 N N . LYS A 1 332 ? 5.997 -8.670 -28.779 1.00 88.94 332 LYS A N 1
ATOM 2474 C CA . LYS A 1 332 ? 6.255 -7.261 -28.467 1.00 88.94 332 LYS A CA 1
ATOM 2475 C C . LYS A 1 332 ? 7.554 -6.767 -29.112 1.00 88.94 332 LYS A C 1
ATOM 2477 O O . LYS A 1 332 ? 8.438 -7.566 -29.425 1.00 88.94 332 LYS A O 1
ATOM 2482 N N . LEU A 1 333 ? 7.658 -5.449 -29.268 1.00 94.94 333 LEU A N 1
ATOM 2483 C CA . LEU A 1 333 ? 8.818 -4.792 -29.857 1.00 94.94 333 LEU A CA 1
ATOM 2484 C C . LEU A 1 333 ? 10.065 -5.021 -28.994 1.00 94.94 333 LEU A C 1
ATOM 2486 O O . LEU A 1 333 ? 10.009 -4.939 -27.765 1.00 94.94 333 LEU A O 1
ATOM 2490 N N . LEU A 1 334 ? 11.195 -5.257 -29.642 1.00 95.62 334 LEU A N 1
ATOM 2491 C CA . LEU A 1 334 ? 12.513 -5.240 -29.029 1.00 95.62 334 LEU A CA 1
ATOM 2492 C C . LEU A 1 334 ? 13.413 -4.321 -29.844 1.00 95.62 334 LEU A C 1
ATOM 2494 O O . LEU A 1 334 ? 13.597 -4.539 -31.042 1.00 95.62 334 LEU A O 1
ATOM 2498 N N . SER A 1 335 ? 13.993 -3.325 -29.190 1.00 95.12 335 SER A N 1
ATOM 2499 C CA . SER A 1 335 ? 14.995 -2.448 -29.786 1.00 95.12 335 SER A CA 1
ATOM 2500 C C . SER A 1 335 ? 16.298 -2.479 -29.008 1.00 95.12 335 SER A C 1
ATOM 2502 O O . SER A 1 335 ? 16.360 -2.971 -27.881 1.00 95.12 335 SER A O 1
ATOM 2504 N N . ALA A 1 336 ? 17.351 -1.956 -29.628 1.00 91.88 336 ALA A N 1
ATOM 2505 C CA . ALA A 1 336 ? 18.609 -1.685 -28.953 1.00 91.88 336 ALA A CA 1
ATOM 2506 C C . ALA A 1 336 ? 19.056 -0.249 -29.226 1.00 91.88 336 ALA A C 1
ATOM 2508 O O . ALA A 1 336 ? 19.058 0.208 -30.374 1.00 91.88 336 ALA A O 1
ATOM 2509 N N . ALA A 1 337 ? 19.469 0.436 -28.167 1.00 88.06 337 ALA A N 1
ATOM 2510 C CA . ALA A 1 337 ? 20.146 1.714 -28.223 1.00 88.06 337 ALA A CA 1
ATOM 2511 C C . ALA A 1 337 ? 21.642 1.479 -28.464 1.00 88.06 337 ALA A C 1
ATOM 2513 O O . ALA A 1 337 ? 22.340 0.857 -27.665 1.00 88.06 337 ALA A O 1
ATOM 2514 N N . LEU A 1 338 ? 22.130 1.952 -29.611 1.00 84.44 338 LEU A N 1
ATOM 2515 C CA . LEU A 1 338 ? 23.493 1.729 -30.079 1.00 84.44 338 LEU A CA 1
ATOM 2516 C C . LEU A 1 338 ? 24.220 3.060 -30.233 1.00 84.44 338 LEU A C 1
ATOM 2518 O O . LEU A 1 338 ? 23.664 4.052 -30.706 1.00 84.44 338 LEU A O 1
ATOM 2522 N N . ARG A 1 339 ? 25.494 3.088 -29.841 1.00 79.38 339 ARG A N 1
ATOM 2523 C CA . ARG A 1 339 ? 26.300 4.315 -29.869 1.00 79.38 339 ARG A CA 1
ATOM 2524 C C . ARG A 1 339 ? 26.495 4.823 -31.292 1.00 79.38 339 ARG A C 1
ATOM 2526 O O . ARG A 1 339 ? 26.748 4.048 -32.208 1.00 79.38 339 ARG A O 1
ATOM 2533 N N . SER A 1 340 ? 26.469 6.133 -31.465 1.00 75.50 340 SER A N 1
ATOM 2534 C CA . SER A 1 340 ? 26.652 6.822 -32.742 1.00 75.50 340 SER A CA 1
ATOM 2535 C C . SER A 1 340 ? 27.819 6.336 -33.617 1.00 75.50 340 SER A C 1
ATOM 2537 O O . SER A 1 340 ? 27.623 6.144 -34.815 1.00 75.50 340 SER A O 1
ATOM 2539 N N . SER A 1 341 ? 29.009 6.116 -33.047 1.00 76.00 341 SER A N 1
ATOM 2540 C CA . SER A 1 341 ? 30.199 5.652 -33.783 1.00 76.00 341 SER A CA 1
ATOM 2541 C C . SER A 1 341 ? 30.269 4.135 -33.991 1.00 76.00 341 SER A C 1
ATOM 2543 O O . SER A 1 341 ? 31.130 3.644 -34.720 1.00 76.00 341 SER A O 1
ATOM 2545 N N . GLY A 1 342 ? 29.341 3.375 -33.402 1.00 77.62 342 GLY A N 1
ATOM 2546 C CA . GLY A 1 342 ? 29.374 1.912 -33.392 1.00 77.62 342 GLY A CA 1
ATOM 2547 C C . GLY A 1 342 ? 29.241 1.254 -34.765 1.00 77.62 342 GLY A C 1
ATOM 2548 O O . GLY A 1 342 ? 29.667 0.116 -34.921 1.00 77.62 342 GLY A O 1
ATOM 2549 N N . ALA A 1 343 ? 28.693 1.949 -35.763 1.00 80.69 343 ALA A N 1
ATOM 2550 C CA . ALA A 1 343 ? 28.597 1.459 -37.142 1.00 80.69 343 ALA A CA 1
ATOM 2551 C C . ALA A 1 343 ? 29.715 1.979 -38.065 1.00 80.69 343 ALA A C 1
ATOM 2553 O O . ALA A 1 343 ? 29.717 1.677 -39.257 1.00 80.69 343 ALA A O 1
ATOM 2554 N N . TRP A 1 344 ? 30.655 2.776 -37.555 1.00 79.25 344 TRP A N 1
ATOM 2555 C CA . TRP A 1 344 ? 31.808 3.233 -38.333 1.00 79.25 344 TRP A CA 1
ATOM 2556 C C . TRP A 1 344 ? 32.932 2.187 -38.342 1.00 79.25 344 TRP A C 1
ATOM 2558 O O . TRP A 1 344 ? 32.868 1.210 -37.610 1.00 79.25 344 TRP A O 1
ATOM 2568 N N . GLY A 1 345 ? 33.970 2.357 -39.163 1.00 73.62 345 GLY A N 1
ATOM 2569 C CA . GLY A 1 345 ? 35.085 1.391 -39.221 1.00 73.62 345 GLY A CA 1
ATOM 2570 C C . GLY A 1 345 ? 34.968 0.315 -40.311 1.00 73.62 345 GLY A C 1
ATOM 2571 O O . GLY A 1 345 ? 35.810 -0.576 -40.384 1.00 73.62 345 GLY A O 1
ATOM 2572 N N . GLN A 1 346 ? 33.965 0.408 -41.190 1.00 75.62 346 GLN A N 1
ATOM 2573 C CA . GLN A 1 346 ? 33.899 -0.331 -42.457 1.00 75.62 346 GLN A CA 1
ATOM 2574 C C . GLN A 1 346 ? 33.552 0.614 -43.606 1.00 75.62 346 GLN A C 1
ATOM 2576 O O . GLN A 1 346 ? 32.894 1.633 -43.392 1.00 75.62 346 GLN A O 1
ATOM 2581 N N . ALA A 1 347 ? 33.991 0.264 -44.816 1.00 76.12 347 ALA A N 1
ATOM 2582 C CA . ALA A 1 347 ? 33.755 1.063 -46.013 1.00 76.12 347 ALA A CA 1
ATOM 2583 C C . ALA A 1 347 ? 32.259 1.349 -46.245 1.00 76.12 347 ALA A C 1
ATOM 2585 O O . ALA A 1 347 ? 31.455 0.423 -46.107 1.00 76.12 347 ALA A O 1
ATOM 2586 N N . PRO A 1 348 ? 31.861 2.587 -46.618 1.00 82.75 348 PRO A N 1
ATOM 2587 C CA . PRO A 1 348 ? 32.684 3.781 -46.894 1.00 82.75 348 PRO A CA 1
ATOM 2588 C C . PRO A 1 348 ? 32.887 4.723 -45.678 1.00 82.75 348 PRO A C 1
ATOM 2590 O O . PRO A 1 348 ? 33.196 5.905 -45.848 1.00 82.75 348 PRO A O 1
ATOM 2593 N N . TYR A 1 349 ? 32.640 4.245 -44.455 1.00 82.50 349 TYR A N 1
ATOM 2594 C CA . TYR A 1 349 ? 32.684 5.024 -43.209 1.00 82.50 349 TYR A CA 1
ATOM 2595 C C . TYR A 1 349 ? 33.898 4.692 -42.328 1.00 82.50 349 TYR A C 1
ATOM 2597 O O . TYR A 1 349 ? 33.934 5.050 -41.153 1.00 82.50 349 TYR A O 1
ATOM 2605 N N . GLU A 1 350 ? 34.898 4.001 -42.867 1.00 76.12 350 GLU A N 1
ATOM 2606 C CA . GLU A 1 350 ? 36.097 3.543 -42.162 1.00 76.12 350 GLU A CA 1
ATOM 2607 C C . GLU A 1 350 ? 36.955 4.692 -41.619 1.00 76.12 350 GLU A C 1
ATOM 2609 O O . GLU A 1 350 ? 37.633 4.533 -40.608 1.00 76.12 350 GLU A O 1
ATOM 2614 N N . ASN A 1 351 ? 36.870 5.867 -42.250 1.00 76.19 351 ASN A N 1
ATOM 2615 C CA . ASN A 1 351 ? 37.591 7.069 -41.832 1.00 76.19 351 ASN A CA 1
ATOM 2616 C C . ASN A 1 351 ? 36.815 7.920 -40.811 1.00 76.19 351 ASN A C 1
ATOM 2618 O O . ASN A 1 351 ? 37.368 8.870 -40.255 1.00 76.19 351 ASN A O 1
ATOM 2622 N N . LEU A 1 352 ? 35.539 7.610 -40.556 1.00 71.31 352 LEU A N 1
ATOM 2623 C CA . LEU A 1 352 ? 34.736 8.301 -39.551 1.00 71.31 352 LEU A CA 1
ATOM 2624 C C . LEU A 1 352 ? 34.974 7.625 -38.193 1.00 71.31 352 LEU A C 1
ATOM 2626 O O . LEU A 1 352 ? 34.846 6.415 -38.062 1.00 71.31 352 LEU A O 1
ATOM 2630 N N . GLY A 1 353 ? 35.384 8.387 -37.177 1.00 65.25 353 GLY A N 1
ATOM 2631 C CA . GLY A 1 353 ? 35.635 7.848 -35.830 1.00 65.25 353 GLY A CA 1
ATOM 2632 C C . GLY A 1 353 ? 37.009 7.229 -35.585 1.00 65.25 353 GLY A C 1
ATOM 2633 O O . GLY A 1 353 ? 37.183 6.512 -34.597 1.00 65.25 353 GLY A O 1
ATOM 2634 N N . VAL A 1 354 ? 38.003 7.497 -36.433 1.00 64.31 354 VAL A N 1
ATOM 2635 C CA . VAL A 1 354 ? 39.397 7.119 -36.149 1.00 64.31 354 VAL A CA 1
ATOM 2636 C C . VAL A 1 354 ? 39.809 7.677 -34.777 1.00 64.31 354 VAL A C 1
ATOM 2638 O O . VAL A 1 354 ? 39.700 8.876 -34.530 1.00 64.31 354 VAL A O 1
ATOM 2641 N N . GLY A 1 355 ? 40.244 6.797 -33.870 1.00 61.41 355 GLY A N 1
ATOM 2642 C CA . GLY A 1 355 ? 40.643 7.147 -32.499 1.00 61.41 355 GLY A CA 1
ATOM 2643 C C . GLY A 1 355 ? 39.549 7.007 -31.430 1.00 61.41 355 GLY A C 1
ATOM 2644 O O . GLY A 1 355 ? 39.861 7.091 -30.244 1.00 61.41 355 GLY A O 1
ATOM 2645 N N . SER A 1 356 ? 38.292 6.739 -31.804 1.00 68.69 356 SER A N 1
ATOM 2646 C CA . SER A 1 356 ? 37.251 6.358 -30.840 1.00 68.69 356 SER A CA 1
ATOM 2647 C C . SER A 1 356 ? 37.360 4.860 -30.521 1.00 68.69 356 SER A C 1
ATOM 2649 O O . SER A 1 356 ? 37.298 4.040 -31.439 1.00 68.69 356 SER A O 1
ATOM 2651 N N . PRO A 1 357 ? 37.444 4.456 -29.236 1.00 65.69 357 PRO A N 1
ATOM 2652 C CA . PRO A 1 357 ? 37.389 3.043 -28.854 1.00 65.69 357 PRO A CA 1
ATOM 2653 C C . PRO A 1 357 ? 35.995 2.431 -29.072 1.00 65.69 357 PRO A C 1
ATOM 2655 O O . PRO A 1 357 ? 35.793 1.257 -28.780 1.00 65.69 357 PRO A O 1
ATOM 2658 N N . GLN A 1 358 ? 35.031 3.226 -29.555 1.00 69.50 358 GLN A N 1
ATOM 2659 C CA . GLN A 1 358 ? 33.672 2.806 -29.876 1.00 69.50 358 GLN A CA 1
ATOM 2660 C C . GLN A 1 358 ? 33.405 2.640 -31.377 1.00 69.50 358 GLN A C 1
ATOM 2662 O O . GLN A 1 358 ? 32.285 2.310 -31.764 1.00 69.50 358 GLN A O 1
ATOM 2667 N N . THR A 1 359 ? 34.406 2.849 -32.226 1.00 75.25 359 THR A N 1
ATOM 2668 C CA . THR A 1 359 ? 34.272 2.642 -33.669 1.00 75.25 359 THR A CA 1
ATOM 2669 C C . THR A 1 359 ? 34.093 1.158 -33.981 1.00 75.25 359 THR A C 1
ATOM 2671 O O . THR A 1 359 ? 34.863 0.324 -33.516 1.00 75.25 359 THR A O 1
ATOM 2674 N N . GLY A 1 360 ? 33.048 0.823 -34.739 1.00 75.94 360 GLY A N 1
ATOM 2675 C CA . GLY A 1 360 ? 32.788 -0.534 -35.240 1.00 75.94 360 GLY A CA 1
ATOM 2676 C C . GLY A 1 360 ? 32.149 -1.513 -34.260 1.00 75.94 360 GLY A C 1
ATOM 2677 O O . GLY A 1 360 ? 31.825 -2.630 -34.666 1.00 75.94 360 GLY A O 1
ATOM 2678 N N . LEU A 1 361 ? 31.913 -1.112 -33.004 1.00 77.12 361 LEU A N 1
ATOM 2679 C CA . LEU A 1 361 ? 31.378 -2.004 -31.965 1.00 77.12 361 LEU A CA 1
ATOM 2680 C C . LEU A 1 361 ? 30.060 -2.671 -32.366 1.00 77.12 361 LEU A C 1
ATOM 2682 O O . LEU A 1 361 ? 29.873 -3.866 -32.170 1.00 77.12 361 LEU A O 1
ATOM 2686 N N . SER A 1 362 ? 29.150 -1.906 -32.959 1.00 82.06 362 SER A N 1
ATOM 2687 C CA . SER A 1 362 ? 27.802 -2.375 -33.265 1.00 82.06 362 SER A CA 1
ATOM 2688 C C . SER A 1 362 ? 27.749 -3.283 -34.491 1.00 82.06 362 SER A C 1
ATOM 2690 O O . SER A 1 362 ? 26.747 -3.963 -34.691 1.00 82.06 362 SER A O 1
ATOM 2692 N N . ILE A 1 363 ? 28.793 -3.314 -35.327 1.00 81.50 363 ILE A N 1
ATOM 2693 C CA . ILE A 1 363 ? 28.759 -4.048 -36.599 1.00 81.50 363 ILE A CA 1
ATOM 2694 C C . ILE A 1 363 ? 28.627 -5.554 -36.352 1.00 81.50 363 ILE A C 1
ATOM 2696 O O . ILE A 1 363 ? 27.750 -6.197 -36.929 1.00 81.50 363 ILE A O 1
ATOM 2700 N N . ASN A 1 364 ? 29.476 -6.131 -35.498 1.00 79.25 364 ASN A N 1
ATOM 2701 C CA . ASN A 1 364 ? 29.435 -7.569 -35.212 1.00 79.25 364 ASN A CA 1
ATOM 2702 C C . ASN A 1 364 ? 28.201 -7.946 -34.389 1.00 79.25 364 ASN A C 1
ATOM 2704 O O . ASN A 1 364 ? 27.545 -8.943 -34.690 1.00 79.25 364 ASN A O 1
ATOM 2708 N N . MET A 1 365 ? 27.846 -7.109 -33.412 1.00 84.69 365 MET A N 1
ATOM 2709 C CA . MET A 1 365 ? 26.622 -7.240 -32.620 1.00 84.69 365 MET A CA 1
ATOM 2710 C C . MET A 1 365 ? 25.381 -7.353 -33.521 1.00 84.69 365 MET A C 1
ATOM 2712 O O . MET A 1 365 ? 24.596 -8.292 -33.392 1.00 84.69 365 MET A O 1
ATOM 2716 N N . LEU A 1 366 ? 25.228 -6.439 -34.484 1.00 86.88 366 LEU A N 1
ATOM 2717 C CA . LEU A 1 366 ? 24.093 -6.428 -35.408 1.00 86.88 366 LEU A CA 1
ATOM 2718 C C . LEU A 1 366 ? 24.139 -7.564 -36.430 1.00 86.88 366 LEU A C 1
ATOM 2720 O O . LEU A 1 366 ? 23.097 -8.129 -36.743 1.00 86.88 366 LEU A O 1
ATOM 2724 N N . LYS A 1 367 ? 25.321 -7.961 -36.914 1.00 84.94 367 LYS A N 1
ATOM 2725 C CA . LYS A 1 367 ? 25.437 -9.143 -37.787 1.00 84.94 367 LYS A CA 1
ATOM 2726 C C . LYS A 1 367 ? 24.982 -10.423 -37.090 1.00 84.94 367 LYS A C 1
ATOM 2728 O O . LYS A 1 367 ? 24.413 -11.290 -37.744 1.00 84.94 367 LYS A O 1
ATOM 2733 N N . ALA A 1 368 ? 25.241 -10.546 -35.790 1.00 86.44 368 ALA A N 1
ATOM 2734 C CA . ALA A 1 368 ? 24.922 -11.751 -35.038 1.00 86.44 368 ALA A CA 1
ATOM 2735 C C . ALA A 1 368 ? 23.443 -11.841 -34.632 1.00 86.44 368 ALA A C 1
ATOM 2737 O O . ALA A 1 368 ? 22.856 -12.915 -34.726 1.00 86.44 368 ALA A O 1
ATOM 2738 N N . VAL A 1 369 ? 22.843 -10.737 -34.171 1.00 91.31 369 VAL A N 1
ATOM 2739 C CA . VAL A 1 369 ? 21.482 -10.747 -33.589 1.00 91.31 369 VAL A CA 1
ATOM 2740 C C . VAL A 1 369 ? 20.565 -9.634 -34.100 1.00 91.31 369 VAL A C 1
ATOM 2742 O O . VAL A 1 369 ? 19.480 -9.437 -33.560 1.00 91.31 369 VAL A O 1
ATOM 2745 N N . GLY A 1 370 ? 20.942 -8.917 -35.158 1.00 90.00 370 GLY A N 1
ATOM 2746 C CA . GLY A 1 370 ? 20.121 -7.851 -35.741 1.00 90.00 370 GLY A CA 1
ATOM 2747 C C . GLY A 1 370 ? 18.742 -8.335 -36.195 1.00 90.00 370 GLY A C 1
ATOM 2748 O O . GLY A 1 370 ? 17.753 -7.662 -35.944 1.00 90.00 370 GLY A O 1
ATOM 2749 N N . SER A 1 371 ? 18.629 -9.555 -36.731 1.00 91.44 371 SER A N 1
ATOM 2750 C CA . SER A 1 371 ? 17.332 -10.160 -37.088 1.00 91.44 371 SER A CA 1
ATOM 2751 C C . SER A 1 371 ? 16.383 -10.360 -35.902 1.00 91.44 371 SER A C 1
ATOM 2753 O O . SER A 1 371 ? 15.204 -10.646 -36.092 1.00 91.44 371 SER A O 1
ATOM 2755 N N . ASN A 1 372 ? 16.896 -10.255 -34.675 1.00 93.44 372 ASN A N 1
ATOM 2756 C CA . ASN A 1 372 ? 16.130 -10.404 -33.448 1.00 93.44 372 ASN A CA 1
ATOM 2757 C C . ASN A 1 372 ? 15.718 -9.050 -32.863 1.00 93.44 372 ASN A C 1
ATOM 2759 O O . ASN A 1 372 ? 15.085 -9.040 -31.810 1.00 93.44 372 ASN A O 1
ATOM 2763 N N . LEU A 1 373 ? 16.027 -7.929 -33.514 1.00 94.19 373 LEU A N 1
ATOM 2764 C CA . LEU A 1 373 ? 15.585 -6.585 -33.143 1.00 94.19 373 LEU A CA 1
ATOM 2765 C C . LEU A 1 373 ? 14.565 -6.086 -34.172 1.00 94.19 373 LEU A C 1
ATOM 2767 O O . LEU A 1 373 ? 14.721 -6.320 -35.365 1.00 94.19 373 LEU A O 1
ATOM 2771 N N . ASP A 1 374 ? 13.524 -5.395 -33.712 1.00 94.25 374 ASP A N 1
ATOM 2772 C CA . ASP A 1 374 ? 12.519 -4.786 -34.594 1.00 94.25 374 ASP A CA 1
ATOM 2773 C C . ASP A 1 374 ? 13.009 -3.446 -35.156 1.00 94.25 374 ASP A C 1
ATOM 2775 O O . ASP A 1 374 ? 12.665 -3.062 -36.270 1.00 94.25 374 ASP A O 1
ATOM 2779 N N . PHE A 1 375 ? 13.808 -2.719 -34.373 1.00 92.38 375 PHE A N 1
ATOM 2780 C CA . PHE A 1 375 ? 14.475 -1.489 -34.785 1.00 92.38 375 PHE A CA 1
ATOM 2781 C C . PHE A 1 375 ? 15.662 -1.186 -33.866 1.00 92.38 375 PHE A C 1
ATOM 2783 O O . PHE A 1 375 ? 15.838 -1.801 -32.813 1.00 92.38 375 PHE A O 1
ATOM 2790 N N . ILE A 1 376 ? 16.471 -0.205 -34.256 1.00 91.06 376 ILE A N 1
ATOM 2791 C CA . ILE A 1 376 ? 17.596 0.290 -33.463 1.00 91.06 376 ILE A CA 1
ATOM 2792 C C . ILE A 1 376 ? 17.457 1.787 -33.213 1.00 91.06 376 ILE A C 1
ATOM 2794 O O . ILE A 1 376 ? 17.007 2.538 -34.080 1.00 91.06 376 ILE A O 1
ATOM 2798 N N . ASN A 1 377 ? 17.880 2.221 -32.032 1.00 87.81 377 ASN A N 1
ATOM 2799 C CA . ASN A 1 377 ? 17.966 3.625 -31.662 1.00 87.81 377 ASN A CA 1
ATOM 2800 C C . ASN A 1 377 ? 19.428 4.064 -31.769 1.00 87.81 377 ASN A C 1
ATOM 2802 O O . ASN A 1 377 ? 20.280 3.600 -31.015 1.00 87.81 377 ASN A O 1
ATOM 2806 N N . VAL A 1 378 ? 19.742 4.954 -32.711 1.00 85.69 378 VAL A N 1
ATOM 2807 C CA . VAL A 1 378 ? 21.102 5.495 -32.842 1.00 85.69 378 VAL A CA 1
ATOM 2808 C C . VAL A 1 378 ? 21.272 6.640 -31.846 1.00 85.69 378 VAL A C 1
ATOM 2810 O O . VAL A 1 378 ? 20.690 7.710 -32.013 1.00 85.69 378 VAL A O 1
ATOM 2813 N N . LEU A 1 379 ? 22.078 6.422 -30.807 1.00 79.44 379 LEU A N 1
ATOM 2814 C CA . LEU A 1 379 ? 22.358 7.416 -29.772 1.00 79.44 379 LEU A CA 1
ATOM 2815 C C . LEU A 1 379 ? 23.226 8.530 -30.359 1.00 79.44 379 LEU A C 1
ATOM 2817 O O . LEU A 1 379 ? 24.442 8.388 -30.487 1.00 79.44 379 LEU A O 1
ATOM 2821 N N . SER A 1 380 ? 22.595 9.637 -30.735 1.00 73.00 380 SER A N 1
ATOM 2822 C CA . SER A 1 380 ? 23.254 10.758 -31.408 1.00 73.00 380 SER A CA 1
ATOM 2823 C C . SER A 1 380 ? 23.585 11.938 -30.488 1.00 73.00 380 SER A C 1
ATOM 2825 O O . SER A 1 380 ? 24.068 12.967 -30.952 1.00 73.00 380 SER A O 1
ATOM 2827 N N . TYR A 1 381 ? 23.321 11.821 -29.187 1.00 69.56 381 TYR A N 1
ATOM 2828 C CA . TYR A 1 381 ? 23.689 12.835 -28.200 1.00 69.56 381 TYR A CA 1
ATOM 2829 C C . TYR A 1 381 ? 25.174 12.721 -27.809 1.00 69.56 381 TYR A C 1
ATOM 2831 O O . TYR A 1 381 ? 25.796 11.673 -27.972 1.00 69.56 381 TYR A O 1
ATOM 2839 N N . ASN A 1 382 ? 25.755 13.813 -27.299 1.00 68.94 382 ASN A N 1
ATOM 2840 C CA . ASN A 1 382 ? 27.167 13.927 -26.889 1.00 68.94 382 ASN A CA 1
ATOM 2841 C C . ASN A 1 382 ? 28.218 13.716 -28.004 1.00 68.94 382 ASN A C 1
ATOM 2843 O O . ASN A 1 382 ? 29.394 13.535 -27.700 1.00 68.94 382 ASN A O 1
ATOM 2847 N N . GLY A 1 383 ? 27.835 13.776 -29.285 1.00 64.94 383 GLY A N 1
ATOM 2848 C CA . GLY A 1 383 ? 28.760 13.602 -30.417 1.00 64.94 383 GLY A CA 1
ATOM 2849 C C . GLY A 1 383 ? 29.714 14.778 -30.683 1.00 64.94 383 GLY A C 1
ATOM 2850 O O . GLY A 1 383 ? 30.653 14.632 -31.461 1.00 64.94 383 GLY A O 1
ATOM 2851 N N . GLY A 1 384 ? 29.494 15.932 -30.046 1.00 69.94 384 GLY A N 1
ATOM 2852 C CA . GLY A 1 384 ? 30.236 17.168 -30.318 1.00 69.94 384 GLY A CA 1
ATOM 2853 C C . GLY A 1 384 ? 29.731 17.929 -31.559 1.00 69.94 384 GLY A C 1
ATOM 2854 O O . GLY A 1 384 ? 28.825 17.458 -32.249 1.00 69.94 384 GLY A O 1
ATOM 2855 N N . PRO A 1 385 ? 30.281 19.128 -31.832 1.00 72.69 385 PRO A N 1
ATOM 2856 C CA . PRO A 1 385 ? 29.813 20.006 -32.912 1.00 72.69 385 PRO A CA 1
ATOM 2857 C C . PRO A 1 385 ? 30.054 19.436 -34.317 1.00 72.69 385 PRO A C 1
ATOM 2859 O O . PRO A 1 385 ? 29.278 19.720 -35.225 1.00 72.69 385 PRO A O 1
ATOM 2862 N N . ASP A 1 386 ? 31.071 18.589 -34.483 1.00 73.81 386 ASP A N 1
ATOM 2863 C CA . ASP A 1 386 ? 31.463 18.020 -35.781 1.00 73.81 386 ASP A CA 1
ATOM 2864 C C . ASP A 1 386 ? 30.810 16.653 -36.062 1.00 73.81 386 ASP A C 1
ATOM 2866 O O . ASP A 1 386 ? 31.192 15.936 -36.991 1.00 73.81 386 ASP A O 1
ATOM 2870 N N . PHE A 1 387 ? 29.823 16.255 -35.251 1.00 76.06 387 PHE A N 1
ATOM 2871 C CA . PHE A 1 387 ? 29.172 14.960 -35.397 1.00 76.06 387 PHE A CA 1
ATOM 2872 C C . PHE A 1 387 ? 28.306 14.885 -36.662 1.00 76.06 387 PHE A C 1
ATOM 2874 O O . PHE A 1 387 ? 27.331 15.620 -36.827 1.00 76.06 387 PHE A O 1
ATOM 2881 N N . ASN A 1 388 ? 28.617 13.935 -37.547 1.00 81.81 388 ASN A N 1
ATOM 2882 C CA . ASN A 1 388 ? 27.875 13.734 -38.788 1.00 81.81 388 ASN A CA 1
ATOM 2883 C C . ASN A 1 388 ? 26.699 12.757 -38.599 1.00 81.81 388 ASN A C 1
ATOM 2885 O O . ASN A 1 388 ? 26.819 11.552 -38.836 1.00 81.81 388 ASN A O 1
ATOM 2889 N N . TYR A 1 389 ? 25.543 13.301 -38.205 1.00 81.81 389 TYR A N 1
ATOM 2890 C CA . TYR A 1 389 ? 24.292 12.554 -38.006 1.00 81.81 389 TYR A CA 1
ATOM 2891 C C . TYR A 1 389 ? 23.868 11.746 -39.238 1.00 81.81 389 TYR A C 1
ATOM 2893 O O . TYR A 1 389 ? 23.460 10.591 -39.115 1.00 81.81 389 TYR A O 1
ATOM 2901 N N . THR A 1 390 ? 24.003 12.330 -40.431 1.00 85.38 390 THR A N 1
ATOM 2902 C CA . THR A 1 390 ? 23.647 11.669 -41.691 1.00 85.38 390 THR A CA 1
ATOM 2903 C C . THR A 1 390 ? 24.526 10.449 -41.932 1.00 85.38 390 THR A C 1
ATOM 2905 O O . THR A 1 390 ? 24.013 9.383 -42.261 1.00 85.38 390 THR A O 1
ATOM 2908 N N . ALA A 1 391 ? 25.840 10.574 -41.739 1.00 84.69 391 ALA A N 1
ATOM 2909 C CA . ALA A 1 391 ? 26.757 9.458 -41.928 1.00 84.69 391 ALA A CA 1
ATOM 2910 C C . ALA A 1 391 ? 26.524 8.340 -40.905 1.00 84.69 391 ALA A C 1
ATOM 2912 O O . ALA A 1 391 ? 26.531 7.173 -41.281 1.00 84.69 391 ALA A O 1
ATOM 2913 N N . ALA A 1 392 ? 26.254 8.676 -39.639 1.00 81.69 392 ALA A N 1
ATOM 2914 C CA . ALA A 1 392 ? 25.903 7.685 -38.623 1.00 81.69 392 ALA A CA 1
ATOM 2915 C C . ALA A 1 392 ? 24.624 6.914 -38.988 1.00 81.69 392 ALA A C 1
ATOM 2917 O O . ALA A 1 392 ? 24.620 5.685 -38.958 1.00 81.69 392 ALA A O 1
ATOM 2918 N N . TYR A 1 393 ? 23.563 7.613 -39.404 1.00 85.94 393 TYR A N 1
ATOM 2919 C CA . TYR A 1 393 ? 22.321 6.969 -39.840 1.00 85.94 393 TYR A CA 1
ATOM 2920 C C . TYR A 1 393 ? 22.540 6.036 -41.041 1.00 85.94 393 TYR A C 1
ATOM 2922 O O . TYR A 1 393 ? 22.088 4.893 -41.026 1.00 85.94 393 TYR A O 1
ATOM 2930 N N . GLN A 1 394 ? 23.260 6.497 -42.069 1.00 87.12 394 GLN A N 1
ATOM 2931 C CA . GLN A 1 394 ? 23.515 5.692 -43.269 1.00 87.12 394 GLN A CA 1
ATOM 2932 C C . GLN A 1 394 ? 24.413 4.481 -42.983 1.00 87.12 394 GLN A C 1
ATOM 2934 O O . GLN A 1 394 ? 24.157 3.405 -43.519 1.00 87.12 394 GLN A O 1
ATOM 2939 N N . ALA A 1 395 ? 25.404 4.627 -42.097 1.00 86.19 395 ALA A N 1
ATOM 2940 C CA . ALA A 1 395 ? 26.234 3.515 -41.644 1.00 86.19 395 ALA A CA 1
ATOM 2941 C C . ALA A 1 395 ? 25.392 2.440 -40.952 1.00 86.19 395 ALA A C 1
ATOM 2943 O O . ALA A 1 395 ? 25.475 1.269 -41.296 1.00 86.19 395 ALA A O 1
ATOM 2944 N N . TYR A 1 396 ? 24.511 2.816 -40.026 1.00 87.56 396 TYR A N 1
ATOM 2945 C CA . TYR A 1 396 ? 23.622 1.843 -39.390 1.00 87.56 396 TYR A CA 1
ATOM 2946 C C . TYR A 1 396 ? 22.664 1.179 -40.384 1.00 87.56 396 TYR A C 1
ATOM 2948 O O . TYR A 1 396 ? 22.501 -0.040 -40.350 1.00 87.56 396 TYR A O 1
ATOM 2956 N N . LYS A 1 397 ? 22.108 1.948 -41.325 1.00 86.56 397 LYS A N 1
ATOM 2957 C CA . LYS A 1 397 ? 21.219 1.430 -42.372 1.00 86.56 397 LYS A CA 1
ATOM 2958 C C . LYS A 1 397 ? 21.895 0.407 -43.295 1.00 86.56 397 LYS A C 1
ATOM 2960 O O . LYS A 1 397 ? 21.216 -0.462 -43.830 1.00 86.56 397 LYS A O 1
ATOM 2965 N N . SER A 1 398 ? 23.218 0.466 -43.482 1.00 83.25 398 SER A N 1
ATOM 2966 C CA . SER A 1 398 ? 23.926 -0.545 -44.281 1.00 83.25 398 SER A CA 1
ATOM 2967 C C . SER A 1 398 ? 24.104 -1.888 -43.563 1.00 83.25 398 SER A C 1
ATOM 2969 O O . SER A 1 398 ? 24.373 -2.886 -44.227 1.00 83.25 398 SER A O 1
ATOM 2971 N N . PHE A 1 399 ? 23.957 -1.932 -42.233 1.00 74.56 399 PHE A N 1
ATOM 2972 C CA . PHE A 1 399 ? 24.085 -3.159 -41.428 1.00 74.56 399 PHE A CA 1
ATOM 2973 C C . PHE A 1 399 ? 22.757 -3.653 -40.842 1.00 74.56 399 PHE A C 1
ATOM 2975 O O . PHE A 1 399 ? 22.670 -4.812 -40.441 1.00 74.56 399 PHE A O 1
ATOM 2982 N N . PHE A 1 400 ? 21.741 -2.791 -40.795 1.00 82.88 400 PHE A N 1
ATOM 2983 C CA . PHE A 1 400 ? 20.410 -3.069 -40.267 1.00 82.88 400 PHE A CA 1
ATOM 2984 C C . PHE A 1 400 ? 19.355 -2.557 -41.272 1.00 82.88 400 PHE A C 1
ATOM 2986 O O . PHE A 1 400 ? 19.058 -1.358 -41.260 1.00 82.88 400 PHE A O 1
ATOM 2993 N N . PRO A 1 401 ? 18.891 -3.417 -42.202 1.00 63.25 401 PRO A N 1
ATOM 2994 C CA . PRO A 1 401 ? 18.010 -3.026 -43.304 1.00 63.25 401 PRO A CA 1
ATOM 2995 C C . PRO A 1 401 ? 16.568 -2.720 -42.890 1.00 63.25 401 PRO A C 1
ATOM 2997 O O . PRO A 1 401 ? 16.066 -3.364 -41.942 1.00 63.25 401 PRO A O 1
#

Organism: Auxenochlorella protothecoides (NCBI:txid3075)